Protein AF-0000000067924832 (afdb_homodimer)

pLDDT: mean 90.28, std 17.26, range [24.11, 98.88]

Solvent-accessible surface area (backbone atoms only — not comparable to full-atom values): 32194 Å² total; per-residue (Å²): 134,81,78,75,74,72,74,71,72,75,72,75,79,60,83,69,75,73,48,38,18,47,51,41,40,49,41,41,68,35,94,53,69,31,61,26,41,27,24,51,29,8,42,47,28,31,45,40,46,72,66,61,48,70,28,30,28,39,22,47,55,42,32,22,33,40,60,52,28,53,54,44,71,64,54,50,71,68,59,51,43,52,45,48,28,30,28,40,72,44,44,90,54,20,32,37,30,49,41,52,44,28,83,49,55,36,70,37,22,16,51,52,48,32,51,34,45,77,44,55,40,10,27,39,32,34,33,42,40,35,70,78,46,71,41,83,87,78,51,84,77,59,58,64,42,55,67,68,58,47,30,44,24,46,35,36,29,60,72,56,35,95,43,93,44,51,38,37,29,41,28,42,50,35,48,62,49,66,65,40,67,67,54,39,52,54,49,49,54,51,36,49,75,31,60,36,61,26,35,28,59,46,60,73,49,62,57,53,61,69,57,51,52,47,38,63,72,55,64,67,79,46,38,34,32,40,55,52,78,50,17,30,74,56,56,52,68,58,39,56,74,51,57,37,9,29,41,36,47,61,49,56,42,57,23,19,21,50,36,33,28,47,52,51,47,49,47,29,68,75,61,58,45,53,52,89,46,58,86,74,27,44,53,69,65,55,54,37,58,70,59,44,46,65,58,53,56,54,47,45,66,72,72,44,78,74,72,70,78,69,84,126,134,80,77,75,75,71,74,70,74,76,72,74,79,61,82,68,73,73,48,37,18,47,52,39,41,50,40,42,69,34,94,52,70,30,59,26,41,30,23,49,30,7,41,47,29,30,46,41,46,73,65,62,49,69,27,31,27,39,21,46,54,43,31,23,35,40,61,53,26,53,52,43,71,65,54,49,72,66,58,50,43,52,44,49,29,30,27,40,72,42,45,89,54,20,32,37,30,49,39,52,43,29,82,50,54,36,70,37,22,18,50,51,48,32,52,34,45,76,45,55,41,11,26,38,31,35,33,42,41,33,70,78,46,70,39,83,86,77,53,85,78,59,59,64,42,55,67,68,58,47,28,45,23,46,36,35,28,60,72,57,35,95,44,95,44,49,38,36,30,40,28,43,49,34,49,61,47,67,63,42,67,68,54,40,50,55,49,47,54,50,36,47,76,33,60,38,61,27,37,28,59,46,59,74,47,63,58,51,59,67,56,52,52,46,39,63,72,55,64,66,80,46,36,35,31,40,57,51,78,51,19,31,74,57,56,51,68,58,40,57,74,52,57,38,10,31,40,36,46,60,50,56,42,57,24,19,21,51,35,33,28,46,52,52,45,47,47,28,65,75,62,55,45,54,53,89,46,58,87,73,28,43,52,70,65,55,52,38,58,70,61,44,47,64,58,51,56,54,46,44,66,72,72,44,79,74,71,70,78,71,84,127

InterPro domains:
  IPR012698 Phosphoenolpyruvate phosphomutase, core [TIGR02320] (24-294)
  IPR015813 Pyruvate/Phosphoenolpyruvate kinase-like domain superfamily [SSF51621] (14-308)
  IPR039556 ICL/PEPM domain [cd00377] (24-265)
  IPR040442 Pyruvate kinase-like domain superfamily [G3DSA:3.20.20.60] (19-305)

Sequence (624 aa):
MIRDVTVTANSNNGTRQASTASALRTLVCSNEIAFLMEAHDALSASVAEAAGFRGLWASGLSISSCLGYRDANEASWTEIVDAVHRIVEATQIPVLVDGDSGFGNFNNARLFARKLHQRGAAGVCVEDKSFPKKNSFVADRHSLAEIGEFCGRLQAIRDHVPDPEFVVVARIEALIAGHGQDEALTRAHAYADAGADAILIHSRKPDAAEILAFSRAWRNRLPVVIVPTKYYNAPVAQYRAAQISTVIWANHNMRAAISAMRQVCDRIIRDESTAGIERDVATLEDLFDLLKYQELSAAEQKYLPQIASGAQMIRDVTVTANSNNGTRQASTASALRTLVCSNEIAFLMEAHDALSASVAEAAGFRGLWASGLSISSCLGYRDANEASWTEIVDAVHRIVEATQIPVLVDGDSGFGNFNNARLFARKLHQRGAAGVCVEDKSFPKKNSFVADRHSLAEIGEFCGRLQAIRDHVPDPEFVVVARIEALIAGHGQDEALTRAHAYADAGADAILIHSRKPDAAEILAFSRAWRNRLPVVIVPTKYYNAPVAQYRAAQISTVIWANHNMRAAISAMRQVCDRIIRDESTAGIERDVATLEDLFDLLKYQELSAAEQKYLPQIASGAQ

Radius of gyration: 27.25 Å; Cα contacts (8 Å, |Δi|>4): 1243; chains: 2; bounding box: 98×76×68 Å

Organism: Mesorhizobium plurifarium (NCBI:txid69974)

Foldseek 3Di:
DPPPPPPPPPPCPDPPPPALLLQVLCLQFPLDEAEAEEDQALLRLLVCVVVPHQEYEDFLQSVCVVVVHHSQCPDDLVSSLVRLLRSQVSDDHAYEYECEQQQAFLVSNQVSLQSNVVSRHNEYEHEQWHPRADDLVPDQATHGHDLVRSLSNLLSNVVRNPDLSRAYEYEYCCQSRPNAQVVSLVSVVSNVVSPHQEYEYEHQDQACVRVLVNLVVNVCPHAYEYENPRVVVDDCVSCSVSSHRYYYPHCVSVVVVVVVVVVQVVVCVVPVDNVVCQVVDDDVVNVCVSRVVVVVVVVCVVPPPPPPPDDD/DPPPPPPPPPPCPDPPPPALLLQVLCLQFPLDEAEAEEDQALLRLLVCVVVPHQEYEDFLQSVCVVVVHHSQCPDDLVSSLVRLLRSQVSDDHAYEYECEQQQAFLVSNQVSLQSNVVSRHNEYEHEQWHPRADDLVPDQATHGHDLVRSLSNLLSNVVRNPDLSRAYEYEYCCQSRPNAQVVSLVSVVSNVVSPHQEYEYEHQDQACVRVLVNLVVNVCPHAYEYENPRVVVDDCVSCSVSSHRYYYPHCVSVVVVVVVVVVQVVVCVVPVDNVVCQVVDDDVVNVCVSRVVVVVVVVCVVPPDPPPPDDD

Structure (mmCIF, N/CA/C/O backbone):
data_AF-0000000067924832-model_v1
#
loop_
_entity.id
_entity.type
_entity.pdbx_description
1 polymer 'phosphoenolpyruvate mutase'
#
loop_
_atom_site.group_PDB
_atom_site.id
_atom_site.type_symbol
_atom_site.label_atom_id
_atom_site.label_alt_id
_atom_site.label_comp_id
_atom_site.label_asym_id
_atom_site.label_entity_id
_atom_site.label_seq_id
_atom_site.pdbx_PDB_ins_code
_atom_site.Cartn_x
_atom_site.Cartn_y
_atom_site.Cartn_z
_atom_site.occupancy
_atom_site.B_iso_or_equiv
_atom_site.auth_seq_id
_atom_site.auth_comp_id
_atom_site.auth_asym_id
_atom_site.auth_atom_id
_atom_site.pdbx_PDB_model_num
ATOM 1 N N . MET A 1 1 ? -54.281 7.484 -29.75 1 25.95 1 MET A N 1
ATOM 2 C CA . MET A 1 1 ? -54.125 8.375 -28.609 1 25.95 1 MET A CA 1
ATOM 3 C C . MET A 1 1 ? -53 7.902 -27.688 1 25.95 1 MET A C 1
ATOM 5 O O . MET A 1 1 ? -53.062 6.82 -27.109 1 25.95 1 MET A O 1
ATOM 9 N N . ILE A 1 2 ? -51.75 8.312 -27.969 1 28.34 2 ILE A N 1
ATOM 10 C CA . ILE A 1 2 ? -50.469 7.883 -27.469 1 28.34 2 ILE A CA 1
ATOM 11 C C . ILE A 1 2 ? -50.312 8.281 -26 1 28.34 2 ILE A C 1
ATOM 13 O O . ILE A 1 2 ? -50.469 9.453 -25.641 1 28.34 2 ILE A O 1
ATOM 17 N N . ARG A 1 3 ? -50.688 7.367 -25.078 1 25.94 3 ARG A N 1
ATOM 18 C CA . ARG A 1 3 ? -50.656 7.609 -23.641 1 25.94 3 ARG A CA 1
ATOM 19 C C . ARG A 1 3 ? -49.312 8.234 -23.219 1 25.94 3 ARG A C 1
ATOM 21 O O . ARG A 1 3 ? -48.25 7.688 -23.516 1 25.94 3 ARG A O 1
ATOM 28 N N . ASP A 1 4 ? -49.281 9.5 -23.078 1 27.64 4 ASP A N 1
ATOM 29 C CA . ASP A 1 4 ? -48.156 10.32 -22.609 1 27.64 4 ASP A CA 1
ATOM 30 C C . ASP A 1 4 ? -47.656 9.844 -21.25 1 27.64 4 ASP A C 1
ATOM 32 O O . ASP A 1 4 ? -48.375 9.93 -20.25 1 27.64 4 ASP A O 1
ATOM 36 N N . VAL A 1 5 ? -47.125 8.656 -21.188 1 31.3 5 VAL A N 1
ATOM 37 C CA . VAL A 1 5 ? -46.594 8.203 -19.906 1 31.3 5 VAL A CA 1
ATOM 38 C C . VAL A 1 5 ? -45.688 9.281 -19.328 1 31.3 5 VAL A C 1
ATOM 40 O O . VAL A 1 5 ? -44.625 9.594 -19.891 1 31.3 5 VAL A O 1
ATOM 43 N N . THR A 1 6 ? -46.25 10.25 -18.75 1 26.55 6 THR A N 1
ATOM 44 C CA . THR A 1 6 ? -45.5 11.219 -17.969 1 26.55 6 THR A CA 1
ATOM 45 C C . THR A 1 6 ? -44.562 10.5 -16.984 1 26.55 6 THR A C 1
ATOM 47 O O . THR A 1 6 ? -45.031 9.836 -16.047 1 26.55 6 THR A O 1
ATOM 50 N N . VAL A 1 7 ? -43.469 10.031 -17.375 1 29.8 7 VAL A N 1
ATOM 51 C CA . VAL A 1 7 ? -42.469 9.555 -16.438 1 29.8 7 VAL A CA 1
ATOM 52 C C . VAL A 1 7 ? -42.25 10.602 -15.352 1 29.8 7 VAL A C 1
ATOM 54 O O . VAL A 1 7 ? -41.781 11.711 -15.641 1 29.8 7 VAL A O 1
ATOM 57 N N . THR A 1 8 ? -43.094 10.656 -14.43 1 25.5 8 THR A N 1
ATOM 58 C CA . THR A 1 8 ? -42.812 11.531 -13.289 1 25.5 8 THR A CA 1
ATOM 59 C C . THR A 1 8 ? -41.406 11.289 -12.766 1 25.5 8 THR A C 1
ATOM 61 O O . THR A 1 8 ? -41.031 10.156 -12.43 1 25.5 8 THR A O 1
ATOM 64 N N . ALA A 1 9 ? -40.5 12.047 -13.172 1 29.38 9 ALA A N 1
ATOM 65 C CA . ALA A 1 9 ? -39.188 12.227 -12.57 1 29.38 9 ALA A CA 1
ATOM 66 C C . ALA A 1 9 ? -39.281 12.258 -11.047 1 29.38 9 ALA A C 1
ATOM 68 O O . ALA A 1 9 ? -39.875 13.172 -10.477 1 29.38 9 ALA A O 1
ATOM 69 N N . ASN A 1 10 ? -39.5 11.062 -10.43 1 29.78 10 ASN A N 1
ATOM 70 C CA . ASN A 1 10 ? -39.5 11.07 -8.969 1 29.78 10 ASN A CA 1
ATOM 71 C C . ASN A 1 10 ? -38.406 11.984 -8.43 1 29.78 10 ASN A C 1
ATOM 73 O O . ASN A 1 10 ? -37.219 11.758 -8.68 1 29.78 10 ASN A O 1
ATOM 77 N N . SER A 1 11 ? -38.594 13.227 -8.273 1 31.09 11 SER A N 1
ATOM 78 C CA . SER A 1 11 ? -37.875 14.195 -7.461 1 31.09 11 SER A CA 1
ATOM 79 C C . SER A 1 11 ? -37.469 13.594 -6.121 1 31.09 11 SER A C 1
ATOM 81 O O . SER A 1 11 ? -38.219 13.68 -5.141 1 31.09 11 SER A O 1
ATOM 83 N N . ASN A 1 12 ? -37.031 12.305 -5.969 1 30.8 12 ASN A N 1
ATOM 84 C CA . ASN A 1 12 ? -36.656 11.93 -4.609 1 30.8 12 ASN A CA 1
ATOM 85 C C . ASN A 1 12 ? -35.906 13.062 -3.906 1 30.8 12 ASN A C 1
ATOM 87 O O . ASN A 1 12 ? -34.812 13.445 -4.332 1 30.8 12 ASN A O 1
ATOM 91 N N . ASN A 1 13 ? -36.438 14.07 -3.393 1 32.38 13 ASN A N 1
ATOM 92 C CA . ASN A 1 13 ? -36.062 15.047 -2.381 1 32.38 13 ASN A CA 1
ATOM 93 C C . ASN A 1 13 ? -35.156 14.422 -1.32 1 32.38 13 ASN A C 1
ATOM 95 O O . ASN A 1 13 ? -35.625 14.062 -0.238 1 32.38 13 ASN A O 1
ATOM 99 N N . GLY A 1 14 ? -34.562 13.242 -1.457 1 35.03 14 GLY A N 1
ATOM 100 C CA . GLY A 1 14 ? -33.844 12.43 -0.495 1 35.03 14 GLY A CA 1
ATOM 101 C C . GLY A 1 14 ? -32.906 13.234 0.387 1 35.03 14 GLY A C 1
ATOM 102 O O . GLY A 1 14 ? -32.406 14.281 -0.026 1 35.03 14 GLY A O 1
ATOM 103 N N . THR A 1 15 ? -33.031 13.352 1.725 1 37.91 15 THR A N 1
ATOM 104 C CA . THR A 1 15 ? -32.094 13.82 2.734 1 37.91 15 THR A CA 1
ATOM 105 C C . THR A 1 15 ? -30.656 13.656 2.254 1 37.91 15 THR A C 1
ATOM 107 O O . THR A 1 15 ? -30.188 12.531 2.061 1 37.91 15 THR A O 1
ATOM 110 N N . ARG A 1 16 ? -30.156 14.359 1.455 1 40.81 16 ARG A N 1
ATOM 111 C CA . ARG A 1 16 ? -28.844 14.344 0.835 1 40.81 16 ARG A CA 1
ATOM 112 C C . ARG A 1 16 ? -27.766 13.93 1.84 1 40.81 16 ARG A C 1
ATOM 114 O O . ARG A 1 16 ? -27.562 14.609 2.85 1 40.81 16 ARG A O 1
ATOM 121 N N . GLN A 1 17 ? -27.5 12.672 2.119 1 47.94 17 GLN A N 1
ATOM 122 C CA . GLN A 1 17 ? -26.359 12.211 2.896 1 47.94 17 GLN A CA 1
ATOM 123 C C . GLN A 1 17 ? -25.234 13.242 2.877 1 47.94 17 GLN A C 1
ATOM 125 O O . GLN A 1 17 ? -24.844 13.719 1.812 1 47.94 17 GLN A O 1
ATOM 130 N N . ALA A 1 18 ? -25.141 14 4.109 1 61.28 18 ALA A N 1
ATOM 131 C CA . ALA A 1 18 ? -24.062 14.969 4.285 1 61.28 18 ALA A CA 1
ATOM 132 C C . ALA A 1 18 ? -22.812 14.547 3.51 1 61.28 18 ALA A C 1
ATOM 134 O O . ALA A 1 18 ? -22.422 13.375 3.551 1 61.28 18 ALA A O 1
ATOM 135 N N . SER A 1 19 ? -22.391 15.477 2.697 1 83 19 SER A N 1
ATOM 136 C CA . SER A 1 19 ? -21.156 15.242 1.938 1 83 19 SER A CA 1
ATOM 137 C C . SER A 1 19 ? -19.984 14.922 2.861 1 83 19 SER A C 1
ATOM 139 O O . SER A 1 19 ? -20.047 15.195 4.062 1 83 19 SER A O 1
ATOM 141 N N . THR A 1 20 ? -19.125 14.141 2.443 1 90.31 20 THR A N 1
ATOM 142 C CA . THR A 1 20 ? -17.922 13.859 3.219 1 90.31 20 THR A CA 1
ATOM 143 C C . THR A 1 20 ? -17.234 15.156 3.637 1 90.31 20 THR A C 1
ATOM 145 O O . THR A 1 20 ? -16.625 15.227 4.711 1 90.31 20 THR A O 1
ATOM 148 N N . ALA A 1 21 ? -17.484 16.188 2.939 1 92.62 21 ALA A N 1
ATOM 149 C CA . ALA A 1 21 ? -16.906 17.484 3.307 1 92.62 21 ALA A CA 1
ATOM 150 C C . ALA A 1 21 ? -17.594 18.047 4.543 1 92.62 21 ALA A C 1
ATOM 152 O O . ALA A 1 21 ? -16.938 18.562 5.453 1 92.62 21 ALA A O 1
ATOM 153 N N . SER A 1 22 ? -18.906 17.969 4.535 1 94.88 22 SER A N 1
ATOM 154 C CA . SER A 1 22 ? -19.656 18.438 5.695 1 94.88 22 SER A CA 1
ATOM 155 C C . SER A 1 22 ? -19.297 17.641 6.945 1 94.88 22 SER A C 1
ATOM 157 O O . SER A 1 22 ? -19.188 18.188 8.039 1 94.88 22 SER A O 1
ATOM 159 N N . ALA A 1 23 ? -19.109 16.391 6.719 1 96.69 23 ALA A N 1
ATOM 160 C CA . ALA A 1 23 ? -18.734 15.539 7.84 1 96.69 23 ALA A CA 1
ATOM 161 C C . ALA A 1 23 ? -17.375 15.938 8.406 1 96.69 23 ALA A C 1
ATOM 163 O O . ALA A 1 23 ? -17.188 15.984 9.625 1 96.69 23 ALA A O 1
ATOM 164 N N . LEU A 1 24 ? -16.391 16.188 7.551 1 98.12 24 LEU A N 1
ATOM 165 C CA . LEU A 1 24 ? -15.078 16.609 8.008 1 98.12 24 LEU A CA 1
ATOM 166 C C . LEU A 1 24 ? -15.156 17.938 8.734 1 98.12 24 LEU A C 1
ATOM 168 O O . LEU A 1 24 ? -14.5 18.141 9.766 1 98.12 24 LEU A O 1
ATOM 172 N N . ARG A 1 25 ? -15.922 18.844 8.195 1 96.56 25 ARG A N 1
ATOM 173 C CA . ARG A 1 25 ? -16.094 20.141 8.82 1 96.56 25 ARG A CA 1
ATOM 174 C C . ARG A 1 25 ? -16.656 20.016 10.227 1 96.56 25 ARG A C 1
ATOM 176 O O . ARG A 1 25 ? -16.219 20.703 11.148 1 96.56 25 ARG A O 1
ATOM 183 N N . THR A 1 26 ? -17.578 19.141 10.336 1 96.25 26 THR A N 1
ATOM 184 C CA . THR A 1 26 ? -18.172 18.891 11.648 1 96.25 26 THR A CA 1
ATOM 185 C C . THR A 1 26 ? -17.109 18.344 12.617 1 96.25 26 THR A C 1
ATOM 187 O O . THR A 1 26 ? -17.062 18.766 13.773 1 96.25 26 THR A O 1
ATOM 190 N N . LEU A 1 27 ? -16.297 17.469 12.148 1 96.75 27 LEU A N 1
ATOM 191 C CA . LEU A 1 27 ? -15.242 16.906 12.992 1 96.75 27 LEU A CA 1
ATOM 192 C C . LEU A 1 27 ? -14.25 17.984 13.414 1 96.75 27 LEU A C 1
ATOM 194 O O . LEU A 1 27 ? -13.891 18.062 14.586 1 96.75 27 LEU A O 1
ATOM 198 N N . VAL A 1 28 ? -13.852 18.844 12.531 1 97.06 28 VAL A N 1
ATOM 199 C CA . VAL A 1 28 ? -12.773 19.797 12.734 1 97.06 28 VAL A CA 1
ATOM 200 C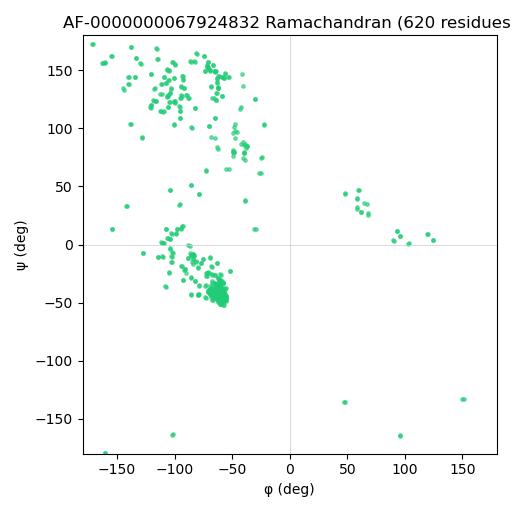 C . VAL A 1 28 ? -13.297 21.016 13.492 1 97.06 28 VAL A C 1
ATOM 202 O O . VAL A 1 28 ? -12.586 21.594 14.32 1 97.06 28 VAL A O 1
ATOM 205 N N . CYS A 1 29 ? -14.531 21.344 13.297 1 91.5 29 CYS A N 1
ATOM 206 C CA . CYS A 1 29 ? -15.062 22.578 13.859 1 91.5 29 CYS A CA 1
ATOM 207 C C . CYS A 1 29 ? -15.938 22.297 15.078 1 91.5 29 CYS A C 1
ATOM 209 O O . CYS A 1 29 ? -16.469 23.219 15.695 1 91.5 29 CYS A O 1
ATOM 211 N N . SER A 1 30 ? -15.984 21.094 15.461 1 86.44 30 SER A N 1
ATOM 212 C CA . SER A 1 30 ? -16.766 20.75 16.641 1 86.44 30 SER A CA 1
ATOM 213 C C . SER A 1 30 ? -15.992 21.047 17.922 1 86.44 30 SER A C 1
ATOM 215 O O . SER A 1 30 ? -14.789 21.297 17.891 1 86.44 30 SER A O 1
ATOM 217 N N . ASN A 1 31 ? -16.766 21.062 19.047 1 87.38 31 ASN A N 1
ATOM 218 C CA . ASN A 1 31 ? -16.141 21.297 20.359 1 87.38 31 ASN A CA 1
ATOM 219 C C . ASN A 1 31 ? -15.562 20.016 20.938 1 87.38 31 ASN A C 1
ATOM 221 O O . ASN A 1 31 ? -14.828 20.062 21.922 1 87.38 31 ASN A O 1
ATOM 225 N N . GLU A 1 32 ? -15.859 18.969 20.328 1 93.62 32 GLU A N 1
ATOM 226 C CA . GLU A 1 32 ? -15.273 17.703 20.75 1 93.62 32 GLU A CA 1
ATOM 227 C C . GLU A 1 32 ? -14.023 17.375 19.938 1 93.62 32 GLU A C 1
ATOM 229 O O . GLU A 1 32 ? -14.008 17.562 18.719 1 93.62 32 GLU A O 1
ATOM 234 N N . ILE A 1 33 ? -13.008 16.938 20.656 1 96.88 33 ILE A N 1
ATOM 235 C CA . ILE A 1 33 ? -11.75 16.609 19.984 1 96.88 33 ILE A CA 1
ATOM 236 C C . ILE A 1 33 ? -11.961 15.453 19.016 1 96.88 33 ILE A C 1
ATOM 238 O O . ILE A 1 33 ? -12.656 14.484 19.328 1 96.88 33 ILE A O 1
ATOM 242 N N . ALA A 1 34 ? -11.5 15.625 17.812 1 97.75 34 ALA A N 1
ATOM 243 C CA . ALA A 1 34 ? -11.594 14.602 16.766 1 97.75 34 ALA A CA 1
ATOM 244 C C . ALA A 1 34 ? -10.242 13.938 16.531 1 97.75 34 ALA A C 1
ATOM 246 O O . ALA A 1 34 ? -9.195 14.555 16.734 1 97.75 34 ALA A O 1
ATOM 247 N N . PHE A 1 35 ? -10.281 12.648 16.125 1 98.44 35 PHE A N 1
ATOM 248 C CA . PHE A 1 35 ? -9.086 11.875 15.789 1 98.44 35 PHE A CA 1
ATOM 249 C C . PHE A 1 35 ? -9.141 11.391 14.352 1 98.44 35 PHE A C 1
ATOM 251 O O . PHE A 1 35 ? -10.086 10.711 13.953 1 98.44 35 PHE A O 1
ATOM 258 N N . LEU A 1 36 ? -8.18 11.781 13.555 1 98.75 36 LEU A N 1
ATOM 259 C CA . LEU A 1 36 ? -8.031 11.281 12.195 1 98.75 36 LEU A CA 1
ATOM 260 C C . LEU A 1 36 ? -6.902 10.258 12.117 1 98.75 36 LEU A C 1
ATOM 262 O O . LEU A 1 36 ? -5.805 10.5 12.625 1 98.75 36 LEU A O 1
ATOM 266 N N . MET A 1 37 ? -7.18 9.148 11.445 1 98.88 37 MET A N 1
ATOM 267 C CA . MET A 1 37 ? -6.191 8.07 11.352 1 98.88 37 MET A CA 1
ATOM 268 C C . MET A 1 37 ? -5.551 8.039 9.969 1 98.88 37 MET A C 1
ATOM 270 O O . MET A 1 37 ? -6.234 8.203 8.961 1 98.88 37 MET A O 1
ATOM 274 N N . GLU A 1 38 ? -4.336 7.781 9.992 1 98.56 38 GLU A N 1
ATOM 275 C CA . GLU A 1 38 ? -3.52 7.68 8.789 1 98.56 38 GLU A CA 1
ATOM 276 C C . GLU A 1 38 ? -4.004 6.543 7.891 1 98.56 38 GLU A C 1
ATOM 278 O O . GLU A 1 38 ? -4.285 5.441 8.367 1 98.56 38 GLU A O 1
ATOM 283 N N . ALA A 1 39 ? -4.074 6.879 6.648 1 98.75 39 ALA A N 1
ATOM 284 C CA . ALA A 1 39 ? -4.242 5.898 5.578 1 98.75 39 ALA A CA 1
ATOM 285 C C . ALA A 1 39 ? -3.285 6.18 4.422 1 98.75 39 ALA A C 1
ATOM 287 O O . ALA A 1 39 ? -3.014 7.34 4.102 1 98.75 39 ALA A O 1
ATOM 288 N N . HIS A 1 40 ? -2.809 5.082 3.82 1 98.69 40 HIS A N 1
ATOM 289 C CA . HIS A 1 40 ? -1.84 5.258 2.744 1 98.69 40 HIS A CA 1
ATOM 290 C C . HIS A 1 40 ? -2.27 4.504 1.489 1 98.69 40 HIS A C 1
ATOM 292 O O . HIS A 1 40 ? -1.637 4.629 0.438 1 98.69 40 HIS A O 1
ATOM 298 N N . ASP A 1 41 ? -3.262 3.736 1.52 1 98.19 41 ASP A N 1
ATOM 299 C CA . ASP A 1 41 ? -3.902 3.055 0.4 1 98.19 41 ASP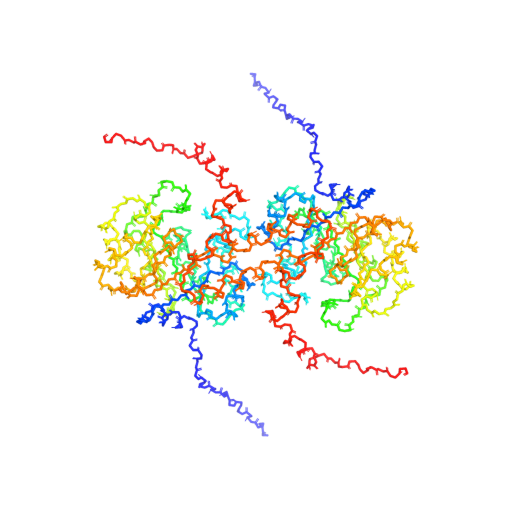 A CA 1
ATOM 300 C C . ASP A 1 41 ? -5.32 2.619 0.761 1 98.19 41 ASP A C 1
ATOM 302 O O . ASP A 1 41 ? -5.812 2.928 1.849 1 98.19 41 ASP A O 1
ATOM 306 N N . ALA A 1 42 ? -6.004 1.965 -0.215 1 98.25 42 ALA A N 1
ATOM 307 C CA . ALA A 1 42 ? -7.391 1.562 -0.004 1 98.25 42 ALA A CA 1
ATOM 308 C C . ALA A 1 42 ? -7.508 0.573 1.152 1 98.25 42 ALA A C 1
ATOM 310 O O . ALA A 1 42 ? -8.43 0.668 1.969 1 98.25 42 ALA A O 1
ATOM 311 N N . LEU A 1 43 ? -6.594 -0.313 1.244 1 97.69 43 LEU A N 1
ATOM 312 C CA . LEU A 1 43 ? -6.648 -1.349 2.27 1 97.69 43 LEU A CA 1
ATOM 313 C C . LEU A 1 43 ? -6.473 -0.746 3.66 1 97.69 43 LEU A C 1
ATOM 315 O O . LEU A 1 43 ? -7.234 -1.061 4.578 1 97.69 43 LEU A O 1
ATOM 319 N N . SER A 1 44 ? -5.473 0.114 3.852 1 98.62 44 SER A N 1
ATOM 320 C CA . SER A 1 44 ? -5.254 0.743 5.152 1 98.62 44 SER A CA 1
ATOM 321 C C . SER A 1 44 ? -6.43 1.634 5.539 1 98.62 44 SER A C 1
ATOM 323 O O . SER A 1 44 ? -6.758 1.758 6.719 1 98.62 44 SER A O 1
ATOM 325 N N . ALA A 1 45 ? -7.055 2.273 4.566 1 98.69 45 ALA A N 1
ATOM 326 C CA . ALA A 1 45 ? -8.25 3.074 4.82 1 98.69 45 ALA A CA 1
ATOM 327 C C . ALA A 1 45 ? -9.383 2.207 5.352 1 98.69 45 ALA A C 1
ATOM 329 O O . ALA A 1 45 ? -10.047 2.568 6.328 1 98.69 45 ALA A O 1
ATOM 330 N N . SER A 1 46 ? -9.562 1.047 4.703 1 98.38 46 SER A N 1
ATOM 331 C CA . SER A 1 46 ? -10.609 0.118 5.121 1 98.38 46 SER A CA 1
ATOM 332 C C . SER A 1 46 ? -10.375 -0.38 6.543 1 98.38 46 SER A C 1
ATOM 334 O O . SER A 1 46 ? -11.312 -0.523 7.32 1 98.38 46 SER A O 1
ATOM 336 N N . VAL A 1 47 ? -9.141 -0.608 6.871 1 98.62 47 VAL A N 1
ATOM 337 C CA . VAL A 1 47 ? -8.789 -1.079 8.211 1 98.62 47 VAL A CA 1
ATOM 338 C C . VAL A 1 47 ? -9.133 -0.007 9.242 1 98.62 47 VAL A C 1
ATOM 340 O O . VAL A 1 47 ? -9.727 -0.303 10.273 1 98.62 47 VAL A O 1
ATOM 343 N N . ALA A 1 48 ? -8.773 1.249 8.977 1 98.75 48 ALA A N 1
ATOM 344 C CA . ALA A 1 48 ? -9.016 2.352 9.898 1 98.75 48 ALA A CA 1
ATOM 345 C C . ALA A 1 48 ? -10.516 2.58 10.102 1 98.75 48 ALA A C 1
ATOM 347 O O . ALA A 1 48 ? -10.977 2.775 11.227 1 98.75 48 ALA A O 1
ATOM 348 N N . GLU A 1 49 ? -11.258 2.557 9 1 98.31 49 GLU A N 1
ATOM 349 C CA . GLU A 1 49 ? -12.703 2.727 9.102 1 98.31 49 GLU A CA 1
ATOM 350 C C . GLU A 1 49 ? -13.336 1.586 9.898 1 98.31 49 GLU A C 1
ATOM 352 O O . GLU A 1 49 ? -14.172 1.82 10.773 1 98.31 49 GLU A O 1
ATOM 357 N N . ALA A 1 50 ? -12.938 0.358 9.57 1 97.69 50 ALA A N 1
ATOM 358 C CA . ALA A 1 50 ? -13.477 -0.814 10.25 1 97.69 50 ALA A CA 1
ATOM 359 C C . ALA A 1 50 ? -13.195 -0.761 11.742 1 97.69 50 ALA A C 1
ATOM 361 O O . ALA A 1 50 ? -13.992 -1.251 12.555 1 97.69 50 ALA A O 1
ATOM 362 N N . ALA A 1 51 ? -12.094 -0.163 12.117 1 97.69 51 ALA A N 1
ATOM 363 C CA . ALA A 1 51 ? -11.719 -0.06 13.523 1 97.69 51 ALA A CA 1
ATOM 364 C C . ALA A 1 51 ? -12.609 0.934 14.258 1 97.69 51 ALA A C 1
ATOM 366 O O . ALA A 1 51 ? -12.734 0.877 15.484 1 97.69 51 ALA A O 1
ATOM 367 N N . GLY A 1 52 ? -13.156 1.954 13.453 1 98.06 52 GLY A N 1
ATOM 368 C CA . GLY A 1 52 ? -14.102 2.855 14.078 1 98.06 52 GLY A CA 1
ATOM 369 C C . GLY A 1 52 ? -13.711 4.316 13.961 1 98.06 52 GLY A C 1
ATOM 370 O O . GLY A 1 52 ? -14.383 5.191 14.508 1 98.06 52 GLY A O 1
ATOM 371 N N . PHE A 1 53 ? -12.664 4.629 13.273 1 98.44 53 PHE A N 1
ATOM 372 C CA . PHE A 1 53 ? -12.32 6.031 13.078 1 98.44 53 PHE A CA 1
ATOM 373 C C . PHE A 1 53 ? -13.375 6.734 12.242 1 98.44 53 PHE A C 1
ATOM 375 O O . PHE A 1 53 ? -13.938 6.148 11.312 1 98.44 53 PHE A O 1
ATOM 382 N N . ARG A 1 54 ? -13.555 8.023 12.492 1 97.62 54 ARG A N 1
ATOM 383 C CA . ARG A 1 54 ? -14.617 8.781 11.844 1 97.62 54 ARG A CA 1
ATOM 384 C C . ARG A 1 54 ? -14.055 9.672 10.734 1 97.62 54 ARG A C 1
ATOM 386 O O . ARG A 1 54 ? -14.812 10.328 10.016 1 97.62 54 ARG A O 1
ATOM 393 N N . GLY A 1 55 ? -12.797 9.727 10.539 1 98.5 55 GLY A N 1
ATOM 394 C CA . GLY A 1 55 ? -12.078 10.461 9.508 1 98.5 55 GLY A CA 1
ATOM 395 C C . GLY A 1 55 ? -10.672 9.945 9.273 1 98.5 55 GLY A C 1
ATOM 396 O O . GLY A 1 55 ? -10.102 9.281 10.141 1 98.5 55 GLY A O 1
ATOM 397 N N . LEU A 1 56 ? -10.188 10.234 8.055 1 98.88 56 LEU A N 1
ATOM 398 C CA . LEU A 1 56 ? -8.867 9.734 7.68 1 98.88 56 LEU A CA 1
ATOM 399 C C . LEU A 1 56 ? -7.926 10.883 7.336 1 98.88 56 LEU A C 1
ATOM 401 O O . LEU A 1 56 ? -8.367 11.938 6.879 1 98.88 56 LEU A O 1
ATOM 405 N N . TRP A 1 57 ? -6.691 10.664 7.656 1 98.88 57 TRP A N 1
ATOM 406 C CA . TRP A 1 57 ? -5.559 11.453 7.176 1 98.88 57 TRP A CA 1
ATOM 407 C C . TRP A 1 57 ? -4.848 10.742 6.031 1 98.88 57 TRP A C 1
ATOM 409 O O . TRP A 1 57 ? -4.156 9.742 6.246 1 98.88 57 TRP A O 1
ATOM 419 N N . ALA A 1 58 ? -5.102 11.219 4.82 1 98.81 58 ALA A N 1
ATOM 420 C CA . ALA A 1 58 ? -4.277 10.734 3.723 1 98.81 58 ALA A CA 1
ATOM 421 C C . ALA A 1 58 ? -2.852 11.273 3.822 1 98.81 58 ALA A C 1
ATOM 423 O O . ALA A 1 58 ? -2.578 12.398 3.406 1 98.81 58 ALA A O 1
ATOM 424 N N . SER A 1 59 ? -1.97 10.469 4.281 1 98.12 59 SER A N 1
ATOM 425 C CA . SER A 1 59 ? -0.634 10.867 4.711 1 98.12 59 SER A CA 1
ATOM 426 C C . SER A 1 59 ? 0.32 10.984 3.529 1 98.12 59 SER A C 1
ATOM 428 O O . SER A 1 59 ? 0.652 9.977 2.895 1 98.12 59 SER A O 1
ATOM 430 N N . GLY A 1 60 ? 0.804 12.195 3.332 1 96.88 60 GLY A N 1
ATOM 431 C CA . GLY A 1 60 ? 1.779 12.383 2.271 1 96.88 60 GLY A CA 1
ATOM 432 C C . GLY A 1 60 ? 2.998 11.492 2.414 1 96.88 60 GLY A C 1
ATOM 433 O O . GLY A 1 60 ? 3.447 10.883 1.439 1 96.88 60 GLY A O 1
ATOM 434 N N . LEU A 1 61 ? 3.543 11.367 3.604 1 96.25 61 LEU A N 1
ATOM 435 C CA . LEU A 1 61 ? 4.695 10.516 3.887 1 96.25 61 LEU A CA 1
ATOM 436 C C . LEU A 1 61 ? 4.387 9.062 3.566 1 96.25 61 LEU A C 1
ATOM 438 O O . LEU A 1 61 ? 5.145 8.406 2.848 1 96.25 61 LEU A O 1
ATOM 442 N N . SER A 1 62 ? 3.283 8.547 4.074 1 98.19 62 SER A N 1
ATOM 443 C CA . SER A 1 62 ? 2.963 7.133 3.955 1 98.19 62 SER A CA 1
ATOM 444 C C . SER A 1 62 ? 2.598 6.766 2.52 1 98.19 62 SER A C 1
ATOM 446 O O . SER A 1 62 ? 2.994 5.707 2.023 1 98.19 62 SER A O 1
ATOM 448 N N . ILE A 1 63 ? 1.832 7.637 1.851 1 98.38 63 ILE A N 1
ATOM 449 C CA . ILE A 1 63 ? 1.464 7.391 0.461 1 98.38 63 ILE A CA 1
ATOM 450 C C . ILE A 1 63 ? 2.719 7.363 -0.408 1 98.38 63 ILE A C 1
ATOM 452 O O . ILE A 1 63 ? 2.902 6.453 -1.219 1 98.38 63 ILE A O 1
ATOM 456 N N . SER A 1 64 ? 3.57 8.398 -0.24 1 97.25 64 SER A N 1
ATOM 457 C CA . SER A 1 64 ? 4.812 8.43 -1.001 1 97.25 64 SER A CA 1
ATOM 458 C C . SER A 1 64 ? 5.625 7.156 -0.784 1 97.25 64 SER A C 1
ATOM 460 O O . SER A 1 64 ? 6.133 6.566 -1.74 1 97.25 64 SER A O 1
ATOM 462 N N . SER A 1 65 ? 5.73 6.703 0.445 1 96.69 65 SER A N 1
ATOM 463 C CA . SER A 1 65 ? 6.5 5.508 0.782 1 96.69 65 SER A CA 1
ATOM 464 C C . SER A 1 65 ? 5.93 4.273 0.089 1 96.69 65 SER A C 1
ATOM 466 O O . SER A 1 65 ? 6.684 3.447 -0.436 1 96.69 65 SER A O 1
ATOM 468 N N . CYS A 1 66 ? 4.637 4.16 0.087 1 96.31 66 CYS A N 1
ATOM 469 C CA . CYS A 1 66 ? 3.973 3.035 -0.564 1 96.31 66 CYS A CA 1
ATOM 470 C C . CYS A 1 66 ? 4.273 3.016 -2.059 1 96.31 66 CYS A C 1
ATOM 472 O O . CYS A 1 66 ? 4.367 1.946 -2.664 1 96.31 66 CYS A O 1
ATOM 474 N N . LEU A 1 67 ? 4.43 4.203 -2.613 1 96 67 LEU A N 1
ATOM 475 C CA . LEU A 1 67 ? 4.672 4.352 -4.043 1 96 67 LEU A CA 1
ATOM 476 C C . LEU A 1 67 ? 6.152 4.184 -4.367 1 96 67 LEU A C 1
ATOM 478 O O . LEU A 1 67 ? 6.539 4.16 -5.539 1 96 67 LEU A O 1
ATOM 482 N N . GLY A 1 68 ? 7.008 4.109 -3.344 1 95.75 68 GLY A N 1
ATOM 483 C CA . GLY A 1 68 ? 8.438 3.936 -3.549 1 95.75 68 GLY A CA 1
ATOM 484 C C . GLY A 1 68 ? 9.195 5.25 -3.598 1 95.75 68 GLY A C 1
ATOM 485 O O . GLY A 1 68 ? 10.344 5.289 -4.043 1 95.75 68 GLY A O 1
ATOM 486 N N . TYR A 1 69 ? 8.477 6.348 -3.191 1 95.69 69 TYR A N 1
ATOM 487 C CA . TYR A 1 69 ? 9.078 7.676 -3.223 1 95.69 69 TYR A CA 1
ATOM 488 C C . TYR A 1 69 ? 9.406 8.164 -1.814 1 95.69 69 TYR A C 1
ATOM 490 O O . TYR A 1 69 ? 8.797 7.711 -0.841 1 95.69 69 TYR A O 1
ATOM 498 N N . ARG A 1 70 ? 10.453 9.008 -1.709 1 94.56 70 ARG A N 1
ATOM 499 C CA . ARG A 1 70 ? 10.695 9.758 -0.484 1 94.56 70 ARG A CA 1
ATOM 500 C C . ARG A 1 70 ? 9.688 10.898 -0.337 1 94.56 70 ARG A C 1
ATOM 502 O O . ARG A 1 70 ? 9.156 11.398 -1.331 1 94.56 70 ARG A O 1
ATOM 509 N N . ASP A 1 71 ? 9.344 11.258 0.895 1 92.75 71 ASP A N 1
ATOM 510 C CA . ASP A 1 71 ? 8.469 12.391 1.188 1 92.75 71 ASP A CA 1
ATOM 511 C C . ASP A 1 71 ? 9.188 13.711 0.943 1 92.75 71 ASP A C 1
ATOM 513 O O . ASP A 1 71 ? 9.391 14.492 1.875 1 92.75 71 ASP A O 1
ATOM 517 N N . ALA A 1 72 ? 9.516 13.938 -0.204 1 91.06 72 ALA A N 1
ATOM 518 C CA . ALA A 1 72 ? 10.242 15.102 -0.693 1 91.06 72 ALA A CA 1
ATOM 519 C C . ALA A 1 72 ? 9.727 15.547 -2.059 1 91.06 72 ALA A C 1
ATOM 521 O O . ALA A 1 72 ? 10.508 15.914 -2.938 1 91.06 72 ALA A O 1
ATOM 522 N N . ASN A 1 73 ? 8.453 15.359 -2.26 1 90.94 73 ASN A N 1
ATOM 523 C CA . ASN A 1 73 ? 7.75 15.734 -3.482 1 90.94 73 ASN A CA 1
ATOM 524 C C . ASN A 1 73 ? 8.297 14.977 -4.695 1 90.94 73 ASN A C 1
ATOM 526 O O . ASN A 1 73 ? 8.398 15.539 -5.785 1 90.94 73 ASN A O 1
ATOM 530 N N . GLU A 1 74 ? 8.812 13.82 -4.418 1 92.62 74 GLU A N 1
ATOM 531 C CA . GLU A 1 74 ? 9.188 12.945 -5.527 1 92.62 74 GLU A CA 1
ATOM 532 C C . GLU A 1 74 ? 7.949 12.398 -6.238 1 92.62 74 GLU A C 1
ATOM 534 O O . GLU A 1 74 ? 7.934 12.281 -7.465 1 92.62 74 GLU A O 1
ATOM 539 N N . ALA A 1 75 ? 6.91 12.047 -5.477 1 94.69 75 ALA A N 1
ATOM 540 C CA . ALA A 1 75 ? 5.637 11.68 -6.09 1 94.69 75 ALA A CA 1
ATOM 541 C C . ALA A 1 75 ? 4.973 12.883 -6.75 1 94.69 75 ALA A C 1
ATOM 543 O O . ALA A 1 75 ? 4.941 13.977 -6.172 1 94.69 75 ALA A O 1
ATOM 544 N N . SER A 1 76 ? 4.441 12.742 -7.957 1 94.19 76 SER A N 1
ATOM 545 C CA . SER A 1 76 ? 3.707 13.812 -8.625 1 94.19 76 SER A CA 1
ATOM 546 C C . SER A 1 76 ? 2.361 14.062 -7.953 1 94.19 76 SER A C 1
ATOM 548 O O . SER A 1 76 ? 1.84 13.195 -7.254 1 94.19 76 SER A O 1
ATOM 550 N N . TRP A 1 77 ? 1.885 15.273 -8.18 1 94.75 77 TRP A N 1
ATOM 551 C CA . TRP A 1 77 ? 0.58 15.578 -7.602 1 94.75 77 TRP A CA 1
ATOM 552 C C . TRP A 1 77 ? -0.492 14.648 -8.156 1 94.75 77 TRP A C 1
ATOM 554 O O . TRP A 1 77 ? -1.44 14.289 -7.457 1 94.75 77 TRP A O 1
ATOM 564 N N . THR A 1 78 ? -0.332 14.172 -9.445 1 96 78 THR A N 1
ATOM 565 C CA . THR A 1 78 ? -1.32 13.273 -10.031 1 96 78 THR A CA 1
ATOM 566 C C . THR A 1 78 ? -1.284 11.906 -9.352 1 96 78 THR A C 1
ATOM 568 O O . THR A 1 78 ? -2.326 11.281 -9.148 1 96 78 THR A O 1
ATOM 571 N N . GLU A 1 79 ? -0.081 11.445 -9.016 1 96.56 79 GLU A N 1
ATOM 572 C CA . GLU A 1 79 ? 0.059 10.18 -8.297 1 96.56 79 GLU A CA 1
ATOM 573 C C . GLU A 1 79 ? -0.578 10.266 -6.91 1 96.56 79 GLU A C 1
ATOM 575 O O . GLU A 1 79 ? -1.213 9.305 -6.461 1 96.56 79 GLU A O 1
ATOM 580 N N . ILE A 1 80 ? -0.418 11.414 -6.246 1 97.75 80 ILE A N 1
ATOM 581 C CA . ILE A 1 80 ? -1.024 11.609 -4.934 1 97.75 80 ILE A CA 1
ATOM 582 C C . ILE A 1 80 ? -2.545 11.625 -5.062 1 97.75 80 ILE A C 1
ATOM 584 O O . ILE A 1 80 ? -3.248 10.961 -4.301 1 97.75 80 ILE A O 1
ATOM 588 N N . VAL A 1 81 ? -3.076 12.312 -6.059 1 97.94 81 VAL A N 1
ATOM 589 C CA . VAL A 1 81 ? -4.516 12.406 -6.262 1 97.94 81 VAL A CA 1
ATOM 590 C C . VAL A 1 81 ? -5.094 11.023 -6.543 1 97.94 81 VAL A C 1
ATOM 592 O O . VAL A 1 81 ? -6.164 10.672 -6.043 1 97.94 81 VAL A O 1
ATOM 595 N N . ASP A 1 82 ? -4.414 10.234 -7.289 1 97.06 82 ASP A N 1
ATOM 596 C CA . ASP A 1 82 ? -4.863 8.883 -7.598 1 97.06 82 ASP A CA 1
ATOM 597 C C . ASP A 1 82 ? -4.922 8.023 -6.336 1 97.06 82 ASP A C 1
ATOM 599 O O . ASP A 1 82 ? -5.883 7.281 -6.129 1 97.06 82 ASP A O 1
ATOM 603 N N . ALA A 1 83 ? -3.883 8.125 -5.551 1 98.06 83 ALA A N 1
ATOM 604 C CA . ALA A 1 83 ? -3.852 7.379 -4.297 1 98.06 83 ALA A CA 1
ATOM 605 C C . ALA A 1 83 ? -4.988 7.805 -3.375 1 98.06 83 ALA A C 1
ATOM 607 O O . ALA A 1 83 ? -5.648 6.965 -2.76 1 98.06 83 ALA A O 1
ATOM 608 N N . VAL A 1 84 ? -5.246 9.094 -3.303 1 98.5 84 VAL A N 1
ATOM 609 C CA . VAL A 1 84 ? -6.301 9.641 -2.457 1 98.5 84 VAL A CA 1
ATOM 610 C C . VAL A 1 84 ? -7.66 9.148 -2.949 1 98.5 84 VAL A C 1
ATOM 612 O O . VAL A 1 84 ? -8.531 8.805 -2.145 1 98.5 84 VAL A O 1
ATOM 615 N N . HIS A 1 85 ? -7.801 9.125 -4.207 1 97.62 85 HIS A N 1
ATOM 616 C CA . HIS A 1 85 ? -9.062 8.648 -4.766 1 97.62 85 HIS A CA 1
ATOM 617 C C . HIS A 1 85 ? -9.352 7.215 -4.336 1 97.62 85 HIS A C 1
ATOM 619 O O . HIS A 1 85 ? -10.492 6.879 -4.004 1 97.62 85 HIS A O 1
ATOM 625 N N . ARG A 1 86 ? -8.375 6.395 -4.352 1 97.5 86 ARG A N 1
ATOM 626 C CA . ARG A 1 86 ? -8.539 5.012 -3.92 1 97.5 86 ARG A CA 1
ATOM 627 C C . ARG A 1 86 ? -8.938 4.941 -2.449 1 97.5 86 ARG A C 1
ATOM 629 O O . ARG A 1 86 ? -9.773 4.121 -2.068 1 97.5 86 ARG A O 1
ATOM 636 N N . ILE A 1 87 ? -8.32 5.77 -1.646 1 98.56 87 ILE A N 1
ATOM 637 C CA . ILE A 1 87 ? -8.633 5.844 -0.224 1 98.56 87 ILE A CA 1
ATOM 638 C C . ILE A 1 87 ? -10.094 6.254 -0.041 1 98.56 87 ILE A C 1
ATOM 640 O O . ILE A 1 87 ? -10.828 5.645 0.742 1 98.56 87 ILE A O 1
ATOM 644 N N . VAL A 1 88 ? -10.539 7.234 -0.82 1 98.06 88 VAL A N 1
ATOM 645 C CA . VAL A 1 88 ? -11.891 7.766 -0.739 1 98.06 88 VAL A CA 1
ATOM 646 C C . VAL A 1 88 ? -12.898 6.695 -1.161 1 98.06 88 VAL A C 1
ATOM 648 O O . VAL A 1 88 ? -13.906 6.488 -0.491 1 98.06 88 VAL A O 1
ATOM 651 N N . GLU A 1 89 ? -12.586 5.949 -2.197 1 96 89 GLU A N 1
ATOM 652 C CA . GLU A 1 89 ? -13.508 4.949 -2.736 1 96 89 GLU A CA 1
ATOM 653 C C . GLU A 1 89 ? -13.641 3.758 -1.79 1 96 89 GLU A C 1
ATOM 655 O O . GLU A 1 89 ? -14.68 3.098 -1.76 1 96 89 GLU A O 1
ATOM 660 N N . ALA A 1 90 ? -12.664 3.574 -0.999 1 96.94 90 ALA A N 1
ATOM 661 C CA . ALA A 1 90 ? -12.617 2.395 -0.14 1 96.94 90 ALA A CA 1
ATOM 662 C C . ALA A 1 90 ? -13.414 2.615 1.142 1 96.94 90 ALA A C 1
ATOM 664 O O . ALA A 1 90 ? -13.664 1.673 1.896 1 96.94 90 ALA A O 1
ATOM 665 N N . THR A 1 91 ? -13.82 3.873 1.451 1 96.62 91 THR A N 1
ATOM 666 C CA . THR A 1 91 ? -14.438 4.18 2.738 1 96.62 91 THR A CA 1
ATOM 667 C C . THR A 1 91 ? -15.625 5.121 2.562 1 96.62 91 THR A C 1
ATOM 669 O O . THR A 1 91 ? -15.867 5.625 1.465 1 96.62 91 THR A O 1
ATOM 672 N N . GLN A 1 92 ? -16.391 5.305 3.623 1 95.75 92 GLN A N 1
ATOM 673 C CA . GLN A 1 92 ? -17.516 6.219 3.635 1 95.75 92 GLN A CA 1
ATOM 674 C C . GLN A 1 92 ? -17.25 7.414 4.543 1 95.75 92 GLN A C 1
ATOM 676 O O . GLN A 1 92 ? -18.109 8.297 4.68 1 95.75 92 GLN A O 1
ATOM 681 N N . ILE A 1 93 ? -16.094 7.488 5.137 1 97.69 93 ILE A N 1
ATOM 682 C CA . ILE A 1 93 ? -15.773 8.555 6.082 1 97.69 93 ILE A CA 1
ATOM 683 C C . ILE A 1 93 ? -14.906 9.609 5.398 1 97.69 93 ILE A C 1
ATOM 685 O O . ILE A 1 93 ? -14.266 9.328 4.379 1 97.69 93 ILE A O 1
ATOM 689 N N . PRO A 1 94 ? -14.891 10.844 5.895 1 98.62 94 PRO A N 1
ATOM 690 C CA . PRO A 1 94 ? -14.18 11.945 5.227 1 98.62 94 PRO A CA 1
ATOM 691 C C . PRO A 1 94 ? -12.664 11.789 5.285 1 98.62 94 PRO A C 1
ATOM 693 O O . PRO A 1 94 ? -12.133 11.234 6.25 1 98.62 94 PRO A O 1
ATOM 696 N N . VAL A 1 95 ? -12.008 12.312 4.238 1 98.81 95 VAL A N 1
ATOM 697 C CA . VAL A 1 95 ? -10.555 12.219 4.105 1 98.81 95 VAL A CA 1
ATOM 698 C C . VAL A 1 95 ? -9.953 13.625 4.035 1 98.81 95 VAL A C 1
ATOM 700 O O . VAL A 1 95 ? -10.297 14.406 3.15 1 98.81 95 VAL A O 1
ATOM 703 N N . LEU A 1 96 ? -9.109 14 5 1 98.88 96 LEU A N 1
ATOM 704 C CA . LEU A 1 96 ? -8.227 15.156 4.926 1 98.88 96 LEU A CA 1
ATOM 705 C C . LEU A 1 96 ? -6.879 14.781 4.312 1 98.88 96 LEU A C 1
ATOM 707 O O . LEU A 1 96 ? -6.23 13.836 4.77 1 98.88 96 LEU A O 1
ATOM 711 N N . VAL A 1 97 ? -6.453 15.516 3.322 1 98.88 97 VAL A N 1
ATOM 712 C CA . VAL A 1 97 ? -5.281 15.125 2.551 1 98.88 97 VAL A CA 1
ATOM 713 C C . VAL A 1 97 ? -4.082 15.977 2.963 1 98.88 97 VAL A C 1
ATOM 715 O O . VAL A 1 97 ? -4.191 17.203 3.064 1 98.88 97 VAL A O 1
ATOM 718 N N . ASP A 1 98 ? -2.975 15.305 3.246 1 98.56 98 ASP A N 1
ATOM 719 C CA . ASP A 1 98 ? -1.699 16.016 3.297 1 98.56 98 ASP A CA 1
ATOM 720 C C . ASP A 1 98 ? -1.316 16.562 1.922 1 98.56 98 ASP A C 1
ATOM 722 O O . ASP A 1 98 ? -0.849 15.805 1.062 1 98.56 98 ASP A O 1
ATOM 726 N N . GLY A 1 99 ? -1.392 17.828 1.798 1 97.56 99 GLY A N 1
ATOM 727 C CA . GLY A 1 99 ? -1.143 18.453 0.505 1 97.56 99 GLY A CA 1
ATOM 728 C C . GLY A 1 99 ? 0.266 19 0.366 1 97.56 99 GLY A C 1
ATOM 729 O O . GLY A 1 99 ? 0.565 19.719 -0.584 1 97.56 99 GLY A O 1
ATOM 730 N N . ASP A 1 100 ? 1.097 18.609 1.276 1 95.5 100 ASP A N 1
ATOM 731 C CA . ASP A 1 100 ? 2.449 19.156 1.277 1 95.5 100 ASP A CA 1
ATOM 732 C C . A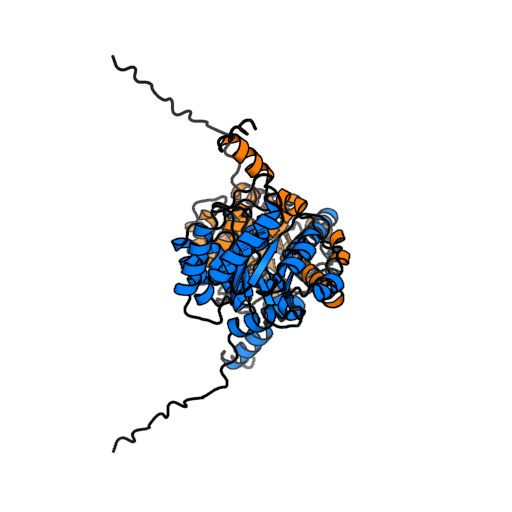SP A 1 100 ? 2.43 20.672 1.125 1 95.5 100 ASP A C 1
ATOM 734 O O . ASP A 1 100 ? 1.676 21.359 1.817 1 95.5 100 ASP A O 1
ATOM 738 N N . SER A 1 101 ? 3.314 21.188 0.266 1 93.56 101 SER A N 1
ATOM 739 C CA . SER A 1 101 ? 3.348 22.641 0.102 1 93.56 101 SER A CA 1
ATOM 740 C C . SER A 1 101 ? 2.494 23.078 -1.082 1 93.56 101 SER A C 1
ATOM 742 O O . SER A 1 101 ? 2.633 24.203 -1.566 1 93.56 101 SER A O 1
ATOM 744 N N . GLY A 1 102 ? 1.665 22.219 -1.59 1 94.06 102 GLY A N 1
ATOM 745 C CA . GLY A 1 102 ? 0.775 22.562 -2.684 1 94.06 102 GLY A CA 1
ATOM 746 C C . GLY A 1 102 ? 1.377 22.312 -4.051 1 94.06 102 GLY A C 1
ATOM 747 O O . GLY A 1 102 ? 0.798 22.688 -5.07 1 94.06 102 GLY A O 1
ATOM 748 N N . PHE A 1 103 ? 2.594 21.75 -4.105 1 93.44 103 PHE A N 1
ATOM 749 C CA . PHE A 1 103 ? 3.258 21.25 -5.305 1 93.44 103 PHE A CA 1
ATOM 750 C C . PHE A 1 103 ? 3.625 22.406 -6.234 1 93.44 103 PHE A C 1
ATOM 752 O O . PHE A 1 103 ? 3.568 22.25 -7.461 1 93.44 103 PHE A O 1
ATOM 759 N N . GLY A 1 104 ? 3.807 23.562 -5.754 1 91.44 104 GLY A N 1
ATOM 760 C CA . GLY A 1 104 ? 4.238 24.719 -6.52 1 91.44 104 GLY A CA 1
ATOM 761 C C . GLY A 1 104 ? 3.736 26.031 -5.949 1 91.44 104 GLY A C 1
ATOM 762 O O . GLY A 1 104 ? 3.938 26.312 -4.77 1 91.44 104 GLY A O 1
ATOM 763 N N . ASN A 1 105 ? 3.18 26.922 -6.891 1 91.38 105 ASN A N 1
ATOM 764 C CA . ASN A 1 105 ? 2.633 28.203 -6.461 1 91.38 105 ASN A CA 1
ATOM 765 C C . ASN A 1 105 ? 1.109 28.172 -6.391 1 91.38 105 ASN A C 1
ATOM 767 O O . ASN A 1 105 ? 0.514 27.094 -6.273 1 91.38 105 ASN A O 1
ATOM 771 N N . PHE A 1 106 ? 0.548 29.328 -6.359 1 93.19 106 PHE A N 1
ATOM 772 C CA . PHE A 1 106 ? -0.899 29.422 -6.207 1 93.19 106 PHE A CA 1
ATOM 773 C C . PHE A 1 106 ? -1.609 28.625 -7.305 1 93.19 106 PHE A C 1
ATOM 775 O O . PHE A 1 106 ? -2.664 28.031 -7.066 1 93.19 106 PHE A O 1
ATOM 782 N N . ASN A 1 107 ? -1.067 28.672 -8.453 1 93.62 107 ASN A N 1
ATOM 783 C CA . ASN A 1 107 ? -1.687 27.984 -9.586 1 93.62 107 ASN A CA 1
ATOM 784 C C . ASN A 1 107 ? -1.693 26.469 -9.383 1 93.62 107 ASN A C 1
ATOM 786 O O . ASN A 1 107 ? -2.705 25.812 -9.633 1 93.62 107 ASN A O 1
ATOM 790 N N . ASN A 1 108 ? -0.6 25.875 -8.914 1 95.19 108 ASN A N 1
ATOM 791 C CA . ASN A 1 108 ? -0.514 24.453 -8.633 1 95.19 108 ASN A CA 1
ATOM 792 C C . ASN A 1 108 ? -1.425 24.047 -7.473 1 95.19 108 ASN A C 1
ATOM 794 O O . ASN A 1 108 ? -2.133 23.047 -7.551 1 95.19 108 ASN A O 1
ATOM 798 N N . ALA A 1 109 ? -1.368 24.891 -6.504 1 96.44 109 ALA A N 1
ATOM 799 C CA . ALA A 1 109 ? -2.133 24.594 -5.293 1 96.44 109 ALA A CA 1
ATOM 800 C C . ALA A 1 109 ? -3.627 24.531 -5.59 1 96.44 109 ALA A C 1
ATOM 802 O O . ALA A 1 109 ? -4.32 23.609 -5.133 1 96.44 109 ALA A O 1
ATOM 803 N N . ARG A 1 110 ? -4.168 25.469 -6.301 1 96.44 110 ARG A N 1
ATOM 804 C CA . ARG A 1 110 ? -5.598 25.469 -6.598 1 96.44 110 ARG A CA 1
ATOM 805 C C . ARG A 1 110 ? -5.969 24.312 -7.516 1 96.44 110 ARG A C 1
ATOM 807 O O . ARG A 1 110 ? -7.039 23.703 -7.371 1 96.44 110 ARG A O 1
ATOM 814 N N . LEU A 1 111 ? -5.133 24 -8.492 1 96.44 111 LEU A N 1
ATOM 815 C CA . LEU A 1 111 ? -5.367 22.844 -9.367 1 96.44 111 LEU A CA 1
ATOM 816 C C . LEU A 1 111 ? -5.406 21.547 -8.562 1 96.44 111 LEU A C 1
ATOM 818 O O . LEU A 1 111 ? -6.332 20.75 -8.719 1 96.44 111 LEU A O 1
ATOM 822 N N . PHE A 1 112 ? -4.406 21.406 -7.762 1 97.44 112 PHE A N 1
ATOM 823 C CA . PHE A 1 112 ? -4.293 20.219 -6.922 1 97.44 112 PHE A CA 1
ATOM 824 C C . PHE A 1 112 ? -5.523 20.062 -6.035 1 97.44 112 PHE A C 1
ATOM 826 O O . PHE A 1 112 ? -6.148 19 -6.008 1 97.44 112 PHE A O 1
ATOM 833 N N . ALA A 1 113 ? -5.918 21.094 -5.371 1 98.12 113 ALA A N 1
ATOM 834 C CA . ALA A 1 113 ? -7.066 21.078 -4.469 1 98.12 113 ALA A CA 1
ATOM 835 C C . ALA A 1 113 ? -8.352 20.766 -5.23 1 98.12 113 ALA A C 1
ATOM 837 O O . ALA A 1 113 ? -9.195 20 -4.754 1 98.12 113 ALA A O 1
ATOM 838 N N . ARG A 1 114 ? -8.516 21.375 -6.348 1 97.19 114 ARG A N 1
ATOM 839 C CA . ARG A 1 114 ? -9.695 21.125 -7.168 1 97.19 114 ARG A CA 1
ATOM 840 C C . ARG A 1 114 ? -9.781 19.672 -7.582 1 97.19 114 ARG A C 1
ATOM 842 O O . ARG A 1 114 ? -10.859 19.062 -7.523 1 97.19 114 ARG A O 1
ATOM 849 N N . LYS A 1 115 ? -8.633 19.156 -7.953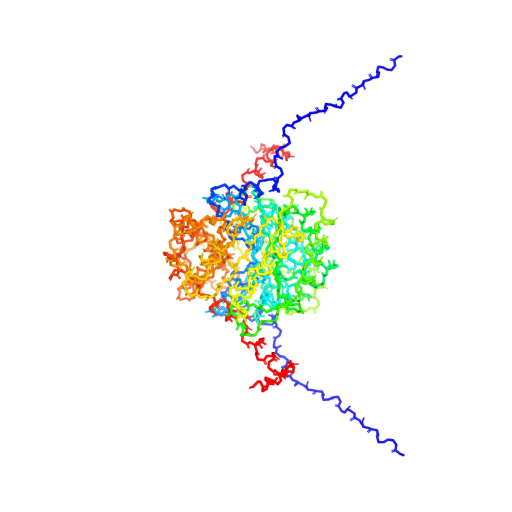 1 97.5 115 LYS A N 1
ATOM 850 C CA . LYS A 1 115 ? -8.602 17.75 -8.367 1 97.5 115 LYS A CA 1
ATOM 851 C C . LYS A 1 115 ? -8.875 16.828 -7.191 1 97.5 115 LYS A C 1
ATOM 853 O O . LYS A 1 115 ? -9.562 15.812 -7.34 1 97.5 115 LYS A O 1
ATOM 858 N N . LEU A 1 116 ? -8.359 17.125 -6.055 1 98.12 116 LEU A N 1
ATOM 859 C CA . LEU A 1 116 ? -8.656 16.359 -4.848 1 98.12 116 LEU A CA 1
ATOM 860 C C . LEU A 1 116 ? -10.156 16.375 -4.562 1 98.12 116 LEU A C 1
ATOM 862 O O . LEU A 1 116 ? -10.75 15.32 -4.293 1 98.12 116 LEU A O 1
ATOM 866 N N . HIS A 1 117 ? -10.719 17.516 -4.652 1 97.69 117 HIS A N 1
ATOM 867 C CA . HIS A 1 117 ? -12.148 17.672 -4.406 1 97.69 117 HIS A CA 1
ATOM 868 C C . HIS A 1 117 ? -12.969 16.844 -5.398 1 97.69 117 HIS A C 1
ATOM 870 O O . HIS A 1 117 ? -13.898 16.141 -5.008 1 97.69 117 HIS A O 1
ATOM 876 N N . GLN A 1 118 ? -12.625 16.922 -6.633 1 96.19 118 GLN A N 1
ATOM 877 C CA . GLN A 1 118 ? -13.312 16.172 -7.688 1 96.19 118 GLN A CA 1
ATOM 878 C C . GLN A 1 118 ? -13.227 14.672 -7.449 1 96.19 118 GLN A C 1
ATOM 880 O O . GLN A 1 118 ? -14.109 13.922 -7.875 1 96.19 118 GLN A O 1
ATOM 885 N N . ARG A 1 119 ? -12.172 14.328 -6.734 1 96.81 119 ARG A N 1
ATOM 886 C CA . ARG A 1 119 ? -11.953 12.906 -6.5 1 96.81 119 ARG A CA 1
ATOM 887 C C . ARG A 1 119 ? -12.461 12.5 -5.121 1 96.81 119 ARG A C 1
ATOM 889 O O . ARG A 1 119 ? -12.156 11.406 -4.641 1 96.81 119 ARG A O 1
ATOM 896 N N . GLY A 1 120 ? -13.156 13.312 -4.43 1 97.12 120 GLY A N 1
ATOM 897 C CA . GLY A 1 120 ? -13.945 12.938 -3.27 1 97.12 120 GLY A CA 1
ATOM 898 C C . GLY A 1 120 ? -13.297 13.312 -1.954 1 97.12 120 GLY A C 1
ATOM 899 O O . GLY A 1 120 ? -13.852 13.055 -0.883 1 97.12 120 GLY A O 1
ATOM 900 N N . ALA A 1 121 ? -12.094 13.945 -1.971 1 98.38 121 ALA A N 1
ATOM 901 C CA . ALA A 1 121 ? -11.477 14.406 -0.729 1 98.38 121 ALA A CA 1
ATOM 902 C C . ALA A 1 121 ? -12.352 15.445 -0.034 1 98.38 121 ALA A C 1
ATOM 904 O O . ALA A 1 121 ? -13.031 16.234 -0.694 1 98.38 121 ALA A O 1
ATOM 905 N N . ALA A 1 122 ? -12.32 15.398 1.25 1 98.56 122 ALA A N 1
ATOM 906 C CA . ALA A 1 122 ? -13.148 16.312 2.041 1 98.56 122 ALA A CA 1
ATOM 907 C C . ALA A 1 122 ? -12.398 17.594 2.377 1 98.56 122 ALA A C 1
ATOM 909 O O . ALA A 1 122 ? -13.008 18.594 2.754 1 98.56 122 ALA A O 1
ATOM 910 N N . GLY A 1 123 ? -11.117 17.531 2.312 1 98.56 123 GLY A N 1
ATOM 911 C CA . GLY A 1 123 ? -10.289 18.688 2.627 1 98.56 123 GLY A CA 1
ATOM 912 C C . GLY A 1 123 ? -8.828 18.484 2.291 1 98.56 123 GLY A C 1
ATOM 913 O O . GLY A 1 123 ? -8.414 17.391 1.921 1 98.56 123 GLY A O 1
ATOM 914 N N . VAL A 1 124 ? -8.047 19.562 2.42 1 98.75 124 VAL A N 1
ATOM 915 C CA . VAL A 1 124 ? -6.617 19.516 2.148 1 98.75 124 VAL A CA 1
ATOM 916 C C . VAL A 1 124 ? -5.871 20.359 3.188 1 98.75 124 VAL A C 1
ATOM 918 O O . VAL A 1 124 ? -6.371 21.391 3.641 1 98.75 124 VAL A O 1
ATOM 921 N N . CYS A 1 125 ? -4.801 19.844 3.621 1 98.75 125 CYS A N 1
ATOM 922 C CA . CYS A 1 125 ? -3.852 20.562 4.465 1 98.75 125 CYS A CA 1
ATOM 923 C C . CYS A 1 125 ? -2.621 20.969 3.668 1 98.75 125 CYS A C 1
ATOM 925 O O . CYS A 1 125 ? -1.915 20.125 3.117 1 98.75 125 CYS A O 1
ATOM 927 N N . VAL A 1 126 ? -2.318 22.25 3.631 1 98.12 126 VAL A N 1
ATOM 928 C CA . VAL A 1 126 ? -1.16 22.75 2.896 1 98.12 126 VAL A CA 1
ATOM 929 C C . VAL A 1 126 ? -0.174 23.391 3.865 1 98.12 126 VAL A C 1
ATOM 931 O O . VAL A 1 126 ? -0.572 24.156 4.75 1 98.12 126 VAL A O 1
ATOM 934 N N . GLU A 1 127 ? 1.071 23.031 3.66 1 97.19 127 GLU A N 1
ATOM 935 C CA . GLU A 1 127 ? 2.072 23.562 4.582 1 97.19 127 GLU A CA 1
ATOM 936 C C . GLU A 1 127 ? 2.811 24.75 3.969 1 97.19 127 GLU A C 1
ATOM 938 O O . GLU A 1 127 ? 2.938 24.844 2.746 1 97.19 127 GLU A O 1
ATOM 943 N N . ASP A 1 128 ? 3.344 25.625 4.793 1 95.94 128 ASP A N 1
ATOM 944 C CA . ASP A 1 128 ? 3.885 26.906 4.328 1 95.94 128 ASP A CA 1
ATOM 945 C C . ASP A 1 128 ? 5.395 26.812 4.105 1 95.94 128 ASP A C 1
ATOM 947 O O . ASP A 1 128 ? 6.125 27.766 4.379 1 95.94 128 ASP A O 1
ATOM 951 N N . LYS A 1 129 ? 5.816 25.688 3.674 1 90.19 129 LYS A N 1
ATOM 952 C CA . LYS A 1 129 ? 7.195 25.547 3.217 1 90.19 129 LYS A CA 1
ATOM 953 C C . LYS A 1 129 ? 7.328 25.922 1.743 1 90.19 129 LYS A C 1
ATOM 955 O O . LYS A 1 129 ? 6.34 25.922 1.009 1 90.19 129 LYS A O 1
ATOM 960 N N . SER A 1 130 ? 8.609 26.281 1.382 1 82.25 130 SER A N 1
ATOM 961 C CA . SER A 1 130 ? 8.891 26.516 -0.031 1 82.25 130 SER A CA 1
ATOM 962 C C . SER A 1 130 ? 8.898 25.203 -0.811 1 82.25 130 SER A C 1
ATOM 964 O O . SER A 1 130 ? 9.188 24.141 -0.251 1 82.25 130 SER A O 1
ATOM 966 N N . PHE A 1 131 ? 8.602 25.344 -2.111 1 73.31 131 PHE A N 1
ATOM 967 C CA . PHE A 1 131 ? 8.656 24.188 -3 1 73.31 131 PHE A CA 1
ATOM 968 C C . PHE A 1 131 ? 10.023 24.078 -3.668 1 73.31 131 PHE A C 1
ATOM 970 O O . PHE A 1 131 ? 10.594 25.094 -4.086 1 73.31 131 PHE A O 1
ATOM 977 N N . PRO A 1 132 ? 10.586 22.812 -3.865 1 73.19 132 PRO A N 1
ATOM 978 C CA . PRO A 1 132 ? 10.109 21.547 -3.305 1 73.19 132 PRO A CA 1
ATOM 979 C C . PRO A 1 132 ? 10.352 21.438 -1.801 1 73.19 132 PRO A C 1
ATOM 981 O O . PRO A 1 132 ? 11.312 22.016 -1.284 1 73.19 132 PRO A O 1
ATOM 984 N N . LYS A 1 133 ? 9.43 20.641 -1.291 1 78 133 LYS A N 1
ATOM 985 C CA . LYS A 1 133 ? 9.539 20.594 0.164 1 78 133 LYS A CA 1
ATOM 986 C C . LYS A 1 133 ? 10.602 19.594 0.603 1 78 133 LYS A C 1
ATOM 988 O O . LYS A 1 133 ? 11.008 18.719 -0.176 1 78 133 LYS A O 1
ATOM 993 N N . LYS A 1 134 ? 11.07 19.859 1.846 1 71.12 134 LYS A N 1
ATOM 994 C CA . LYS A 1 134 ? 11.852 18.875 2.58 1 71.12 134 LYS A CA 1
ATOM 995 C C . LYS A 1 134 ? 11.055 18.297 3.748 1 71.12 134 LYS A C 1
ATOM 997 O O . LYS A 1 134 ? 10.25 19 4.363 1 71.12 134 LYS A O 1
ATOM 1002 N N . ASN A 1 135 ? 11.305 16.969 3.977 1 79.31 135 ASN A N 1
ATOM 1003 C CA . ASN A 1 135 ? 10.594 16.359 5.094 1 79.31 135 ASN A CA 1
ATOM 1004 C C . ASN A 1 135 ? 10.984 17 6.422 1 79.31 135 ASN A C 1
ATOM 1006 O O . ASN A 1 135 ? 12.164 17.234 6.684 1 79.31 135 ASN A O 1
ATOM 1010 N N . SER A 1 136 ? 10.055 17.219 7.262 1 79.88 136 SER A N 1
ATOM 1011 C CA . SER A 1 136 ? 10.211 17.953 8.508 1 79.88 136 SER A CA 1
ATOM 1012 C C . SER A 1 136 ? 11.094 17.203 9.492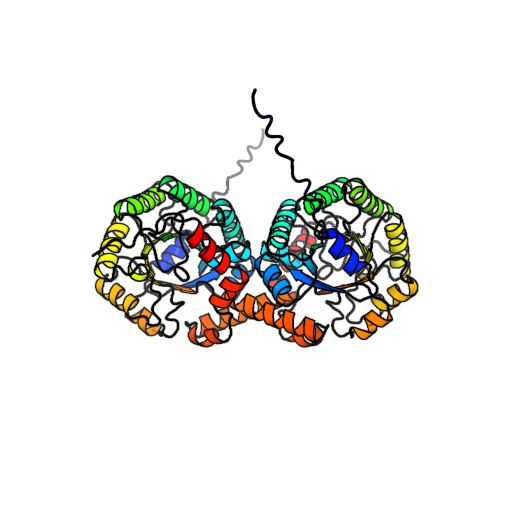 1 79.88 136 SER A C 1
ATOM 1014 O O . SER A 1 136 ? 11.625 17.797 10.438 1 79.88 136 SER A O 1
ATOM 1016 N N . PHE A 1 137 ? 11.242 15.922 9.258 1 73.88 137 PHE A N 1
ATOM 1017 C CA . PHE A 1 137 ? 11.93 15.117 10.258 1 73.88 137 PHE A CA 1
ATOM 1018 C C . PHE A 1 137 ? 13.359 14.828 9.828 1 73.88 137 PHE A C 1
ATOM 1020 O O . PHE A 1 137 ? 14.156 14.289 10.602 1 73.88 137 PHE A O 1
ATOM 1027 N N . VAL A 1 138 ? 13.75 15.086 8.641 1 68.94 138 VAL A N 1
ATOM 1028 C CA . VAL A 1 138 ? 15.062 14.711 8.133 1 68.94 138 VAL A CA 1
ATOM 1029 C C . VAL A 1 138 ? 15.938 15.953 7.992 1 68.94 138 VAL A C 1
ATOM 1031 O O . VAL A 1 138 ? 17.141 15.914 8.297 1 68.94 138 VAL A O 1
ATOM 1034 N N . ALA A 1 139 ? 15.305 17.078 7.594 1 64.12 139 ALA A N 1
ATOM 1035 C CA . ALA A 1 139 ? 16.156 18.203 7.176 1 64.12 139 ALA A CA 1
ATOM 1036 C C . ALA A 1 139 ? 16.281 19.234 8.289 1 64.12 139 ALA A C 1
ATOM 1038 O O . ALA A 1 139 ? 15.383 19.375 9.117 1 64.12 139 ALA A O 1
ATOM 1039 N N . ASP A 1 140 ? 17.453 19.734 8.312 1 61.84 140 ASP A N 1
ATOM 1040 C CA . ASP A 1 140 ? 17.719 20.781 9.297 1 61.84 140 ASP A CA 1
ATOM 1041 C C . ASP A 1 140 ? 17.328 22.156 8.766 1 61.84 140 ASP A C 1
ATOM 1043 O O . ASP A 1 140 ? 17 23.062 9.531 1 61.84 140 ASP A O 1
ATOM 1047 N N . ARG A 1 141 ? 17.406 22.281 7.547 1 67.38 141 ARG A N 1
ATOM 1048 C CA . ARG A 1 141 ? 17.109 23.609 7 1 67.38 141 ARG A CA 1
ATOM 1049 C C . ARG A 1 141 ? 15.781 23.594 6.242 1 67.38 141 ARG A C 1
ATOM 1051 O O . ARG A 1 141 ? 15.625 22.859 5.27 1 67.38 141 ARG A O 1
ATOM 1058 N N . HIS A 1 142 ? 14.883 24.359 6.844 1 75.44 142 HIS A N 1
ATOM 1059 C CA . HIS A 1 142 ? 13.594 24.516 6.184 1 75.44 142 HIS A CA 1
ATOM 1060 C C . HIS A 1 142 ? 13.344 25.953 5.77 1 75.44 142 HIS A C 1
ATOM 1062 O O . HIS A 1 142 ? 13.469 26.875 6.59 1 75.44 142 HIS A O 1
ATOM 1068 N N . SER A 1 143 ? 13.094 26.125 4.492 1 82.19 143 SER A N 1
ATOM 1069 C CA . SER A 1 143 ? 12.727 27.438 3.992 1 82.19 143 SER A CA 1
ATOM 1070 C C . SER A 1 143 ? 11.211 27.609 3.936 1 82.19 143 SER A C 1
ATOM 1072 O O . SER A 1 143 ? 10.508 26.734 3.418 1 82.19 143 SER A O 1
ATOM 1074 N N . LEU A 1 144 ? 10.797 28.703 4.555 1 92.38 144 LEU A N 1
ATOM 1075 C CA . LEU A 1 144 ? 9.367 29 4.559 1 92.38 144 LEU A CA 1
ATOM 1076 C C . LEU A 1 144 ? 8.992 29.906 3.393 1 92.38 144 LEU A C 1
ATOM 1078 O O . LEU A 1 144 ? 9.766 30.781 3.016 1 92.38 144 LEU A O 1
ATOM 1082 N N . ALA A 1 145 ? 7.875 29.688 2.891 1 92.38 145 ALA A N 1
ATOM 1083 C CA . ALA A 1 145 ? 7.328 30.625 1.917 1 92.38 145 ALA A CA 1
ATOM 1084 C C . ALA A 1 145 ? 7.059 31.984 2.559 1 92.38 145 ALA A C 1
ATOM 1086 O O . ALA A 1 145 ? 6.758 32.062 3.752 1 92.38 145 ALA A O 1
ATOM 1087 N N . GLU A 1 146 ? 7.207 33 1.711 1 94.75 146 GLU A N 1
ATOM 1088 C CA . GLU A 1 146 ? 6.742 34.281 2.189 1 94.75 146 GLU A CA 1
ATOM 1089 C C . GLU A 1 146 ? 5.27 34.25 2.58 1 94.75 146 GLU A C 1
ATOM 1091 O O . GLU A 1 146 ? 4.465 33.594 1.91 1 94.75 146 GLU A O 1
ATOM 1096 N N . ILE A 1 147 ? 4.891 35 3.672 1 97.19 147 ILE A N 1
ATOM 1097 C CA . ILE A 1 147 ? 3.535 34.969 4.211 1 97.19 147 ILE A CA 1
ATOM 1098 C C . ILE A 1 147 ? 2.535 35.312 3.111 1 97.19 147 ILE A C 1
ATOM 1100 O O . ILE A 1 147 ? 1.53 34.625 2.93 1 97.19 147 ILE A O 1
ATOM 1104 N N . GLY A 1 148 ? 2.826 36.375 2.42 1 96.81 148 GLY A N 1
ATOM 1105 C CA . GLY A 1 148 ? 1.931 36.781 1.355 1 96.81 148 GLY A CA 1
ATOM 1106 C C . GLY A 1 148 ? 1.76 35.75 0.266 1 96.81 148 GLY A C 1
ATOM 1107 O O . GLY A 1 148 ? 0.657 35.562 -0.251 1 96.81 148 GLY A O 1
ATOM 1108 N N . GLU A 1 149 ? 2.805 35.125 -0.072 1 95.5 149 GLU A N 1
ATOM 1109 C CA . GLU A 1 149 ? 2.758 34.094 -1.1 1 95.5 149 GLU A CA 1
ATOM 1110 C C . GLU A 1 149 ? 1.896 32.906 -0.657 1 95.5 149 GLU A C 1
ATOM 1112 O O . GLU A 1 149 ? 1.082 32.406 -1.433 1 95.5 149 GLU A O 1
ATOM 1117 N N . PHE A 1 150 ? 2.111 32.5 0.493 1 97.12 150 PHE A N 1
ATOM 1118 C CA . PHE A 1 150 ? 1.338 31.375 1.006 1 97.12 150 PHE A CA 1
ATOM 1119 C C . PHE A 1 150 ? -0.134 31.75 1.144 1 97.12 150 PHE A C 1
ATOM 1121 O O . PHE A 1 150 ? -1.015 30.938 0.851 1 97.12 150 PHE A O 1
ATOM 1128 N N . CYS A 1 151 ? -0.406 32.969 1.559 1 98.19 151 CYS A N 1
ATOM 1129 C CA . CYS A 1 151 ? -1.781 33.438 1.59 1 98.19 151 CYS A CA 1
ATOM 1130 C C . CYS A 1 151 ? -2.414 33.375 0.206 1 98.19 151 CYS A C 1
ATOM 1132 O O . CYS A 1 151 ? -3.594 33.031 0.073 1 98.19 151 CYS A O 1
ATOM 1134 N N . GLY A 1 152 ? -1.639 33.719 -0.735 1 97.12 152 GLY A N 1
ATOM 1135 C CA . GLY A 1 152 ? -2.113 33.625 -2.105 1 97.12 152 GLY A CA 1
ATOM 1136 C C . GLY A 1 152 ? -2.514 32.219 -2.488 1 97.12 152 GLY A C 1
ATOM 1137 O O . GLY A 1 152 ? -3.49 32 -3.215 1 97.12 152 GLY A O 1
ATOM 1138 N N . ARG A 1 153 ? -1.799 31.172 -2.027 1 96.81 153 ARG A N 1
ATOM 1139 C CA . ARG A 1 153 ? -2.156 29.781 -2.273 1 96.81 153 ARG A CA 1
ATOM 1140 C C . ARG A 1 153 ? -3.504 29.438 -1.644 1 96.81 153 ARG A C 1
ATOM 1142 O O . ARG A 1 153 ? -4.367 28.844 -2.293 1 96.81 153 ARG A O 1
ATOM 1149 N N . LEU A 1 154 ? -3.713 29.844 -0.415 1 98.19 154 LEU A N 1
ATOM 1150 C CA . LEU A 1 154 ? -4.945 29.562 0.316 1 98.19 154 LEU A CA 1
ATOM 1151 C C . LEU A 1 154 ? -6.145 30.219 -0.372 1 98.19 154 LEU A C 1
ATOM 1153 O O . LEU A 1 154 ? -7.172 29.562 -0.573 1 98.19 154 LEU A O 1
ATOM 1157 N N . GLN A 1 155 ? -5.93 31.453 -0.74 1 97.69 155 GLN A N 1
ATOM 1158 C CA . GLN A 1 155 ? -7.004 32.156 -1.413 1 97.69 155 GLN A CA 1
ATOM 1159 C C . GLN A 1 155 ? -7.355 31.516 -2.746 1 97.69 155 GLN A C 1
ATOM 1161 O O . GLN A 1 155 ? -8.531 31.391 -3.094 1 97.69 155 GLN A O 1
ATOM 1166 N N . ALA A 1 156 ? -6.359 31.141 -3.449 1 97.44 156 ALA A N 1
ATOM 1167 C CA . ALA A 1 156 ? -6.578 30.484 -4.738 1 97.44 156 ALA A CA 1
ATOM 1168 C C . ALA A 1 156 ? -7.367 29.188 -4.566 1 97.44 156 ALA A C 1
ATOM 1170 O O . ALA A 1 156 ? -8.258 28.891 -5.367 1 97.44 156 ALA A O 1
ATOM 1171 N N . ILE A 1 157 ? -7.043 28.406 -3.555 1 97.88 157 ILE A N 1
ATOM 1172 C CA . ILE A 1 157 ? -7.77 27.172 -3.273 1 97.88 157 ILE A CA 1
ATOM 1173 C C . ILE A 1 157 ? -9.234 27.484 -2.979 1 97.88 157 ILE A C 1
ATOM 1175 O O . ILE A 1 157 ? -10.133 26.891 -3.561 1 97.88 157 ILE A O 1
ATOM 1179 N N . ARG A 1 158 ? -9.469 28.453 -2.195 1 96.94 158 ARG A N 1
ATOM 1180 C CA . ARG A 1 158 ? -10.828 28.812 -1.801 1 96.94 158 ARG A CA 1
ATOM 1181 C C . ARG A 1 158 ? -11.641 29.297 -3.002 1 96.94 158 ARG A C 1
ATOM 1183 O O . ARG A 1 158 ? -12.82 28.969 -3.129 1 96.94 158 ARG A O 1
ATOM 1190 N N . ASP A 1 159 ? -10.984 30.016 -3.807 1 96.19 159 ASP A N 1
ATOM 1191 C CA . ASP A 1 159 ? -11.672 30.609 -4.957 1 96.19 159 ASP A CA 1
ATOM 1192 C C . ASP A 1 159 ? -12 29.531 -6 1 96.19 159 ASP A C 1
ATOM 1194 O O . ASP A 1 159 ? -12.953 29.672 -6.762 1 96.19 159 ASP A O 1
ATOM 1198 N N . HIS A 1 160 ? -11.266 28.484 -5.996 1 95.62 160 HIS A N 1
ATOM 1199 C CA . HIS A 1 160 ? -11.352 27.594 -7.156 1 95.62 160 HIS A CA 1
ATOM 1200 C C . HIS A 1 160 ? -11.93 26.234 -6.777 1 95.62 160 HIS A C 1
ATOM 1202 O O . HIS A 1 160 ? -12.188 25.406 -7.648 1 95.62 160 HIS A O 1
ATOM 1208 N N . VAL A 1 161 ? -12.07 25.938 -5.551 1 95.31 161 VAL A N 1
ATOM 1209 C CA . VAL A 1 161 ? -12.852 24.781 -5.117 1 95.31 161 VAL A CA 1
ATOM 1210 C C . VAL A 1 161 ? -14.273 25.234 -4.77 1 95.31 161 VAL A C 1
ATOM 1212 O O . VAL A 1 161 ? -14.492 25.875 -3.746 1 95.31 161 VAL A O 1
ATOM 1215 N N . PRO A 1 162 ? -15.234 24.875 -5.598 1 87.75 162 PRO A N 1
ATOM 1216 C CA . PRO A 1 162 ? -16.594 25.406 -5.453 1 87.75 162 PRO A CA 1
ATOM 1217 C C . PRO A 1 162 ? -17.391 24.703 -4.348 1 87.75 162 PRO A C 1
ATOM 1219 O O . PRO A 1 162 ? -18.438 24.109 -4.609 1 87.75 162 PRO A O 1
ATOM 1222 N N . ASP A 1 163 ? -16.938 24.438 -3.283 1 93.25 163 ASP A N 1
ATOM 1223 C CA . ASP A 1 163 ? -17.594 23.781 -2.156 1 93.25 163 ASP A CA 1
ATOM 1224 C C . ASP A 1 163 ? -17.219 24.453 -0.835 1 93.25 163 ASP A C 1
ATOM 1226 O O . ASP A 1 163 ? -16.109 24.234 -0.325 1 93.25 163 ASP A O 1
ATOM 1230 N N . PRO A 1 164 ? -18.094 25.219 -0.305 1 93.25 164 PRO A N 1
ATOM 1231 C CA . PRO A 1 164 ? -17.781 25.906 0.942 1 93.25 164 PRO A CA 1
ATOM 1232 C C . PRO A 1 164 ? -17.531 24.953 2.105 1 93.25 164 PRO A C 1
ATOM 1234 O O . PRO A 1 164 ? -16.984 25.359 3.137 1 93.25 164 PRO A O 1
ATOM 1237 N N . GLU A 1 165 ? -17.953 23.703 1.894 1 95.88 165 GLU A N 1
ATOM 1238 C CA . GLU A 1 165 ? -17.781 22.734 2.975 1 95.88 165 GLU A CA 1
ATOM 1239 C C . GLU A 1 165 ? -16.422 22.047 2.9 1 95.88 165 GLU A C 1
ATOM 1241 O O . GLU A 1 165 ? -16.016 21.375 3.846 1 95.88 165 GLU A O 1
ATOM 1246 N N . PHE A 1 166 ? -15.711 22.25 1.739 1 97.44 166 PHE A N 1
ATOM 1247 C CA . PHE A 1 166 ? -14.359 21.703 1.612 1 97.44 166 PHE A CA 1
ATOM 1248 C C . PHE A 1 166 ? -13.422 22.344 2.627 1 97.44 166 PHE A C 1
ATOM 1250 O O . PHE A 1 166 ? -13.289 23.562 2.674 1 97.44 166 PHE A O 1
ATOM 1257 N N . VAL A 1 167 ? -12.766 21.531 3.457 1 98.31 167 VAL A N 1
ATOM 1258 C CA . VAL A 1 167 ? -11.977 22.047 4.574 1 98.31 167 VAL A CA 1
ATOM 1259 C C . VAL A 1 167 ? -10.555 22.359 4.105 1 98.31 167 VAL A C 1
ATOM 1261 O O . VAL A 1 167 ? -9.891 21.5 3.521 1 98.31 167 VAL A O 1
ATOM 1264 N N . VAL A 1 168 ? -10.109 23.578 4.348 1 98.5 168 VAL A N 1
ATOM 1265 C CA . VAL A 1 168 ? -8.742 24 4.047 1 98.5 168 VAL A CA 1
ATOM 1266 C C . VAL A 1 168 ? -7.988 24.266 5.344 1 98.5 168 VAL A C 1
ATOM 1268 O O . VAL A 1 168 ? -8.336 25.172 6.094 1 98.5 168 VAL A O 1
ATOM 1271 N N . VAL A 1 169 ? -6.953 23.422 5.582 1 98.75 169 VAL A N 1
ATOM 1272 C CA . VAL A 1 169 ? -6.117 23.578 6.766 1 98.75 169 VAL A CA 1
ATOM 1273 C C . VAL A 1 169 ? -4.762 24.156 6.371 1 98.75 169 VAL A C 1
ATOM 1275 O O . VAL A 1 169 ? -4.125 23.688 5.43 1 98.75 169 VAL A O 1
ATOM 1278 N N . ALA A 1 170 ? -4.375 25.203 7.055 1 98.75 170 ALA A N 1
ATOM 1279 C CA . ALA A 1 170 ? -3.045 25.781 6.859 1 98.75 170 ALA A CA 1
ATOM 1280 C C . ALA A 1 170 ? -2.061 25.25 7.898 1 98.75 170 ALA A C 1
ATOM 1282 O O . ALA A 1 170 ? -2.268 25.438 9.102 1 98.75 170 ALA A O 1
ATOM 1283 N N . ARG A 1 171 ? -1.064 24.609 7.422 1 98.56 171 ARG A N 1
ATOM 1284 C CA . ARG A 1 171 ? -0.04 24.062 8.312 1 98.56 171 ARG A CA 1
ATOM 1285 C C . ARG A 1 171 ? 1.137 25.031 8.438 1 98.56 171 ARG A C 1
ATOM 1287 O O . ARG A 1 171 ? 1.735 25.422 7.434 1 98.56 171 ARG A O 1
ATOM 1294 N N . ILE A 1 172 ? 1.45 25.359 9.664 1 98.06 172 ILE A N 1
ATOM 1295 C CA . ILE A 1 172 ? 2.512 26.312 9.984 1 98.06 172 ILE A CA 1
ATOM 1296 C C . ILE A 1 172 ? 3.779 25.562 10.375 1 98.06 172 ILE A C 1
ATOM 1298 O O . ILE A 1 172 ? 3.789 24.828 11.375 1 98.06 172 ILE A O 1
ATOM 1302 N N . GLU A 1 173 ? 4.809 25.828 9.648 1 96.62 173 GLU A N 1
ATOM 1303 C CA . GLU A 1 173 ? 6.066 25.109 9.852 1 96.62 173 GLU A CA 1
ATOM 1304 C C . GLU A 1 173 ? 7.105 26.016 10.523 1 96.62 173 GLU A C 1
ATOM 1306 O O . GLU A 1 173 ? 8.289 25.672 10.57 1 96.62 173 GLU A O 1
ATOM 1311 N N . ALA A 1 174 ? 6.711 27.141 11.055 1 96.06 174 ALA A N 1
ATOM 1312 C CA . ALA A 1 174 ? 7.613 28.125 11.648 1 96.06 174 ALA A CA 1
ATOM 1313 C C . ALA A 1 174 ? 8.414 27.5 12.789 1 96.06 174 ALA A C 1
ATOM 1315 O O . ALA A 1 174 ? 9.625 27.734 12.898 1 96.06 174 ALA A O 1
ATOM 1316 N N . LEU A 1 175 ? 7.746 26.719 13.648 1 95.19 175 LEU A N 1
ATOM 1317 C CA . LEU A 1 175 ? 8.445 26.109 14.781 1 95.19 175 LEU A CA 1
ATOM 1318 C C . LEU A 1 175 ? 9.422 25.047 14.305 1 95.19 175 LEU A C 1
ATOM 1320 O O . LEU A 1 175 ? 10.523 24.922 14.852 1 95.19 175 LEU A O 1
ATOM 1324 N N . ILE A 1 176 ? 9.039 24.266 13.312 1 92.12 176 ILE A N 1
ATOM 1325 C CA . ILE A 1 176 ? 9.914 23.281 12.695 1 92.12 176 ILE A CA 1
ATOM 1326 C C . ILE A 1 176 ? 11.156 23.969 12.133 1 92.12 176 ILE A C 1
ATOM 1328 O O . ILE A 1 176 ? 12.266 23.438 12.258 1 92.12 176 ILE A O 1
ATOM 1332 N N . ALA A 1 177 ? 10.984 25.141 11.578 1 91 177 ALA A N 1
ATOM 1333 C CA . ALA A 1 177 ? 12.055 25.891 10.922 1 91 177 ALA A CA 1
ATOM 1334 C C . ALA A 1 177 ? 12.852 26.703 11.93 1 91 177 ALA A C 1
ATOM 1336 O O . ALA A 1 177 ? 13.781 27.422 11.562 1 91 177 ALA A O 1
ATOM 1337 N N . GLY A 1 178 ? 12.438 26.797 13.156 1 90.62 178 GLY A N 1
ATOM 1338 C CA . GLY A 1 178 ? 13.219 27.438 14.203 1 90.62 178 GLY A CA 1
ATOM 1339 C C . GLY A 1 178 ? 12.852 28.891 14.438 1 90.62 178 GLY A C 1
ATOM 1340 O O . GLY A 1 178 ? 13.531 29.594 15.172 1 90.62 178 GLY A O 1
ATOM 1341 N N . HIS A 1 179 ? 11.789 29.516 13.844 1 91.12 179 HIS A N 1
ATOM 1342 C CA . HIS A 1 179 ? 11.43 30.938 13.93 1 91.12 179 HIS A CA 1
ATOM 1343 C C . HIS A 1 179 ? 10.711 31.234 15.242 1 91.12 179 HIS A C 1
ATOM 1345 O O . HIS A 1 179 ? 10.547 32.406 15.609 1 91.12 179 HIS A O 1
ATOM 1351 N N . GLY A 1 180 ? 10.094 30.375 16.031 1 93.25 180 GLY A N 1
ATOM 1352 C CA . GLY A 1 180 ? 9.516 30.562 17.344 1 93.25 180 GLY A CA 1
ATOM 1353 C C . GLY A 1 180 ? 8.023 30.844 17.312 1 93.25 180 GLY A C 1
ATOM 1354 O O . GLY A 1 180 ? 7.398 30.781 16.25 1 93.25 180 GLY A O 1
ATOM 1355 N N . GLN A 1 181 ? 7.438 31.375 18.484 1 97.38 181 GLN A N 1
ATOM 1356 C CA . GLN A 1 181 ? 6 31.516 18.703 1 97.38 181 GLN A CA 1
ATOM 1357 C C . GLN A 1 181 ? 5.445 32.75 18 1 97.38 181 GLN A C 1
ATOM 1359 O O . GLN A 1 181 ? 4.355 32.688 17.422 1 97.38 181 GLN A O 1
ATOM 1364 N N . ASP A 1 182 ? 6.152 33.812 18.109 1 97.44 182 ASP A N 1
ATOM 1365 C CA . ASP A 1 182 ? 5.66 35.062 17.516 1 97.44 182 ASP A CA 1
ATOM 1366 C C . ASP A 1 182 ? 5.453 34.938 16.016 1 97.44 182 ASP A C 1
ATOM 1368 O O . ASP A 1 182 ? 4.426 35.344 15.484 1 97.44 182 ASP A O 1
ATOM 1372 N N . GLU A 1 183 ? 6.426 34.375 15.406 1 97.5 183 GLU A N 1
ATOM 1373 C CA . GLU A 1 183 ? 6.312 34.125 13.969 1 97.5 183 GLU A CA 1
ATOM 1374 C C . GLU A 1 183 ? 5.16 33.188 13.656 1 97.5 183 GLU A C 1
ATOM 1376 O O . GLU A 1 183 ? 4.414 33.406 12.695 1 97.5 183 GLU A O 1
ATOM 1381 N N . ALA A 1 184 ? 5.027 32.188 14.422 1 98.19 184 ALA A N 1
ATOM 1382 C CA . ALA A 1 184 ? 3.941 31.219 14.234 1 98.19 184 ALA A CA 1
ATOM 1383 C C . ALA A 1 184 ? 2.582 31.906 14.32 1 98.19 184 ALA A C 1
ATOM 1385 O O . ALA A 1 184 ? 1.705 31.656 13.484 1 98.19 184 ALA A O 1
ATOM 1386 N N . LEU A 1 185 ? 2.443 32.781 15.305 1 98.5 185 LEU A N 1
ATOM 1387 C CA . LEU A 1 185 ? 1.174 33.469 15.508 1 98.5 185 LEU A CA 1
ATOM 1388 C C . LEU A 1 185 ? 0.911 34.469 14.383 1 98.5 185 LEU A C 1
ATOM 1390 O O . LEU A 1 185 ? -0.222 34.594 13.914 1 98.5 185 LEU A O 1
ATOM 1394 N N . THR A 1 186 ? 1.925 35.156 13.961 1 98.5 186 THR A N 1
ATOM 1395 C CA . THR A 1 186 ? 1.789 36.094 12.859 1 98.5 186 THR A CA 1
ATOM 1396 C C . THR A 1 186 ? 1.289 35.375 11.602 1 98.5 186 THR A C 1
ATOM 1398 O O . THR A 1 186 ? 0.348 35.844 10.953 1 98.5 186 THR A O 1
ATOM 1401 N N . ARG A 1 187 ? 1.875 34.312 11.305 1 98.56 187 ARG A N 1
ATOM 1402 C CA . ARG A 1 187 ? 1.486 33.531 10.148 1 98.56 187 ARG A CA 1
ATOM 1403 C C . ARG A 1 187 ? 0.068 32.969 10.305 1 98.56 187 ARG A C 1
ATOM 1405 O O . ARG A 1 187 ? -0.724 33.031 9.359 1 98.56 187 ARG A O 1
ATOM 1412 N N . ALA A 1 188 ? -0.224 32.531 11.469 1 98.75 188 ALA A N 1
ATOM 1413 C CA . ALA A 1 188 ? -1.548 31.969 11.734 1 98.75 188 ALA A CA 1
ATOM 1414 C C . ALA A 1 188 ? -2.641 33 11.461 1 98.75 188 ALA A C 1
ATOM 1416 O O . ALA A 1 188 ? -3.641 32.688 10.805 1 98.75 188 ALA A O 1
ATOM 1417 N N . HIS A 1 189 ? -2.439 34.188 11.969 1 98.69 189 HIS A N 1
ATOM 1418 C CA . HIS A 1 189 ? -3.439 35.25 11.766 1 98.69 189 HIS A CA 1
ATOM 1419 C C . HIS A 1 189 ? -3.598 35.562 10.281 1 98.69 189 HIS A C 1
ATOM 1421 O O . HIS A 1 189 ? -4.719 35.75 9.797 1 98.69 189 HIS A O 1
ATOM 1427 N N . ALA A 1 190 ? -2.514 35.625 9.594 1 98.75 190 ALA A N 1
ATOM 1428 C CA . ALA A 1 190 ? -2.557 35.906 8.164 1 98.75 190 ALA A CA 1
ATOM 1429 C C . ALA A 1 190 ? -3.305 34.812 7.414 1 98.75 190 ALA A C 1
ATOM 1431 O O . ALA A 1 190 ? -4.102 35.094 6.516 1 98.75 190 ALA A O 1
ATOM 1432 N N . TYR A 1 191 ? -3.012 33.594 7.793 1 98.75 191 TYR A N 1
ATOM 1433 C CA . TYR A 1 191 ? -3.617 32.438 7.109 1 98.75 191 TYR A CA 1
ATOM 1434 C C . TYR A 1 191 ? -5.109 32.375 7.402 1 98.75 191 TYR A C 1
ATOM 1436 O O . TYR A 1 191 ? -5.902 32 6.527 1 98.75 191 TYR A O 1
ATOM 1444 N N . ALA A 1 192 ? -5.52 32.688 8.602 1 98.56 192 ALA A N 1
ATOM 1445 C CA . ALA A 1 192 ? -6.938 32.781 8.945 1 98.56 192 ALA A CA 1
ATOM 1446 C C . ALA A 1 192 ? -7.652 33.812 8.07 1 98.56 192 ALA A C 1
ATOM 1448 O O . ALA A 1 192 ? -8.727 33.531 7.535 1 98.56 192 ALA A O 1
ATOM 1449 N N . ASP A 1 193 ? -7.027 34.906 7.918 1 98.44 193 ASP A N 1
ATOM 1450 C CA . ASP A 1 193 ? -7.613 36 7.117 1 98.44 193 ASP A CA 1
ATOM 1451 C C . ASP A 1 193 ? -7.688 35.594 5.645 1 98.44 193 ASP A C 1
ATOM 1453 O O . ASP A 1 193 ? -8.547 36.094 4.906 1 98.44 193 ASP A O 1
ATOM 1457 N N . ALA A 1 194 ? -6.797 34.688 5.262 1 98.06 194 ALA A N 1
ATOM 1458 C CA . ALA A 1 194 ? -6.699 34.312 3.855 1 98.06 194 ALA A CA 1
ATOM 1459 C C . ALA A 1 194 ? -7.699 33.188 3.516 1 98.06 194 ALA A C 1
ATOM 1461 O O . ALA A 1 194 ? -7.832 32.812 2.354 1 98.06 194 ALA A O 1
ATOM 1462 N N . GLY A 1 195 ? -8.344 32.656 4.535 1 96.88 195 GLY A N 1
ATOM 1463 C CA . GLY A 1 195 ? -9.438 31.75 4.215 1 96.88 195 GLY A CA 1
ATOM 1464 C C . GLY A 1 195 ? -9.219 30.344 4.758 1 96.88 195 GLY A C 1
ATOM 1465 O O . GLY A 1 195 ? -9.992 29.438 4.453 1 96.88 195 GLY A O 1
ATOM 1466 N N . ALA A 1 196 ? -8.227 30.109 5.578 1 98.19 196 ALA A N 1
ATOM 1467 C CA . ALA A 1 196 ? -8.078 28.812 6.234 1 98.19 196 ALA A CA 1
ATOM 1468 C C . ALA A 1 196 ? -9.258 28.531 7.156 1 98.19 196 ALA A C 1
ATOM 1470 O O . ALA A 1 196 ? -9.789 29.438 7.797 1 98.19 196 ALA A O 1
ATOM 1471 N N . ASP A 1 197 ? -9.664 27.219 7.195 1 98 197 ASP A N 1
ATOM 1472 C CA . ASP A 1 197 ? -10.734 26.812 8.094 1 98 197 ASP A CA 1
ATOM 1473 C C . ASP A 1 197 ? -10.172 26.344 9.438 1 98 197 ASP A C 1
ATOM 1475 O O . ASP A 1 197 ? -10.898 26.312 10.438 1 98 197 ASP A O 1
ATOM 1479 N N . ALA A 1 198 ? -8.953 25.969 9.453 1 98.56 198 ALA A N 1
ATOM 1480 C CA . ALA A 1 198 ? -8.242 25.5 10.641 1 98.56 198 ALA A CA 1
ATOM 1481 C C . ALA A 1 198 ? -6.738 25.703 10.492 1 98.56 198 ALA A C 1
ATOM 1483 O O . ALA A 1 198 ? -6.242 25.922 9.391 1 98.56 198 ALA A O 1
ATOM 1484 N N . ILE A 1 199 ? -6.051 25.656 11.625 1 98.75 199 ILE A N 1
ATOM 1485 C CA . ILE A 1 199 ? -4.602 25.812 11.656 1 98.75 199 ILE A CA 1
ATOM 1486 C C . ILE A 1 199 ? -3.955 24.547 12.211 1 98.75 199 ILE A C 1
ATOM 1488 O O . ILE A 1 199 ? -4.34 24.062 13.273 1 98.75 199 ILE A O 1
ATOM 1492 N N . LEU A 1 200 ? -3.049 23.984 11.422 1 98.81 200 LEU A N 1
ATOM 1493 C CA . LEU A 1 200 ? -2.166 22.953 11.953 1 98.81 200 LEU A CA 1
ATOM 1494 C C . LEU A 1 200 ? -0.838 23.547 12.406 1 98.81 200 LEU A C 1
ATOM 1496 O O . LEU A 1 200 ? -0.101 24.109 11.594 1 98.81 200 LEU A O 1
ATOM 1500 N N . ILE A 1 201 ? -0.536 23.5 13.672 1 98.56 201 ILE A N 1
ATOM 1501 C CA . ILE A 1 201 ? 0.748 23.938 14.211 1 98.56 201 ILE A CA 1
ATOM 1502 C C . ILE A 1 201 ? 1.641 22.719 14.461 1 98.56 201 ILE A C 1
ATOM 1504 O O . ILE A 1 201 ? 1.258 21.797 15.188 1 98.56 201 ILE A O 1
ATOM 1508 N N . HIS A 1 202 ? 2.82 22.703 13.875 1 96.5 202 HIS A N 1
ATOM 1509 C CA . HIS A 1 202 ? 3.697 21.531 13.883 1 96.5 202 HIS A CA 1
ATOM 1510 C C . HIS A 1 202 ? 4.941 21.797 14.727 1 96.5 202 HIS A C 1
ATOM 1512 O O . HIS A 1 202 ? 5.465 22.906 14.75 1 96.5 202 HIS A O 1
ATOM 1518 N N . SER A 1 203 ? 5.305 20.812 15.492 1 95.38 203 SER A N 1
ATOM 1519 C CA . SER A 1 203 ? 6.52 20.844 16.297 1 95.38 203 SER A CA 1
ATOM 1520 C C . SER A 1 203 ? 7.223 19.484 16.281 1 95.38 203 SER A C 1
ATOM 1522 O O . SER A 1 203 ? 6.57 18.438 16.234 1 95.38 203 SER A O 1
ATOM 1524 N N . ARG A 1 204 ? 8.562 19.484 16.281 1 92.31 204 ARG A N 1
ATOM 1525 C CA . ARG A 1 204 ? 9.32 18.234 16.328 1 92.31 204 ARG A CA 1
ATOM 1526 C C . ARG A 1 204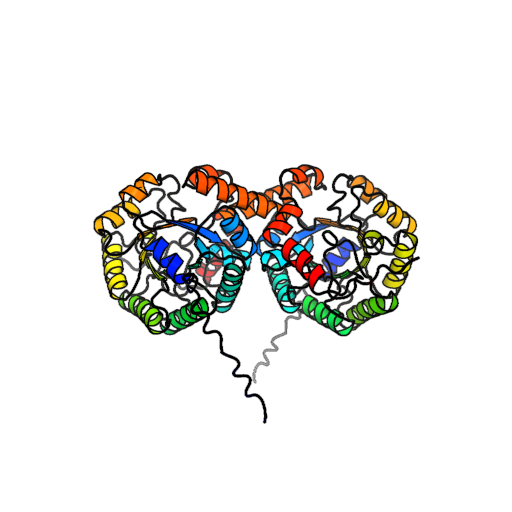 ? 9.938 18 17.703 1 92.31 204 ARG A C 1
ATOM 1528 O O . ARG A 1 204 ? 10.789 17.125 17.859 1 92.31 204 ARG A O 1
ATOM 1535 N N . LYS A 1 205 ? 9.594 18.891 18.625 1 94.62 205 LYS A N 1
ATOM 1536 C CA . LYS A 1 205 ? 10.07 18.688 20 1 94.62 205 LYS A CA 1
ATOM 1537 C C . LYS A 1 205 ? 9.453 17.453 20.625 1 94.62 205 LYS A C 1
ATOM 1539 O O . LYS A 1 205 ? 8.344 17.047 20.266 1 94.62 205 LYS A O 1
ATOM 1544 N N . PRO A 1 206 ? 10.125 16.875 21.578 1 94.69 206 PRO A N 1
ATOM 1545 C CA . PRO A 1 206 ? 9.617 15.641 22.188 1 94.69 206 PRO A CA 1
ATOM 1546 C C . PRO A 1 206 ? 8.469 15.898 23.172 1 94.69 206 PRO A C 1
ATOM 1548 O O . PRO A 1 206 ? 7.781 14.961 23.578 1 94.69 206 PRO A O 1
ATOM 1551 N N . ASP A 1 207 ? 8.32 17.109 23.578 1 95.81 207 ASP A N 1
ATOM 1552 C CA . ASP A 1 207 ? 7.191 17.438 24.438 1 95.81 207 ASP A CA 1
ATOM 1553 C C . ASP A 1 207 ? 6.238 18.406 23.75 1 95.81 207 ASP A C 1
ATOM 1555 O O . ASP A 1 207 ? 6.578 19 22.719 1 95.81 207 ASP A O 1
ATOM 1559 N N . ALA A 1 208 ? 5.004 18.609 24.359 1 97.75 208 ALA A N 1
ATOM 1560 C CA . ALA A 1 208 ? 3.938 19.359 23.703 1 97.75 208 ALA A CA 1
ATOM 1561 C C . ALA A 1 208 ? 3.971 20.828 24.094 1 97.75 208 ALA A C 1
ATOM 1563 O O . ALA A 1 208 ? 3.018 21.562 23.844 1 97.75 208 ALA A O 1
ATOM 1564 N N . ALA A 1 209 ? 5.031 21.312 24.656 1 97.31 209 ALA A N 1
ATOM 1565 C CA . ALA A 1 209 ? 5.059 22.641 25.234 1 97.31 209 ALA A CA 1
ATOM 1566 C C . ALA A 1 209 ? 4.82 23.719 24.156 1 97.31 209 ALA A C 1
ATOM 1568 O O . ALA A 1 209 ? 4.035 24.641 24.359 1 97.31 209 ALA A O 1
ATOM 1569 N N . GLU A 1 210 ? 5.473 23.562 23.047 1 97.31 210 GLU A N 1
ATOM 1570 C CA . GLU A 1 210 ? 5.32 24.531 21.969 1 97.31 210 GLU A CA 1
ATOM 1571 C C . GLU A 1 210 ? 3.883 24.578 21.453 1 97.31 210 GLU A C 1
ATOM 1573 O O . GLU A 1 210 ? 3.348 25.656 21.188 1 97.31 210 GLU A O 1
ATOM 1578 N N . ILE A 1 211 ? 3.314 23.438 21.375 1 97.81 211 ILE A N 1
ATOM 1579 C CA . ILE A 1 211 ? 1.962 23.297 20.844 1 97.81 211 ILE A CA 1
ATOM 1580 C C . ILE A 1 211 ? 0.965 23.938 21.812 1 97.81 211 ILE A C 1
ATOM 1582 O O . ILE A 1 211 ? 0.092 24.703 21.391 1 97.81 211 ILE A O 1
ATOM 1586 N N . LEU A 1 212 ? 1.12 23.672 23.078 1 98 212 LEU A N 1
ATOM 1587 C CA . LEU A 1 212 ? 0.21 24.188 24.078 1 98 212 LEU A CA 1
ATOM 1588 C C . LEU A 1 212 ? 0.355 25.703 24.219 1 98 212 LEU A C 1
ATOM 1590 O O . LEU A 1 212 ? -0.639 26.422 24.391 1 98 212 LEU A O 1
ATOM 1594 N N . ALA A 1 213 ? 1.56 26.172 24.141 1 97.88 213 ALA A N 1
ATOM 1595 C CA . ALA A 1 213 ? 1.804 27.609 24.188 1 97.88 213 ALA A CA 1
ATOM 1596 C C . ALA A 1 213 ? 1.122 28.328 23.016 1 97.88 213 ALA A C 1
ATOM 1598 O O . ALA A 1 213 ? 0.507 29.375 23.203 1 97.88 213 ALA A O 1
ATOM 1599 N N . PHE A 1 214 ? 1.259 27.766 21.891 1 98.31 214 PHE A N 1
ATOM 1600 C CA . PHE A 1 214 ? 0.613 28.328 20.719 1 98.31 214 PHE A CA 1
ATOM 1601 C C . PHE A 1 214 ? -0.898 28.391 20.906 1 98.31 214 PHE A C 1
ATOM 1603 O O . PHE A 1 214 ? -1.52 29.422 20.641 1 98.31 214 PHE A O 1
ATOM 1610 N N . SER A 1 215 ? -1.486 27.281 21.297 1 97.75 215 SER A N 1
ATOM 1611 C CA . SER A 1 215 ? -2.934 27.188 21.453 1 97.75 215 SER A CA 1
ATOM 1612 C C . SER A 1 215 ? -3.447 28.234 22.438 1 97.75 215 SER A C 1
ATOM 1614 O O . SER A 1 215 ? -4.48 28.859 22.203 1 97.75 215 SER A O 1
ATOM 1616 N N . ARG A 1 216 ? -2.748 28.438 23.484 1 96.56 216 ARG A N 1
ATOM 1617 C CA . ARG A 1 216 ? -3.135 29.422 24.484 1 96.56 216 ARG A CA 1
ATOM 1618 C C . ARG A 1 216 ? -3.137 30.828 23.891 1 96.56 216 ARG A C 1
ATOM 1620 O O . ARG A 1 216 ? -4.074 31.609 24.109 1 96.56 216 ARG A O 1
ATOM 1627 N N . ALA A 1 217 ? -2.133 31.109 23.156 1 97.81 217 ALA A N 1
ATOM 1628 C CA . ALA A 1 217 ? -1.995 32.438 22.578 1 97.81 217 ALA A CA 1
ATOM 1629 C C . ALA A 1 217 ? -2.994 32.656 21.438 1 97.81 217 ALA A C 1
ATOM 1631 O O . ALA A 1 217 ? -3.475 33.781 21.219 1 97.81 217 ALA A O 1
ATOM 1632 N N . TRP A 1 218 ? -3.256 31.656 20.719 1 97.62 218 TRP A N 1
ATOM 1633 C CA . TRP A 1 218 ? -4.117 31.672 19.547 1 97.62 218 TRP A CA 1
ATOM 1634 C C . TRP A 1 218 ? -5.57 31.938 19.938 1 97.62 218 TRP A C 1
ATOM 1636 O O . TRP A 1 218 ? -6.32 32.562 19.188 1 97.62 218 TRP A O 1
ATOM 1646 N N . ARG A 1 219 ? -5.98 31.469 21.109 1 94.81 219 ARG A N 1
ATOM 1647 C CA . ARG A 1 219 ? -7.289 31.688 21.719 1 94.81 219 ARG A CA 1
ATOM 1648 C C . ARG A 1 219 ? -8.406 31.172 20.812 1 94.81 219 ARG A C 1
ATOM 1650 O O . ARG A 1 219 ? -9.438 31.828 20.641 1 94.81 219 ARG A O 1
ATOM 1657 N N . ASN A 1 220 ? -8.094 30.141 20.062 1 93.62 220 ASN A N 1
ATOM 1658 C CA . ASN A 1 220 ? -9.07 29.391 19.281 1 93.62 220 ASN A CA 1
ATOM 1659 C C . ASN A 1 220 ? -9.805 30.281 18.281 1 93.62 220 ASN A C 1
ATOM 1661 O O . ASN A 1 220 ? -11.016 30.156 18.109 1 93.62 220 ASN A O 1
ATOM 1665 N N . ARG A 1 221 ? -9.125 31.203 17.656 1 96.75 221 ARG A N 1
ATOM 1666 C CA . ARG A 1 221 ? -9.703 31.969 16.562 1 96.75 221 ARG A CA 1
ATOM 1667 C C . ARG A 1 221 ? -10.219 31.047 15.453 1 96.75 221 ARG A C 1
ATOM 1669 O O . ARG A 1 221 ? -11.266 31.297 14.867 1 96.75 221 ARG A O 1
ATOM 1676 N N . LEU A 1 222 ? -9.484 30.078 15.133 1 98.12 222 LEU A N 1
ATOM 1677 C CA . LEU A 1 222 ? -9.836 28.922 14.312 1 98.12 222 LEU A CA 1
ATOM 1678 C C . LEU A 1 222 ? -9.461 27.625 15.008 1 98.12 222 LEU A C 1
ATOM 1680 O O . LEU A 1 222 ? -8.602 27.609 15.891 1 98.12 222 LEU A O 1
ATOM 1684 N N . PRO A 1 223 ? -10.164 26.562 14.617 1 98.31 223 PRO A N 1
ATOM 1685 C CA . PRO A 1 223 ? -9.773 25.266 15.188 1 98.31 223 PRO A CA 1
ATOM 1686 C C . PRO A 1 223 ? -8.281 24.969 15.016 1 98.31 223 PRO A C 1
ATOM 1688 O O . PRO A 1 223 ? -7.699 25.312 13.984 1 98.31 223 PRO A O 1
ATOM 1691 N N . VAL A 1 224 ? -7.676 24.312 16.031 1 98.5 224 VAL A N 1
ATOM 1692 C CA . VAL A 1 224 ? -6.266 23.938 16 1 98.5 224 VAL A CA 1
ATOM 1693 C C . VAL A 1 224 ? -6.125 22.438 15.781 1 98.5 224 VAL A C 1
ATOM 1695 O O . VAL A 1 224 ? -6.738 21.641 16.484 1 98.5 224 VAL A O 1
ATOM 1698 N N . VAL A 1 225 ? -5.328 22.047 14.758 1 98.62 225 VAL A N 1
ATOM 1699 C CA . VAL A 1 225 ? -5.004 20.672 14.414 1 98.62 225 VAL A CA 1
ATOM 1700 C C . VAL A 1 225 ? -3.553 20.359 14.789 1 98.62 225 VAL A C 1
ATOM 1702 O O . VAL A 1 225 ? -2.672 21.203 14.602 1 98.62 225 VAL A O 1
ATOM 1705 N N . ILE A 1 226 ? -3.289 19.156 15.344 1 98.56 226 ILE A N 1
ATOM 1706 C CA . ILE A 1 226 ? -1.924 18.812 15.727 1 98.56 226 ILE A CA 1
ATOM 1707 C C . ILE A 1 226 ? -1.58 17.406 15.242 1 98.56 226 ILE A C 1
ATOM 1709 O O . ILE A 1 226 ? -2.471 16.625 14.906 1 98.56 226 ILE A O 1
ATOM 1713 N N . VAL A 1 227 ? -0.264 17.109 15.156 1 98.19 227 VAL A N 1
ATOM 1714 C CA . VAL A 1 227 ? 0.315 15.812 14.805 1 98.19 227 VAL A CA 1
ATOM 1715 C C . VAL A 1 227 ? 1.339 15.398 15.859 1 98.19 227 VAL A C 1
ATOM 1717 O O . VAL A 1 227 ? 2.531 15.688 15.719 1 98.19 227 VAL A O 1
ATOM 1720 N N . PRO A 1 228 ? 0.958 14.68 16.844 1 97.56 228 PRO A N 1
ATOM 1721 C CA . PRO A 1 228 ? 1.846 14.398 17.969 1 97.56 228 PRO A CA 1
ATOM 1722 C C . PRO A 1 228 ? 2.75 13.195 17.719 1 97.56 228 PRO A C 1
ATOM 1724 O O . PRO A 1 228 ? 2.898 12.336 18.594 1 97.56 228 PRO A O 1
ATOM 1727 N N . THR A 1 229 ? 3.434 13.156 16.641 1 94.81 229 THR A N 1
ATOM 1728 C CA . THR A 1 229 ? 4.328 12.062 16.297 1 94.81 229 THR A CA 1
ATOM 1729 C C . THR A 1 229 ? 5.543 12.039 17.219 1 94.81 229 THR A C 1
ATOM 1731 O O . THR A 1 229 ? 5.965 10.977 17.672 1 94.81 229 THR A O 1
ATOM 1734 N N . LYS A 1 230 ? 6.129 13.219 17.516 1 93.69 230 LYS A N 1
ATOM 1735 C CA . LYS A 1 230 ? 7.34 13.297 18.328 1 93.69 230 LYS A CA 1
ATOM 1736 C C . LYS A 1 230 ? 7.004 13.484 19.797 1 93.69 230 LYS A C 1
ATOM 1738 O O . LYS A 1 230 ? 7.773 13.078 20.672 1 93.69 230 LYS A O 1
ATOM 1743 N N . TYR A 1 231 ? 5.969 14.102 20.125 1 95.94 231 TYR A N 1
ATOM 1744 C CA . TYR A 1 231 ? 5.543 14.32 21.5 1 95.94 231 TYR A CA 1
ATOM 1745 C C . TYR A 1 231 ? 4.387 13.398 21.875 1 95.94 231 TYR A C 1
ATOM 1747 O O . TYR A 1 231 ? 3.373 13.844 22.406 1 95.94 231 TYR A O 1
ATOM 1755 N N . TYR A 1 232 ? 4.578 12.156 21.516 1 95.06 232 TYR A N 1
ATOM 1756 C CA . TYR A 1 232 ? 3.531 11.148 21.641 1 95.06 232 TYR A CA 1
ATOM 1757 C C . TYR A 1 232 ? 3.254 10.836 23.109 1 95.06 232 TYR A C 1
ATOM 1759 O O . TYR A 1 232 ? 2.232 10.227 23.438 1 95.06 232 TYR A O 1
ATOM 1767 N N . ASN A 1 233 ? 4.07 11.297 24.031 1 95.44 233 ASN A N 1
ATOM 1768 C CA . ASN A 1 233 ? 3.879 11 25.438 1 95.44 233 ASN A CA 1
ATOM 1769 C C . ASN A 1 233 ? 2.895 11.977 26.094 1 95.44 233 ASN A C 1
ATOM 1771 O O . ASN A 1 233 ? 2.422 11.734 27.203 1 95.44 233 ASN A O 1
ATOM 1775 N N . ALA A 1 234 ? 2.609 13.094 25.438 1 96.44 234 ALA A N 1
ATOM 1776 C CA . ALA A 1 234 ? 1.655 14.055 26 1 96.44 234 ALA A CA 1
ATOM 1777 C C . ALA A 1 234 ? 0.245 13.477 26.016 1 96.44 234 ALA A C 1
ATOM 1779 O O . ALA A 1 234 ? -0.245 12.969 25.016 1 96.44 234 ALA A O 1
ATOM 1780 N N . PRO A 1 235 ? -0.361 13.492 27.188 1 96.38 235 PRO A N 1
ATOM 1781 C CA . PRO A 1 235 ? -1.702 12.914 27.297 1 96.38 235 PRO A CA 1
ATOM 1782 C C . PRO A 1 235 ? -2.762 13.75 26.578 1 96.38 235 PRO A C 1
ATOM 1784 O O . PRO A 1 235 ? -2.688 14.977 26.562 1 96.38 235 PRO A O 1
ATOM 1787 N N . VAL A 1 236 ? -3.785 13.062 26.125 1 97.06 236 VAL A N 1
ATOM 1788 C CA . VAL A 1 236 ? -4.859 13.695 25.359 1 97.06 236 VAL A CA 1
ATOM 1789 C C . VAL A 1 236 ? -5.602 14.695 26.25 1 97.06 236 VAL A C 1
ATOM 1791 O O . VAL A 1 236 ? -6.152 15.68 25.75 1 97.06 236 VAL A O 1
ATOM 1794 N N . ALA A 1 237 ? -5.605 14.516 27.516 1 97.06 237 ALA A N 1
ATOM 1795 C CA . ALA A 1 237 ? -6.242 15.445 28.438 1 97.06 237 ALA A CA 1
ATOM 1796 C C . ALA A 1 237 ? -5.66 16.844 28.297 1 97.06 237 ALA A C 1
ATOM 1798 O O . ALA A 1 237 ? -6.371 17.844 28.453 1 97.06 237 ALA A O 1
ATOM 1799 N N . GLN A 1 238 ? -4.379 16.922 27.984 1 97.44 238 GLN A N 1
ATOM 1800 C CA . GLN A 1 238 ? -3.742 18.219 27.766 1 97.44 238 GLN A CA 1
ATOM 1801 C C . GLN A 1 238 ? -4.277 18.891 26.5 1 97.44 238 GLN A C 1
ATOM 1803 O O . GLN A 1 238 ? -4.449 20.109 26.453 1 97.44 238 GLN A O 1
ATOM 1808 N N . TYR A 1 239 ? -4.527 18.078 25.531 1 97.69 239 TYR A N 1
ATOM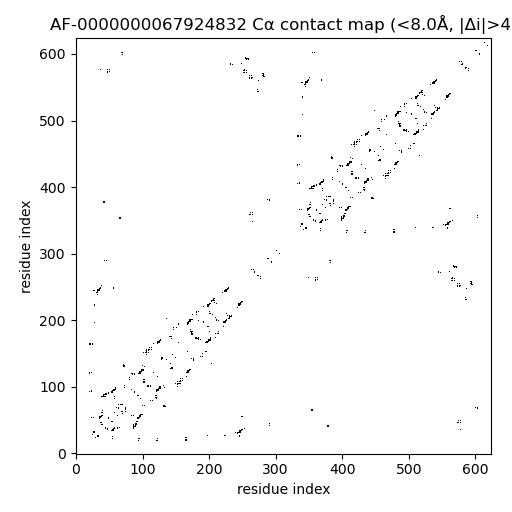 1809 C CA . TYR A 1 239 ? -5.055 18.609 24.266 1 97.69 239 TYR A CA 1
ATOM 1810 C C . TYR A 1 239 ? -6.473 19.141 24.453 1 97.69 239 TYR A C 1
ATOM 1812 O O . TYR A 1 239 ? -6.816 20.203 23.938 1 97.69 239 TYR A O 1
ATOM 1820 N N . ARG A 1 240 ? -7.281 18.375 25.203 1 96.69 240 ARG A N 1
ATOM 1821 C CA . ARG A 1 240 ? -8.648 18.797 25.484 1 96.69 240 ARG A CA 1
ATOM 1822 C C . ARG A 1 240 ? -8.664 20.109 26.281 1 96.69 240 ARG A C 1
ATOM 1824 O O . ARG A 1 240 ? -9.438 21.016 25.984 1 96.69 240 ARG A O 1
ATOM 1831 N N . ALA A 1 241 ? -7.781 20.203 27.219 1 96.38 241 ALA A N 1
ATOM 1832 C CA . ALA A 1 241 ? -7.691 21.406 28.047 1 96.38 241 ALA A CA 1
ATOM 1833 C C . ALA A 1 241 ? -7.277 22.609 27.219 1 96.38 241 ALA A C 1
ATOM 1835 O O . ALA A 1 241 ? -7.711 23.734 27.484 1 96.38 241 ALA A O 1
ATOM 1836 N N . ALA A 1 242 ? -6.465 22.344 26.234 1 96.75 242 ALA A N 1
ATOM 1837 C CA . ALA A 1 242 ? -5.977 23.406 25.359 1 96.75 242 ALA A CA 1
ATOM 1838 C C . ALA A 1 242 ? -6.945 23.656 24.203 1 96.75 242 ALA A C 1
ATOM 1840 O O . ALA A 1 242 ? -6.668 24.469 23.312 1 96.75 242 ALA A O 1
ATOM 1841 N N . GLN A 1 243 ? -7.98 22.922 24.156 1 96.38 243 GLN A N 1
ATOM 1842 C CA . GLN A 1 243 ? -9.047 23.047 23.172 1 96.38 243 GLN A CA 1
ATOM 1843 C C . GLN A 1 243 ? -8.539 22.734 21.766 1 96.38 243 GLN A C 1
ATOM 1845 O O . GLN A 1 243 ? -8.891 23.422 20.812 1 96.38 243 GLN A O 1
ATOM 1850 N N . ILE A 1 244 ? -7.676 21.812 21.75 1 97.75 244 ILE A N 1
ATOM 1851 C CA . ILE A 1 244 ? -7.277 21.266 20.453 1 97.75 244 ILE A CA 1
ATOM 1852 C C . ILE A 1 244 ? -8.484 20.625 19.766 1 97.75 244 ILE A C 1
ATOM 1854 O O . ILE A 1 244 ? -9.234 19.875 20.406 1 97.75 244 ILE A O 1
ATOM 1858 N N . SER A 1 245 ? -8.617 20.922 18.516 1 97.81 245 SER A N 1
ATOM 1859 C CA . SER A 1 245 ? -9.797 20.469 17.781 1 97.81 245 SER A CA 1
ATOM 1860 C C . SER A 1 245 ? -9.578 19.062 17.234 1 97.81 245 SER A C 1
ATOM 1862 O O . SER A 1 245 ? -10.5 18.25 17.219 1 97.81 245 SER A O 1
ATOM 1864 N N . THR A 1 246 ? -8.469 18.812 16.703 1 98.56 246 THR A N 1
ATOM 1865 C CA . THR A 1 246 ? -8.234 17.594 15.938 1 98.56 246 THR A CA 1
ATOM 1866 C C . THR A 1 246 ? -6.816 17.078 16.156 1 98.56 246 THR A C 1
ATOM 1868 O O . THR A 1 246 ? -5.863 17.859 16.156 1 98.56 246 THR A O 1
ATOM 1871 N N . VAL A 1 247 ? -6.703 15.789 16.406 1 98.69 247 VAL A N 1
ATOM 1872 C CA . VAL A 1 247 ? -5.426 15.094 16.469 1 98.69 247 VAL A CA 1
ATOM 1873 C C . VAL A 1 247 ? -5.285 14.141 15.289 1 98.69 247 VAL A C 1
ATOM 1875 O O . VAL A 1 247 ? -6.184 13.344 15.016 1 98.69 247 VAL A O 1
ATOM 1878 N N . ILE A 1 248 ? -4.184 14.242 14.617 1 98.69 248 ILE A N 1
ATOM 1879 C CA . ILE A 1 248 ? -3.887 13.375 13.484 1 98.69 248 ILE A CA 1
ATOM 1880 C C . ILE A 1 248 ? -2.84 12.336 13.891 1 98.69 248 ILE A C 1
ATOM 1882 O O . ILE A 1 248 ? -1.728 12.695 14.289 1 98.69 248 ILE A O 1
ATOM 1886 N N . TRP A 1 249 ? -3.195 11.094 13.836 1 98.44 249 TRP A N 1
ATOM 1887 C CA . TRP A 1 249 ? -2.236 9.992 13.922 1 98.44 249 TRP A CA 1
ATOM 1888 C C . TRP A 1 249 ? -1.646 9.688 12.547 1 98.44 249 TRP A C 1
ATOM 1890 O O . TRP A 1 249 ? -2.211 8.898 11.781 1 98.44 249 TRP A O 1
ATOM 1900 N N . ALA A 1 250 ? -0.479 10.156 12.305 1 97.88 250 ALA A N 1
ATOM 1901 C CA . ALA A 1 250 ? -0.112 10.547 10.953 1 97.88 250 ALA A CA 1
ATOM 1902 C C . ALA A 1 250 ? 0.6 9.414 10.219 1 97.88 250 ALA A C 1
ATOM 1904 O O . ALA A 1 250 ? 0.704 9.422 8.992 1 97.88 250 ALA A O 1
ATOM 1905 N N . ASN A 1 251 ? 1.144 8.406 10.875 1 97.81 251 ASN A N 1
ATOM 1906 C CA . ASN A 1 251 ? 1.978 7.449 10.156 1 97.81 251 ASN A CA 1
ATOM 1907 C C . ASN A 1 251 ? 2.006 6.09 10.852 1 97.81 251 ASN A C 1
ATOM 1909 O O . ASN A 1 251 ? 2.809 5.223 10.5 1 97.81 251 ASN A O 1
ATOM 1913 N N . HIS A 1 252 ? 1.187 5.883 11.711 1 98.19 252 HIS A N 1
ATOM 1914 C CA . HIS A 1 252 ? 1.321 4.758 12.625 1 98.19 252 HIS A CA 1
ATOM 1915 C C . HIS A 1 252 ? 0.878 3.455 11.977 1 98.19 252 HIS A C 1
ATOM 1917 O O . HIS A 1 252 ? 1.433 2.393 12.258 1 98.19 252 HIS A O 1
ATOM 1923 N N . ASN A 1 253 ? -0.156 3.484 11.102 1 98.5 253 ASN A N 1
ATOM 1924 C CA . ASN A 1 253 ? -0.494 2.281 10.344 1 98.5 253 ASN A CA 1
ATOM 1925 C C . ASN A 1 253 ? 0.675 1.811 9.484 1 98.5 253 ASN A C 1
ATOM 1927 O O . ASN A 1 253 ? 0.98 0.618 9.445 1 98.5 253 ASN A O 1
ATOM 1931 N N . MET A 1 254 ? 1.289 2.746 8.82 1 98.19 254 MET A N 1
ATOM 1932 C CA . MET A 1 254 ? 2.426 2.402 7.973 1 98.19 254 MET A CA 1
ATOM 1933 C C . MET A 1 254 ? 3.562 1.809 8.797 1 98.19 254 MET A C 1
ATOM 1935 O O . MET A 1 254 ? 4.148 0.794 8.414 1 98.19 254 MET A O 1
ATOM 1939 N N . ARG A 1 255 ? 3.904 2.436 9.891 1 98.31 255 ARG A N 1
ATOM 1940 C CA . ARG A 1 255 ? 4.98 1.952 10.758 1 98.31 255 ARG A CA 1
ATOM 1941 C C . ARG A 1 255 ? 4.645 0.582 11.336 1 98.31 255 ARG A C 1
ATOM 1943 O O . ARG A 1 255 ? 5.523 -0.269 11.477 1 98.31 255 ARG A O 1
ATOM 1950 N N . ALA A 1 256 ? 3.379 0.384 11.688 1 98.56 256 ALA A N 1
ATOM 1951 C CA . ALA A 1 256 ? 2.924 -0.924 12.148 1 98.56 256 ALA A CA 1
ATOM 1952 C C . ALA A 1 256 ? 3.09 -1.98 11.062 1 98.56 256 ALA A C 1
ATOM 1954 O O . ALA A 1 256 ? 3.576 -3.084 11.328 1 98.56 256 ALA A O 1
ATOM 1955 N N . ALA A 1 257 ? 2.701 -1.678 9.883 1 98.56 257 ALA A N 1
ATOM 1956 C CA . ALA A 1 257 ? 2.807 -2.596 8.75 1 98.56 257 ALA A CA 1
ATOM 1957 C C . ALA A 1 257 ? 4.262 -2.99 8.5 1 98.56 257 ALA A C 1
ATOM 1959 O O . ALA A 1 257 ? 4.562 -4.168 8.297 1 98.56 257 ALA A O 1
ATOM 1960 N N . ILE A 1 258 ? 5.137 -2.002 8.508 1 98.5 258 ILE A N 1
ATOM 1961 C CA . ILE A 1 258 ? 6.555 -2.256 8.273 1 98.5 258 ILE A CA 1
ATOM 1962 C C . ILE A 1 258 ? 7.078 -3.256 9.297 1 98.5 258 ILE A C 1
ATOM 1964 O O . ILE A 1 258 ? 7.703 -4.254 8.938 1 98.5 258 ILE A O 1
ATOM 1968 N N . SER A 1 259 ? 6.828 -2.955 10.539 1 98.31 259 SER A N 1
ATOM 1969 C CA . SER A 1 259 ? 7.309 -3.828 11.602 1 98.31 259 SER A CA 1
ATOM 1970 C C . SER A 1 259 ? 6.781 -5.25 11.43 1 98.31 259 SER A C 1
ATOM 1972 O O . SER A 1 259 ? 7.531 -6.215 11.586 1 98.31 259 SER A O 1
ATOM 1974 N N . ALA A 1 260 ? 5.555 -5.418 11.148 1 98.44 260 ALA A N 1
ATOM 1975 C CA . ALA A 1 260 ? 4.926 -6.727 11.008 1 98.44 260 ALA A CA 1
ATOM 1976 C C . ALA A 1 260 ? 5.496 -7.48 9.805 1 98.44 260 ALA A C 1
ATOM 1978 O O . ALA A 1 260 ? 5.789 -8.672 9.898 1 98.44 260 ALA A O 1
ATOM 1979 N N . MET A 1 261 ? 5.621 -6.816 8.688 1 98.56 261 MET A N 1
ATOM 1980 C CA . MET A 1 261 ? 6.168 -7.461 7.496 1 98.56 261 MET A CA 1
ATOM 1981 C C . MET A 1 261 ? 7.609 -7.902 7.727 1 98.56 261 MET A C 1
ATOM 1983 O O . MET A 1 261 ? 8 -8.992 7.312 1 98.56 261 MET A O 1
ATOM 1987 N N . ARG A 1 262 ? 8.414 -7.016 8.383 1 98 262 ARG A N 1
ATOM 1988 C CA . ARG A 1 262 ? 9.789 -7.371 8.703 1 98 262 ARG A CA 1
ATOM 1989 C C . ARG A 1 262 ? 9.844 -8.641 9.539 1 98 262 ARG A C 1
ATOM 1991 O O . ARG A 1 262 ? 10.641 -9.547 9.258 1 98 262 ARG A O 1
ATOM 1998 N N . GLN A 1 263 ? 9.016 -8.695 10.523 1 97.81 263 GLN A N 1
ATOM 1999 C CA . GLN A 1 263 ? 8.992 -9.844 11.422 1 97.81 263 GLN A CA 1
ATOM 2000 C C . GLN A 1 263 ? 8.609 -11.117 10.672 1 97.81 263 GLN A C 1
ATOM 2002 O O . GLN A 1 263 ? 9.227 -12.164 10.859 1 97.81 263 GLN A O 1
ATOM 2007 N N . VAL A 1 264 ? 7.609 -11.055 9.859 1 98 264 VAL A N 1
ATOM 2008 C CA . VAL A 1 264 ? 7.141 -12.219 9.109 1 98 264 VAL A CA 1
ATOM 2009 C C . VAL A 1 264 ? 8.211 -12.664 8.125 1 98 264 VAL A C 1
ATOM 2011 O O . VAL A 1 264 ? 8.492 -13.859 7.992 1 98 264 VAL A O 1
ATOM 2014 N N . CYS A 1 265 ? 8.781 -11.703 7.422 1 98.5 265 CYS A N 1
ATOM 2015 C CA . CYS A 1 265 ? 9.859 -12.039 6.492 1 98.5 265 CYS A CA 1
ATOM 2016 C C . CYS A 1 265 ? 11 -12.742 7.207 1 98.5 265 CYS A C 1
ATOM 2018 O O . CYS A 1 265 ? 11.477 -13.789 6.758 1 98.5 265 CYS A O 1
ATOM 2020 N N . ASP A 1 266 ? 11.469 -12.211 8.359 1 98.12 266 ASP A N 1
ATOM 2021 C CA . ASP A 1 266 ? 12.57 -12.781 9.125 1 98.12 266 ASP A CA 1
ATOM 2022 C C . ASP A 1 266 ? 12.25 -14.211 9.562 1 98.12 266 ASP A C 1
ATOM 2024 O O . ASP A 1 266 ? 13.102 -15.102 9.461 1 98.12 266 ASP A O 1
ATOM 2028 N N . ARG A 1 267 ? 11.094 -14.398 9.984 1 97.81 267 ARG A N 1
ATOM 2029 C CA . ARG A 1 267 ? 10.688 -15.711 10.469 1 97.81 267 ARG A CA 1
ATOM 2030 C C . ARG A 1 267 ? 10.594 -16.719 9.328 1 97.81 267 ARG A C 1
ATOM 2032 O O . ARG A 1 267 ? 10.984 -17.875 9.477 1 97.81 267 ARG A O 1
ATOM 2039 N N . ILE A 1 268 ? 10.055 -16.328 8.203 1 97.88 268 ILE A N 1
ATOM 2040 C CA . ILE A 1 268 ? 9.914 -17.219 7.055 1 97.88 268 ILE A CA 1
ATOM 2041 C C . ILE A 1 268 ? 11.297 -17.625 6.539 1 97.88 268 ILE A C 1
ATOM 2043 O O . ILE A 1 268 ? 11.523 -18.781 6.172 1 97.88 268 ILE A O 1
ATOM 2047 N N . ILE A 1 269 ? 12.211 -16.656 6.504 1 97.19 269 ILE A N 1
ATOM 2048 C CA . ILE A 1 269 ? 13.57 -16.953 6.059 1 97.19 269 ILE A CA 1
ATOM 2049 C C . ILE A 1 269 ? 14.211 -17.953 7.012 1 97.19 269 ILE A C 1
ATOM 2051 O O . ILE A 1 269 ? 14.82 -18.938 6.574 1 97.19 269 ILE A O 1
ATOM 2055 N N . ARG A 1 270 ? 14.07 -17.719 8.281 1 96.69 270 ARG A N 1
ATOM 2056 C CA . ARG A 1 270 ? 14.68 -18.562 9.297 1 96.69 270 ARG A CA 1
ATOM 2057 C C . ARG A 1 270 ? 14.086 -19.969 9.266 1 96.69 270 ARG A C 1
ATOM 2059 O O . ARG A 1 270 ? 14.82 -20.953 9.328 1 96.69 270 ARG A O 1
ATOM 2066 N N . ASP A 1 271 ? 12.773 -20.094 9.047 1 96.69 271 ASP A N 1
ATOM 2067 C CA . ASP A 1 271 ? 12.078 -21.359 9.258 1 96.69 271 ASP A CA 1
ATOM 2068 C C . ASP A 1 271 ? 11.797 -22.047 7.922 1 96.69 271 ASP A C 1
ATOM 2070 O O . ASP A 1 271 ? 11.445 -23.234 7.895 1 96.69 271 ASP A O 1
ATOM 2074 N N . GLU A 1 272 ? 11.922 -21.297 6.871 1 97 272 GLU A N 1
ATOM 2075 C CA . GLU A 1 272 ? 11.492 -21.781 5.559 1 97 272 GLU A CA 1
ATOM 2076 C C . GLU A 1 272 ? 10.094 -22.391 5.617 1 97 272 GLU A C 1
ATOM 2078 O O . GLU A 1 272 ? 9.859 -23.484 5.102 1 97 272 GLU A O 1
ATOM 2083 N N . SER A 1 273 ? 9.242 -21.688 6.324 1 96.06 273 SER A N 1
ATOM 2084 C CA . SER A 1 273 ? 7.871 -22.109 6.578 1 96.06 273 SER A CA 1
ATOM 2085 C C . SER A 1 273 ? 7.008 -20.938 7.035 1 96.06 273 SER A C 1
ATOM 2087 O O . SER A 1 273 ? 7.523 -19.922 7.523 1 96.06 273 SER A O 1
ATOM 2089 N N . THR A 1 274 ? 5.68 -21.078 6.824 1 96 274 THR A N 1
ATOM 2090 C CA . THR A 1 274 ? 4.754 -20.094 7.355 1 96 274 THR A CA 1
ATOM 2091 C C . THR A 1 274 ? 3.932 -20.672 8.5 1 96 274 THR A C 1
ATOM 2093 O O . THR A 1 274 ? 3.057 -20 9.047 1 96 274 THR A O 1
ATOM 2096 N N . ALA A 1 275 ? 4.141 -21.859 8.867 1 95.12 275 ALA A N 1
ATOM 2097 C CA . ALA A 1 275 ? 3.357 -22.531 9.906 1 95.12 275 ALA A CA 1
ATOM 2098 C C . ALA A 1 275 ? 3.414 -21.75 11.219 1 95.12 275 ALA A C 1
ATOM 2100 O O . ALA A 1 275 ? 2.398 -21.609 11.906 1 95.12 275 ALA A O 1
ATOM 2101 N N . GLY A 1 276 ? 4.52 -21.266 11.555 1 94.19 276 GLY A N 1
ATOM 2102 C CA . GLY A 1 276 ? 4.727 -20.609 12.836 1 94.19 276 GLY A CA 1
ATOM 2103 C C . GLY A 1 276 ? 4.125 -19.219 12.891 1 94.19 276 GLY A C 1
ATOM 2104 O O . GLY A 1 276 ? 4.031 -18.625 13.969 1 94.19 276 GLY A O 1
ATOM 2105 N N . ILE A 1 277 ? 3.701 -18.641 11.719 1 94.81 277 ILE A N 1
ATOM 2106 C CA . ILE A 1 277 ? 3.221 -17.266 11.727 1 94.81 277 ILE A CA 1
ATOM 2107 C C . ILE A 1 277 ? 1.715 -17.25 11.477 1 94.81 277 ILE A C 1
ATOM 2109 O O . ILE A 1 277 ? 1.063 -16.219 11.656 1 94.81 277 ILE A O 1
ATOM 2113 N N . GLU A 1 278 ? 1.171 -18.328 11.102 1 94.19 278 GLU A N 1
ATOM 2114 C CA . GLU A 1 278 ? -0.211 -18.375 10.633 1 94.19 278 GLU A CA 1
ATOM 2115 C C . GLU A 1 278 ? -1.171 -17.844 11.695 1 94.19 278 GLU A C 1
ATOM 2117 O O . GLU A 1 278 ? -2.17 -17.203 11.375 1 94.19 278 GLU A O 1
ATOM 2122 N N . ARG A 1 279 ? -0.884 -18.031 12.922 1 92.62 279 ARG A N 1
ATOM 2123 C CA . ARG A 1 279 ? -1.761 -17.594 14.008 1 92.62 279 ARG A CA 1
ATOM 2124 C C . ARG A 1 279 ? -1.565 -16.109 14.297 1 92.62 279 ARG A C 1
ATOM 2126 O O . ARG A 1 279 ? -2.385 -15.492 14.984 1 92.62 279 ARG A O 1
ATOM 2133 N N . ASP A 1 280 ? -0.512 -15.547 13.812 1 93.94 280 ASP A N 1
ATOM 2134 C CA . ASP A 1 280 ? -0.143 -14.188 14.18 1 93.94 280 ASP A CA 1
ATOM 2135 C C . ASP A 1 280 ? -0.52 -13.195 13.086 1 93.94 280 ASP A C 1
ATOM 2137 O O . ASP A 1 280 ? -0.387 -11.984 13.258 1 93.94 280 ASP A O 1
ATOM 2141 N N . VAL A 1 281 ? -0.962 -13.703 11.953 1 96.69 281 VAL A N 1
ATOM 2142 C CA . VAL A 1 281 ? -1.321 -12.828 10.844 1 96.69 281 VAL A CA 1
ATOM 2143 C C . VAL A 1 281 ? -2.822 -12.922 10.578 1 96.69 281 VAL A C 1
ATOM 2145 O O . VAL A 1 281 ? -3.482 -13.859 11.031 1 96.69 281 VAL A O 1
ATOM 2148 N N . ALA A 1 282 ? -3.373 -11.906 9.898 1 97.44 282 ALA A N 1
ATOM 2149 C CA . ALA A 1 282 ? -4.789 -11.914 9.539 1 97.44 282 ALA A CA 1
ATOM 2150 C C . ALA A 1 282 ? -5.129 -13.125 8.672 1 97.44 282 ALA A C 1
ATOM 2152 O O . ALA A 1 282 ? -4.309 -13.562 7.859 1 97.44 282 ALA A O 1
ATOM 2153 N N . THR A 1 283 ? -6.324 -13.688 8.852 1 95.94 283 THR A N 1
ATOM 2154 C CA . THR A 1 283 ? -6.785 -14.758 7.977 1 95.94 283 THR A CA 1
ATOM 2155 C C . THR A 1 283 ? -7.195 -14.203 6.617 1 95.94 283 THR A C 1
ATOM 2157 O O . THR A 1 283 ? -7.406 -12.992 6.469 1 95.94 283 THR A O 1
ATOM 2160 N N . LEU A 1 284 ? -7.281 -15.062 5.629 1 93.94 284 LEU A N 1
ATOM 2161 C CA . LEU A 1 284 ? -7.82 -14.648 4.34 1 93.94 284 LEU A CA 1
ATOM 2162 C C . LEU A 1 284 ? -9.258 -14.172 4.477 1 93.94 284 LEU A C 1
ATOM 2164 O O . LEU A 1 284 ? -9.68 -13.234 3.791 1 93.94 284 LEU A O 1
ATOM 2168 N N . GLU A 1 285 ? -9.992 -14.797 5.336 1 93.62 285 GLU A N 1
ATOM 2169 C CA . GLU A 1 285 ? -11.367 -14.383 5.59 1 93.62 285 GLU A CA 1
ATOM 2170 C C . GLU A 1 285 ? -11.43 -12.945 6.094 1 93.62 285 GLU A C 1
ATOM 2172 O O . GLU A 1 285 ? -12.336 -12.195 5.73 1 93.62 285 GLU A O 1
ATOM 2177 N N . ASP A 1 286 ? -10.492 -12.586 6.953 1 94.69 286 ASP A N 1
ATOM 2178 C CA . ASP A 1 286 ? -10.391 -11.203 7.402 1 94.69 286 ASP A CA 1
ATOM 2179 C C . ASP A 1 286 ? -10.242 -10.25 6.215 1 94.69 286 ASP A C 1
ATOM 2181 O O . ASP A 1 286 ? -10.906 -9.219 6.156 1 94.69 286 ASP A O 1
ATOM 2185 N N . LEU A 1 287 ? -9.352 -10.625 5.336 1 95.25 287 LEU A N 1
ATOM 2186 C CA . LEU A 1 287 ? -9.102 -9.82 4.145 1 95.25 287 LEU A CA 1
ATOM 2187 C C . LEU A 1 287 ? -10.359 -9.727 3.281 1 95.25 287 LEU A C 1
ATOM 2189 O O . LEU A 1 287 ? -10.719 -8.641 2.824 1 95.25 287 LEU A O 1
ATOM 2193 N N . PHE A 1 288 ? -11.031 -10.82 3.084 1 94.12 288 PHE A N 1
ATOM 2194 C CA . PHE A 1 288 ? -12.219 -10.867 2.24 1 94.12 288 PHE A CA 1
ATOM 2195 C C . PHE A 1 288 ? -13.344 -10.031 2.844 1 94.12 288 PHE A C 1
ATOM 2197 O O . PHE A 1 288 ? -14.078 -9.359 2.121 1 94.12 288 PHE A O 1
ATOM 2204 N N . ASP A 1 289 ? -13.438 -10.047 4.133 1 94.38 289 ASP A N 1
ATOM 2205 C CA . ASP A 1 289 ? -14.43 -9.219 4.82 1 94.38 289 ASP A CA 1
ATOM 2206 C C . ASP A 1 289 ? -14.141 -7.734 4.625 1 94.38 289 ASP A C 1
ATOM 2208 O O . ASP A 1 289 ? -15.055 -6.953 4.344 1 94.38 289 ASP A O 1
ATOM 2212 N N . LEU A 1 290 ? -12.883 -7.406 4.754 1 94.38 290 LEU A N 1
ATOM 2213 C CA . LEU A 1 290 ? -12.484 -6.012 4.605 1 94.38 290 LEU A CA 1
ATOM 2214 C C . LEU A 1 290 ? -12.82 -5.492 3.215 1 94.38 290 LEU A C 1
ATOM 2216 O O . LEU A 1 290 ? -13.172 -4.32 3.053 1 94.38 290 LEU A O 1
ATOM 2220 N N . LEU A 1 291 ? -12.742 -6.367 2.248 1 94.12 291 LEU A N 1
ATOM 2221 C CA . LEU A 1 291 ? -12.938 -5.949 0.863 1 94.12 291 LEU A CA 1
ATOM 2222 C C . LEU A 1 291 ? -14.32 -6.344 0.368 1 94.12 291 LEU A C 1
ATOM 2224 O O . LEU A 1 291 ? -14.594 -6.289 -0.833 1 94.12 291 LEU A O 1
ATOM 2228 N N . LYS A 1 292 ? -15.195 -6.793 1.215 1 93.38 292 LYS A N 1
ATOM 2229 C CA . LYS A 1 292 ? -16.625 -7.031 0.961 1 93.38 292 LYS A CA 1
ATOM 2230 C C . LYS A 1 292 ? -16.812 -8.047 -0.16 1 93.38 292 LYS A C 1
ATOM 2232 O O . LYS A 1 292 ? -17.594 -7.82 -1.083 1 93.38 292 LYS A O 1
ATOM 2237 N N . TYR A 1 293 ? -16.125 -9.117 -0.118 1 92.69 293 TYR A N 1
ATOM 2238 C CA . TYR A 1 293 ? -16.266 -10.195 -1.085 1 92.69 293 TYR A CA 1
ATOM 2239 C C . TYR A 1 293 ? -17.672 -10.789 -1.036 1 92.69 293 TYR A C 1
ATOM 2241 O O . TYR A 1 293 ? -18.156 -11.312 -2.037 1 92.69 293 TYR A O 1
ATOM 2249 N N . GLN A 1 294 ? -18.266 -10.719 0.131 1 91.44 294 GLN A N 1
ATOM 2250 C CA . GLN A 1 294 ? -19.625 -11.227 0.281 1 91.44 294 GLN A CA 1
ATOM 2251 C C . GLN A 1 294 ? -20.594 -10.492 -0.638 1 91.44 294 GLN A C 1
ATOM 2253 O O . GLN A 1 294 ? -21.562 -11.086 -1.142 1 91.44 294 GLN A O 1
ATOM 2258 N N . GLU A 1 295 ? -20.375 -9.234 -0.727 1 91.88 295 GLU A N 1
ATOM 2259 C CA . GLU A 1 295 ? -21.219 -8.469 -1.648 1 91.88 295 GLU A CA 1
ATOM 2260 C C . GLU A 1 295 ? -21.109 -9.016 -3.07 1 91.88 295 GLU A C 1
ATOM 2262 O O . GLU A 1 295 ? -22.109 -9.125 -3.779 1 91.88 295 GLU A O 1
ATOM 2267 N N . LEU A 1 296 ? -19.938 -9.32 -3.555 1 90.06 296 LEU A N 1
ATOM 2268 C CA . LEU A 1 296 ? -19.734 -9.859 -4.898 1 90.06 296 LEU A CA 1
ATOM 2269 C C . LEU A 1 296 ? -20.422 -11.211 -5.055 1 90.06 296 LEU A C 1
ATOM 2271 O O . LEU A 1 296 ? -21.031 -11.484 -6.082 1 90.06 296 LEU A O 1
ATOM 2275 N N . SER A 1 297 ? -20.234 -12.055 -4.047 1 89 297 SER A N 1
ATOM 2276 C CA . SER A 1 297 ? -20.891 -13.359 -4.066 1 89 297 SER A CA 1
ATOM 2277 C C . SER A 1 297 ? -22.391 -13.227 -4.23 1 89 297 SER A C 1
ATOM 2279 O O . SER A 1 297 ? -23 -13.938 -5.023 1 89 297 SER A O 1
ATOM 2281 N N . ALA A 1 298 ? -22.969 -12.32 -3.473 1 89.06 298 ALA A N 1
ATOM 2282 C CA . ALA A 1 298 ? -24.406 -12.055 -3.568 1 89.06 298 ALA A CA 1
ATOM 2283 C C . ALA A 1 298 ? -24.781 -11.523 -4.949 1 89.06 298 ALA A C 1
ATOM 2285 O O . ALA A 1 298 ? -25.812 -11.906 -5.516 1 89.06 298 ALA A O 1
ATOM 2286 N N . ALA A 1 299 ? -23.969 -10.664 -5.465 1 90.06 299 ALA A N 1
ATOM 2287 C CA . ALA A 1 299 ? -24.203 -10.094 -6.789 1 90.06 299 ALA A CA 1
ATOM 2288 C C . ALA A 1 299 ? -24.156 -11.164 -7.867 1 90.06 299 ALA A C 1
ATOM 2290 O O . ALA A 1 299 ? -24.938 -11.125 -8.828 1 90.06 299 ALA A O 1
ATOM 2291 N N . GLU A 1 300 ? -23.234 -12.094 -7.762 1 85.62 300 GLU A N 1
ATOM 2292 C CA . GLU A 1 300 ? -23.125 -13.188 -8.727 1 85.62 300 GLU A CA 1
ATOM 2293 C C . GLU A 1 300 ? -24.391 -14.031 -8.75 1 85.62 300 GLU A C 1
ATOM 2295 O O . GLU A 1 300 ? -24.812 -14.477 -9.82 1 85.62 300 GLU A O 1
ATOM 2300 N N . GLN A 1 301 ? -24.953 -14.297 -7.605 1 83.38 301 GLN A N 1
ATOM 2301 C CA . GLN A 1 301 ? -26.188 -15.047 -7.539 1 83.38 301 GLN A CA 1
ATOM 2302 C C . GLN A 1 301 ? -27.328 -14.305 -8.234 1 83.38 301 GLN A C 1
ATOM 2304 O O . GLN A 1 301 ? -28.188 -14.914 -8.859 1 83.38 301 GLN A O 1
ATOM 2309 N N . LYS A 1 302 ? -27.281 -13.078 -8.141 1 86.12 302 LYS A N 1
ATOM 2310 C CA . LYS A 1 302 ? -28.344 -12.234 -8.695 1 86.12 302 LYS A CA 1
ATOM 2311 C C . LYS A 1 302 ? -28.188 -12.07 -10.203 1 86.12 302 LYS A C 1
ATOM 2313 O O . LYS A 1 302 ? -29.172 -12.086 -10.938 1 86.12 302 LYS A O 1
ATOM 2318 N N . TYR A 1 303 ? -26.953 -11.859 -10.719 1 88.75 303 TYR A N 1
ATOM 2319 C CA . TYR A 1 303 ? -26.781 -11.375 -12.078 1 88.75 303 TYR A CA 1
ATOM 2320 C C . TYR A 1 303 ? -26.312 -12.5 -13 1 88.75 303 TYR A C 1
ATOM 2322 O O . TYR A 1 303 ? -26.391 -12.375 -14.227 1 88.75 303 TYR A O 1
ATOM 2330 N N . LEU A 1 304 ? -25.672 -13.555 -12.508 1 80.19 304 LEU A N 1
ATOM 2331 C CA . LEU A 1 304 ? -25.203 -14.641 -13.359 1 80.19 304 LEU A CA 1
ATOM 2332 C C . LEU A 1 304 ? -26.266 -15.734 -13.453 1 80.19 304 LEU A C 1
ATOM 2334 O O . LEU A 1 304 ? -26.922 -16.062 -12.469 1 80.19 304 LEU A O 1
ATOM 2338 N N . PRO A 1 305 ? -26.453 -16.156 -14.727 1 75.94 305 PRO A N 1
ATOM 2339 C CA . PRO A 1 305 ? -27.438 -17.234 -14.883 1 75.94 305 PRO A CA 1
ATOM 2340 C C . PRO A 1 305 ? -27.062 -18.484 -14.078 1 75.94 305 PRO A C 1
ATOM 2342 O O . PRO A 1 305 ? -25.891 -18.812 -13.938 1 75.94 305 PRO A O 1
ATOM 2345 N N . GLN A 1 306 ? -27.891 -18.938 -13.344 1 66.31 306 GLN A N 1
ATOM 2346 C CA . GLN A 1 306 ? -27.688 -20.188 -12.633 1 66.31 306 GLN A CA 1
ATOM 2347 C C . GLN A 1 306 ? -27.531 -21.359 -13.609 1 66.31 306 GLN A C 1
ATOM 2349 O O . GLN A 1 306 ? -28.297 -21.469 -14.57 1 66.31 306 GLN A O 1
ATOM 2354 N N . ILE A 1 307 ? -26.344 -21.484 -14.078 1 52.91 307 ILE A N 1
ATOM 2355 C CA . ILE A 1 307 ? -26.25 -22.656 -14.945 1 52.91 307 ILE A CA 1
ATOM 2356 C C . ILE A 1 307 ? -26.891 -23.859 -14.258 1 52.91 307 ILE A C 1
ATOM 2358 O O . ILE A 1 307 ? -26.562 -24.172 -13.109 1 52.91 307 ILE A O 1
ATOM 2362 N N . ALA A 1 308 ? -28.078 -24.188 -14.711 1 48.31 308 ALA A N 1
ATOM 2363 C CA . ALA A 1 308 ? -28.797 -25.375 -14.297 1 48.31 308 ALA A CA 1
ATOM 2364 C C . ALA A 1 308 ? -27.859 -26.578 -14.172 1 48.31 308 ALA A C 1
ATOM 2366 O O . ALA A 1 308 ? -27.047 -26.828 -15.062 1 48.31 308 ALA A O 1
ATOM 2367 N N . SER A 1 309 ? -27.25 -26.75 -12.93 1 44.12 309 SER A N 1
ATOM 2368 C CA . SER A 1 309 ? -26.641 -28.062 -12.742 1 44.12 309 SER A CA 1
ATOM 2369 C C . SER A 1 309 ? -27.328 -29.125 -13.594 1 44.12 309 SER A C 1
ATOM 2371 O O . SER A 1 309 ? -28.5 -29.453 -13.367 1 44.12 309 SER A O 1
ATOM 2373 N N . GLY A 1 310 ? -27.344 -29.062 -14.836 1 34.97 310 GLY A N 1
ATOM 2374 C CA . GLY A 1 310 ? -27.906 -30.219 -15.492 1 34.97 310 GLY A CA 1
ATOM 2375 C C . GLY A 1 310 ? -27.484 -31.531 -14.852 1 34.97 310 GLY A C 1
ATOM 2376 O O . GLY A 1 310 ? -26.438 -31.609 -14.211 1 34.97 310 GLY A O 1
ATOM 2377 N N . ALA A 1 311 ? -28.562 -32.5 -14.688 1 37.03 311 ALA A N 1
ATOM 2378 C CA . ALA A 1 311 ? -28.719 -33.938 -14.352 1 37.03 311 ALA A CA 1
ATOM 2379 C C . ALA A 1 311 ? -27.641 -34.781 -15.008 1 37.03 311 ALA A C 1
ATOM 2381 O O . ALA A 1 311 ? -27.562 -34.844 -16.234 1 37.03 311 ALA A O 1
ATOM 2382 N N . GLN A 1 312 ? -26.406 -34.938 -14.609 1 25.62 312 GLN A N 1
ATOM 2383 C CA . GLN A 1 312 ? -26.125 -36.375 -14.734 1 25.62 312 GLN A CA 1
ATOM 2384 C C . GLN A 1 312 ? -27.031 -37.188 -13.828 1 25.62 312 GLN A C 1
ATOM 2386 O O . GLN A 1 312 ? -27.266 -36.812 -12.672 1 25.62 312 GLN A O 1
ATOM 2391 N N . MET B 1 1 ? 43.906 22.594 -39.219 1 24.42 1 MET B N 1
ATOM 2392 C CA . MET B 1 1 ? 43.875 21.141 -39.125 1 24.42 1 MET B CA 1
ATOM 2393 C C . MET B 1 1 ? 43.156 20.688 -37.844 1 24.42 1 MET B C 1
ATOM 2395 O O . MET B 1 1 ? 43.594 20.969 -36.75 1 24.42 1 MET B O 1
ATOM 2399 N N . ILE B 1 2 ? 41.844 20.594 -37.969 1 27.59 2 ILE B N 1
ATOM 2400 C CA . ILE B 1 2 ? 40.812 20.391 -36.938 1 27.59 2 ILE B CA 1
ATOM 2401 C C . ILE B 1 2 ? 41 19.016 -36.312 1 27.59 2 ILE B C 1
ATOM 2403 O O . ILE B 1 2 ? 41 18 -37 1 27.59 2 ILE B O 1
ATOM 2407 N N . ARG B 1 3 ? 41.781 18.938 -35.219 1 24.95 3 ARG B N 1
ATOM 2408 C CA . ARG B 1 3 ? 42.031 17.688 -34.5 1 24.95 3 ARG B CA 1
ATOM 2409 C C . ARG B 1 3 ? 40.75 16.906 -34.281 1 24.95 3 ARG B C 1
ATOM 2411 O O . ARG B 1 3 ? 39.781 17.422 -33.75 1 24.95 3 ARG B O 1
ATOM 2418 N N . ASP B 1 4 ? 40.5 15.969 -35.125 1 27.72 4 ASP B N 1
ATOM 2419 C CA . ASP B 1 4 ? 39.406 15 -35.094 1 27.72 4 ASP B CA 1
ATOM 2420 C C . ASP B 1 4 ? 39.344 14.273 -33.75 1 27.72 4 ASP B C 1
ATOM 2422 O O . ASP B 1 4 ? 40.281 13.516 -33.406 1 27.72 4 ASP B O 1
ATOM 2426 N N . VAL B 1 5 ? 39.062 14.984 -32.688 1 30.5 5 VAL B N 1
ATOM 2427 C CA . VAL B 1 5 ? 38.938 14.297 -31.422 1 30.5 5 VAL B CA 1
ATOM 2428 C C . VAL B 1 5 ? 38.031 13.086 -31.562 1 30.5 5 VAL B C 1
ATOM 2430 O O . VAL B 1 5 ? 36.844 13.234 -31.828 1 30.5 5 VAL B O 1
ATOM 2433 N N . THR B 1 6 ? 38.531 12.086 -32.125 1 26.38 6 THR B N 1
ATOM 2434 C CA . THR B 1 6 ? 37.812 10.812 -32.094 1 26.38 6 THR B CA 1
ATOM 2435 C C . THR B 1 6 ? 37.344 10.477 -30.703 1 26.38 6 THR B C 1
ATOM 2437 O O . THR B 1 6 ? 38.156 10.25 -29.797 1 26.38 6 THR B O 1
ATOM 2440 N N . VAL B 1 7 ? 36.312 11.023 -30.25 1 29.36 7 VAL B N 1
ATOM 2441 C CA . VAL B 1 7 ? 35.719 10.547 -29 1 29.36 7 VAL B CA 1
ATOM 2442 C C . VAL B 1 7 ? 35.562 9.031 -29.062 1 29.36 7 VAL B C 1
ATOM 2444 O O . VAL B 1 7 ? 34.844 8.508 -29.906 1 29.36 7 VAL B O 1
ATOM 2447 N N . THR B 1 8 ? 36.594 8.367 -28.812 1 24.11 8 THR B N 1
ATOM 2448 C CA . THR B 1 8 ? 36.469 6.922 -28.672 1 24.11 8 THR B CA 1
ATOM 2449 C C . THR B 1 8 ? 35.281 6.586 -27.75 1 24.11 8 THR B C 1
ATOM 2451 O O . THR B 1 8 ? 35.25 7.035 -26.609 1 24.11 8 THR B O 1
ATOM 2454 N N . ALA B 1 9 ? 34.188 6.41 -28.297 1 29.95 9 ALA B N 1
ATOM 2455 C CA . ALA B 1 9 ? 33.062 5.75 -27.672 1 29.95 9 ALA B CA 1
ATOM 2456 C C . ALA B 1 9 ? 33.5 4.559 -26.828 1 29.95 9 ALA B C 1
ATOM 2458 O O . ALA B 1 9 ? 34 3.566 -27.359 1 29.95 9 ALA B O 1
ATOM 2459 N N . ASN B 1 10 ? 34.125 4.852 -25.641 1 29.59 10 ASN B N 1
ATOM 2460 C CA . ASN B 1 10 ? 34.469 3.727 -24.766 1 29.59 10 ASN B CA 1
ATOM 2461 C C . ASN B 1 10 ? 33.406 2.639 -24.797 1 29.59 10 ASN B C 1
ATOM 2463 O O . ASN B 1 10 ? 32.25 2.887 -24.453 1 29.59 10 ASN B O 1
ATOM 2467 N N . SER B 1 11 ? 33.406 1.734 -25.688 1 30.8 11 SER B N 1
ATOM 2468 C CA . SER B 1 11 ? 32.75 0.428 -25.703 1 30.8 11 SER B CA 1
ATOM 2469 C C . SER B 1 11 ? 32.812 -0.228 -24.328 1 30.8 11 SER B C 1
ATOM 2471 O O . SER B 1 11 ? 33.719 -1.016 -24.047 1 30.8 11 SER B O 1
ATOM 2473 N N . ASN B 1 12 ? 32.688 0.474 -23.156 1 30.56 12 ASN B N 1
ATOM 2474 C CA . ASN B 1 12 ? 32.75 -0.347 -21.953 1 30.56 12 ASN B CA 1
ATOM 2475 C C . ASN B 1 12 ? 32 -1.662 -22.125 1 30.56 12 ASN B C 1
ATOM 2477 O O . ASN B 1 12 ? 30.781 -1.664 -22.328 1 30.56 12 ASN B O 1
ATOM 2481 N N . ASN B 1 13 ? 32.438 -2.67 -22.734 1 32.12 13 ASN B N 1
ATOM 2482 C CA . ASN B 1 13 ? 32.156 -4.098 -22.703 1 32.12 13 ASN B CA 1
ATOM 2483 C C . ASN B 1 13 ? 31.688 -4.559 -21.328 1 32.12 13 ASN B C 1
ATOM 2485 O O . ASN B 1 13 ? 32.469 -5.129 -20.578 1 32.12 13 ASN B O 1
ATOM 2489 N N . GLY B 1 14 ? 31.312 -3.744 -20.375 1 35.16 14 GLY B N 1
ATOM 2490 C CA . GLY B 1 14 ? 31.016 -4.016 -18.969 1 35.16 14 GLY B CA 1
ATOM 2491 C C . GLY B 1 14 ? 30.203 -5.289 -18.781 1 35.16 14 GLY B C 1
ATOM 2492 O O . GLY B 1 14 ? 29.453 -5.699 -19.672 1 35.16 14 GLY B O 1
ATOM 2493 N N . THR B 1 15 ? 30.656 -6.352 -18.078 1 37.69 15 THR B N 1
ATOM 2494 C CA . THR B 1 15 ? 29.953 -7.512 -17.562 1 37.69 15 THR B CA 1
ATOM 2495 C C . THR B 1 15 ? 28.469 -7.195 -17.344 1 37.69 15 THR B C 1
ATOM 2497 O O . THR B 1 15 ? 28.125 -6.367 -16.5 1 37.69 15 THR B O 1
ATOM 2500 N N . ARG B 1 16 ? 27.688 -7.094 -18.25 1 40.72 16 ARG B N 1
ATOM 2501 C CA . ARG B 1 16 ? 26.266 -6.77 -18.25 1 40.72 16 ARG B CA 1
ATOM 2502 C C . ARG B 1 16 ? 25.562 -7.383 -17.047 1 40.72 16 ARG B C 1
ATOM 2504 O O . ARG B 1 16 ? 25.547 -8.602 -16.875 1 40.72 16 ARG B O 1
ATOM 2511 N N . GLN B 1 17 ? 25.531 -6.805 -15.867 1 47.84 17 GLN B N 1
ATOM 2512 C CA . GLN B 1 17 ? 24.703 -7.223 -14.742 1 47.84 17 GLN B CA 1
ATOM 2513 C C . GLN B 1 17 ? 23.5 -8.023 -15.211 1 47.84 17 GLN B C 1
ATOM 2515 O O . GLN B 1 17 ? 22.766 -7.582 -16.109 1 47.84 17 GLN B O 1
ATOM 2520 N N . ALA B 1 18 ? 23.656 -9.445 -15.008 1 61.44 18 ALA B N 1
ATOM 2521 C CA . ALA B 1 18 ? 22.547 -10.344 -15.336 1 61.44 18 ALA B CA 1
ATOM 2522 C C . ALA B 1 18 ? 21.203 -9.641 -15.148 1 61.44 18 ALA B C 1
ATOM 2524 O O . ALA B 1 18 ? 20.984 -8.961 -14.148 1 61.44 18 ALA B O 1
ATOM 2525 N N . SER B 1 19 ? 20.453 -9.688 -16.234 1 82.88 19 SER B N 1
ATOM 2526 C CA . SER B 1 19 ? 19.109 -9.117 -16.188 1 82.88 19 SER B CA 1
ATOM 2527 C C . SER B 1 19 ? 18.281 -9.75 -15.078 1 82.88 19 SER B C 1
ATOM 2529 O O . SER B 1 19 ? 18.609 -10.828 -14.586 1 82.88 19 SER B O 1
ATOM 2531 N N . THR B 1 20 ? 17.438 -9.047 -14.516 1 90.25 20 THR B N 1
ATOM 2532 C CA . THR B 1 20 ? 16.531 -9.594 -13.523 1 90.25 20 THR B CA 1
ATOM 2533 C C . THR B 1 20 ? 15.82 -10.836 -14.062 1 90.25 20 THR B C 1
ATOM 2535 O O . THR B 1 20 ? 15.523 -11.758 -13.305 1 90.25 20 THR B O 1
ATOM 2538 N N . ALA B 1 21 ? 15.742 -10.945 -15.312 1 92.56 21 ALA B N 1
ATOM 2539 C CA . ALA B 1 21 ? 15.141 -12.133 -15.922 1 92.56 21 ALA B CA 1
ATOM 2540 C C . ALA B 1 21 ? 16.062 -13.344 -15.781 1 92.56 21 ALA B C 1
ATOM 2542 O O . ALA B 1 21 ? 15.609 -14.438 -15.438 1 92.56 21 ALA B O 1
ATOM 2543 N N . SER B 1 22 ? 17.312 -13.117 -16.078 1 94.88 22 SER B N 1
ATOM 2544 C CA . SER B 1 22 ? 18.281 -14.195 -15.922 1 94.88 22 SER B CA 1
ATOM 2545 C C . SER B 1 22 ? 18.359 -14.664 -14.477 1 94.88 22 SER B C 1
ATOM 2547 O O . SER B 1 22 ? 18.484 -15.867 -14.211 1 94.88 22 SER B O 1
ATOM 2549 N N . ALA B 1 23 ? 18.281 -13.719 -13.633 1 96.69 23 ALA B N 1
ATOM 2550 C CA . ALA B 1 23 ? 18.328 -14.055 -12.211 1 96.69 23 ALA B CA 1
ATOM 2551 C C . ALA B 1 23 ? 17.125 -14.906 -11.805 1 96.69 23 ALA B C 1
ATOM 2553 O O . ALA B 1 23 ? 17.266 -15.875 -11.062 1 96.69 23 ALA B O 1
ATOM 2554 N N . LEU B 1 24 ? 15.93 -14.555 -12.25 1 98.06 24 LEU B N 1
ATOM 2555 C CA . LEU B 1 24 ? 14.742 -15.336 -11.938 1 98.06 24 LEU B CA 1
ATOM 2556 C C . LEU B 1 24 ? 14.836 -16.734 -12.531 1 98.06 24 LEU B C 1
ATOM 2558 O O . LEU B 1 24 ? 14.469 -17.719 -11.883 1 98.06 24 LEU B O 1
ATOM 2562 N N . ARG B 1 25 ? 15.32 -16.812 -13.734 1 96.62 25 ARG B N 1
ATOM 2563 C CA . ARG B 1 25 ? 15.477 -18.109 -14.391 1 96.62 25 ARG B CA 1
ATOM 2564 C C . ARG B 1 25 ? 16.422 -19 -13.594 1 96.62 25 ARG B C 1
ATOM 2566 O O . ARG B 1 25 ? 16.156 -20.203 -13.438 1 96.62 25 ARG B O 1
ATOM 2573 N N . THR B 1 26 ? 17.438 -18.406 -13.125 1 96.25 26 THR B N 1
ATOM 2574 C CA . THR B 1 26 ? 18.375 -19.156 -12.297 1 96.25 26 THR B CA 1
ATOM 2575 C C . THR B 1 26 ? 17.703 -19.656 -11.031 1 96.25 26 THR B C 1
ATOM 2577 O O . THR B 1 26 ? 17.891 -20.812 -10.625 1 96.25 26 THR B O 1
ATOM 2580 N N . LEU B 1 27 ? 16.891 -18.844 -10.43 1 96.75 27 LEU B N 1
ATOM 2581 C CA . LEU B 1 27 ? 16.188 -19.25 -9.219 1 96.75 27 LEU B CA 1
ATOM 2582 C C . LEU B 1 27 ? 15.211 -20.391 -9.508 1 96.75 27 LEU B C 1
ATOM 2584 O O . LEU B 1 27 ? 15.164 -21.375 -8.773 1 96.75 27 LEU B O 1
ATOM 2588 N N . VAL B 1 28 ? 14.492 -20.344 -10.578 1 97.06 28 VAL B N 1
ATOM 2589 C CA . VAL B 1 28 ? 13.391 -21.25 -10.891 1 97.06 28 VAL B CA 1
ATOM 2590 C C . VAL B 1 28 ? 13.945 -22.531 -11.484 1 97.06 28 VAL B C 1
ATOM 2592 O O . VAL B 1 28 ? 13.414 -23.625 -11.227 1 97.06 28 VAL B O 1
ATOM 2595 N N . CYS B 1 29 ? 15.031 -22.453 -12.18 1 91.69 29 CYS B N 1
ATOM 2596 C CA . CYS B 1 29 ? 15.531 -23.609 -12.914 1 91.69 29 CYS B CA 1
ATOM 2597 C C . CYS B 1 29 ? 16.719 -24.234 -12.195 1 91.69 29 CYS B C 1
ATOM 2599 O O . CYS B 1 29 ? 17.266 -25.234 -12.656 1 91.69 29 CYS B O 1
ATOM 2601 N N . SER B 1 30 ? 17.016 -23.734 -11.086 1 86.56 30 SER B N 1
ATOM 2602 C CA . SER B 1 30 ? 18.125 -24.297 -10.312 1 86.56 30 SER B CA 1
ATOM 2603 C C . SER B 1 30 ? 17.672 -25.547 -9.562 1 86.56 30 SER B C 1
ATOM 2605 O O . SER B 1 30 ? 16.484 -25.828 -9.461 1 86.56 30 SER B O 1
ATOM 2607 N N . ASN B 1 31 ? 18.719 -26.312 -9.102 1 87.38 31 ASN B N 1
ATOM 2608 C CA . ASN B 1 31 ? 18.438 -27.516 -8.328 1 87.38 31 ASN B CA 1
ATOM 2609 C C . ASN B 1 31 ? 18.188 -27.203 -6.859 1 87.38 31 ASN B C 1
ATOM 2611 O O . ASN B 1 31 ? 17.734 -28.062 -6.102 1 87.38 31 ASN B O 1
ATOM 2615 N N . GLU B 1 32 ? 18.453 -26.031 -6.516 1 93.62 32 GLU B N 1
ATOM 2616 C CA . GLU B 1 32 ? 18.156 -25.609 -5.148 1 93.62 32 GLU B CA 1
ATOM 2617 C C . GLU B 1 32 ? 16.797 -24.938 -5.062 1 93.62 32 GLU B C 1
ATOM 2619 O O . GLU B 1 32 ? 16.438 -24.141 -5.934 1 93.62 32 GLU B O 1
ATOM 2624 N N . ILE B 1 33 ? 16.062 -25.312 -4.031 1 96.88 33 ILE B N 1
ATOM 2625 C CA . ILE B 1 33 ? 14.727 -24.766 -3.854 1 96.88 33 ILE B CA 1
ATOM 2626 C C . ILE B 1 33 ? 14.82 -23.25 -3.621 1 96.88 33 ILE B C 1
ATOM 2628 O O . ILE B 1 33 ? 15.688 -22.781 -2.881 1 96.88 33 ILE B O 1
ATOM 2632 N N . ALA B 1 34 ? 14.047 -22.516 -4.355 1 97.75 34 ALA B N 1
ATOM 2633 C CA . ALA B 1 34 ? 13.992 -21.062 -4.23 1 97.75 34 ALA B CA 1
ATOM 2634 C C . ALA B 1 34 ? 12.719 -20.625 -3.514 1 97.75 34 ALA B C 1
ATOM 2636 O O . ALA B 1 34 ? 11.695 -21.297 -3.58 1 97.75 34 ALA B O 1
ATOM 2637 N N . PHE B 1 35 ? 12.797 -19.484 -2.801 1 98.44 35 PHE B N 1
ATOM 2638 C CA . PHE B 1 35 ? 11.664 -18.875 -2.104 1 98.44 35 PHE B CA 1
ATOM 2639 C C . PHE B 1 35 ? 11.391 -17.469 -2.621 1 98.44 35 PHE B C 1
ATOM 2641 O O . PHE B 1 35 ? 12.273 -16.609 -2.6 1 98.44 35 PHE B O 1
ATOM 2648 N N . LEU B 1 36 ? 10.227 -17.25 -3.139 1 98.75 36 LEU B N 1
ATOM 2649 C CA . LEU B 1 36 ? 9.781 -15.922 -3.541 1 98.75 36 LEU B CA 1
ATOM 2650 C C . LEU B 1 36 ? 8.812 -15.344 -2.518 1 98.75 36 LEU B C 1
ATOM 2652 O O . LEU B 1 36 ? 7.863 -16.016 -2.104 1 98.75 36 LEU B O 1
ATOM 2656 N N . MET B 1 37 ? 9.023 -14.078 -2.162 1 98.88 37 MET B N 1
ATOM 2657 C CA . MET B 1 37 ? 8.195 -13.438 -1.145 1 98.88 37 MET B CA 1
ATOM 2658 C C . MET B 1 37 ? 7.215 -12.461 -1.778 1 98.88 37 MET B C 1
ATOM 2660 O O . MET B 1 37 ? 7.578 -11.719 -2.693 1 98.88 37 MET B O 1
ATOM 2664 N N . GLU B 1 38 ? 6.094 -12.453 -1.249 1 98.62 38 GLU B N 1
ATOM 2665 C CA . GLU B 1 38 ? 5.008 -11.578 -1.681 1 98.62 38 GLU B CA 1
ATOM 2666 C C . GLU B 1 38 ? 5.375 -10.109 -1.493 1 98.62 38 GLU B C 1
ATOM 2668 O O . GLU B 1 38 ? 5.906 -9.727 -0.45 1 98.62 38 GLU B O 1
ATOM 2673 N N . ALA B 1 39 ? 5.066 -9.391 -2.508 1 98.75 39 ALA B N 1
ATOM 2674 C CA . ALA B 1 39 ? 5.066 -7.93 -2.461 1 98.75 39 ALA B CA 1
ATOM 2675 C C . ALA B 1 39 ? 3.811 -7.363 -3.113 1 98.75 39 ALA B C 1
ATOM 2677 O O . ALA B 1 39 ? 3.32 -7.902 -4.105 1 98.75 39 ALA B O 1
ATOM 2678 N N . HIS B 1 40 ? 3.332 -6.262 -2.523 1 98.69 40 HIS B N 1
ATOM 2679 C CA . HIS B 1 40 ? 2.098 -5.684 -3.047 1 98.69 40 HIS B CA 1
ATOM 2680 C C . HIS B 1 40 ? 2.27 -4.199 -3.348 1 98.69 40 HIS B C 1
ATOM 2682 O O . HIS B 1 40 ? 1.37 -3.566 -3.906 1 98.69 40 HIS B O 1
ATOM 2688 N N . ASP B 1 41 ? 3.326 -3.602 -3.018 1 98.19 41 ASP B N 1
ATOM 2689 C CA . ASP B 1 41 ? 3.727 -2.236 -3.35 1 98.19 41 ASP B CA 1
ATOM 2690 C C . ASP B 1 41 ? 5.234 -2.051 -3.182 1 98.19 41 ASP B C 1
ATOM 2692 O O . ASP B 1 41 ? 5.953 -3.008 -2.887 1 98.19 41 ASP B O 1
ATOM 2696 N N . ALA B 1 42 ? 5.711 -0.807 -3.461 1 98.25 42 ALA B N 1
ATOM 2697 C CA . ALA B 1 42 ? 7.145 -0.533 -3.4 1 98.25 42 ALA B CA 1
ATOM 2698 C C . ALA B 1 42 ? 7.684 -0.749 -1.988 1 98.25 42 ALA B C 1
ATOM 2700 O O . ALA B 1 42 ? 8.766 -1.313 -1.811 1 98.25 42 ALA B O 1
ATOM 2701 N N . LEU B 1 43 ? 6.941 -0.357 -1.024 1 97.75 43 LEU B N 1
ATOM 2702 C CA . LEU B 1 43 ? 7.395 -0.453 0.359 1 97.75 43 LEU B CA 1
ATOM 2703 C C . LEU B 1 43 ? 7.523 -1.91 0.791 1 97.75 43 LEU B C 1
ATOM 2705 O O . LEU B 1 43 ? 8.531 -2.303 1.379 1 97.75 43 LEU B O 1
ATOM 2709 N N . SER B 1 44 ? 6.504 -2.732 0.524 1 98.62 44 SER B N 1
ATOM 2710 C CA . SER B 1 44 ? 6.562 -4.145 0.893 1 98.62 44 SER B CA 1
ATOM 2711 C C . SER B 1 44 ? 7.676 -4.867 0.144 1 98.62 44 SER B C 1
ATOM 2713 O O . SER B 1 44 ? 8.289 -5.797 0.676 1 98.62 44 SER B O 1
ATOM 2715 N N . ALA B 1 45 ? 7.941 -4.477 -1.089 1 98.69 45 ALA B N 1
ATOM 2716 C CA . ALA B 1 45 ? 9.055 -5.035 -1.855 1 98.69 45 ALA B CA 1
ATOM 2717 C C . ALA B 1 45 ? 10.391 -4.734 -1.185 1 98.69 45 ALA B C 1
ATOM 2719 O O . ALA B 1 45 ? 11.234 -5.621 -1.043 1 98.69 45 ALA B O 1
ATOM 2720 N N . SER B 1 46 ? 10.539 -3.473 -0.751 1 98.38 46 SER B N 1
ATOM 2721 C CA . SER B 1 46 ? 11.758 -3.055 -0.079 1 98.38 46 SER B CA 1
ATOM 2722 C C . SER B 1 46 ? 11.977 -3.834 1.216 1 98.38 46 SER B C 1
ATOM 2724 O O . SER B 1 46 ? 13.102 -4.211 1.541 1 98.38 46 SER B O 1
ATOM 2726 N N . VAL B 1 47 ? 10.906 -4.09 1.915 1 98.62 47 VAL B N 1
ATOM 2727 C CA . VAL B 1 47 ? 10.984 -4.836 3.166 1 98.62 47 VAL B CA 1
ATOM 2728 C C . VAL B 1 47 ? 11.453 -6.266 2.889 1 98.62 47 VAL B C 1
ATOM 2730 O O . VAL B 1 47 ? 12.336 -6.777 3.576 1 98.62 47 VAL B O 1
ATOM 2733 N N . ALA B 1 48 ? 10.891 -6.91 1.873 1 98.75 48 ALA B N 1
ATOM 2734 C CA . ALA B 1 48 ? 11.227 -8.289 1.534 1 98.75 48 ALA B CA 1
ATOM 2735 C C . ALA B 1 48 ? 12.68 -8.398 1.086 1 98.75 48 ALA B C 1
ATOM 2737 O O . ALA B 1 48 ? 13.398 -9.32 1.496 1 98.75 48 ALA B O 1
ATOM 2738 N N . GLU B 1 49 ? 13.109 -7.469 0.24 1 98.31 49 GLU B N 1
ATOM 2739 C CA . GLU B 1 49 ? 14.492 -7.477 -0.21 1 98.31 49 GLU B CA 1
ATOM 2740 C C . GLU B 1 49 ? 15.453 -7.258 0.956 1 98.31 49 GLU B C 1
ATOM 2742 O O . GLU B 1 49 ? 16.453 -7.965 1.085 1 98.31 49 GLU B O 1
ATOM 2747 N N . ALA B 1 50 ? 15.141 -6.266 1.792 1 97.69 50 ALA B N 1
ATOM 2748 C CA . ALA B 1 50 ? 15.992 -5.953 2.939 1 97.69 50 ALA B CA 1
ATOM 2749 C C . ALA B 1 50 ? 16.109 -7.148 3.879 1 97.69 50 ALA B C 1
ATOM 2751 O O . ALA B 1 50 ? 17.141 -7.344 4.523 1 97.69 50 ALA B O 1
ATOM 2752 N N . ALA B 1 51 ? 15.078 -7.961 3.943 1 97.69 51 ALA B N 1
ATOM 2753 C CA . ALA B 1 51 ? 15.078 -9.133 4.816 1 97.69 51 ALA B CA 1
ATOM 2754 C C . ALA B 1 51 ? 16 -10.219 4.273 1 97.69 51 ALA B C 1
ATOM 2756 O O . ALA B 1 51 ? 16.453 -11.086 5.023 1 97.69 51 ALA B O 1
ATOM 2757 N N . GLY B 1 52 ? 16.172 -10.195 2.873 1 98.06 52 GLY B N 1
ATOM 2758 C CA . GLY B 1 52 ? 17.141 -11.133 2.322 1 98.06 52 GLY B CA 1
ATOM 2759 C C . GLY B 1 52 ? 16.547 -12.039 1.255 1 98.06 52 GLY B C 1
ATOM 2760 O O . GLY B 1 52 ? 17.234 -12.93 0.747 1 98.06 52 GLY B O 1
ATOM 2761 N N . PHE B 1 53 ? 15.328 -11.859 0.88 1 98.44 53 PHE B N 1
ATOM 2762 C CA . PHE B 1 53 ? 14.766 -12.656 -0.203 1 98.44 53 PHE B CA 1
ATOM 2763 C C . PHE B 1 53 ? 15.469 -12.352 -1.521 1 98.44 53 PHE B C 1
ATOM 2765 O O . PHE B 1 53 ? 15.828 -11.203 -1.787 1 98.44 53 PHE B O 1
ATOM 2772 N N . ARG B 1 54 ? 15.547 -13.352 -2.385 1 97.62 54 ARG B N 1
ATOM 2773 C CA . ARG B 1 54 ? 16.297 -13.211 -3.629 1 97.62 54 ARG B CA 1
ATOM 2774 C C . ARG B 1 54 ? 15.352 -13.031 -4.816 1 97.62 54 ARG B C 1
ATOM 2776 O O . ARG B 1 54 ? 15.805 -12.82 -5.945 1 97.62 54 ARG B O 1
ATOM 2783 N N . GLY B 1 55 ? 14.086 -13.078 -4.637 1 98.56 55 GLY B N 1
ATOM 2784 C CA . GLY B 1 55 ? 13.039 -12.859 -5.621 1 98.56 55 GLY B CA 1
ATOM 2785 C C . GLY B 1 55 ? 11.695 -12.531 -5 1 98.56 55 GLY B C 1
ATOM 2786 O O . GLY B 1 55 ? 11.461 -12.812 -3.822 1 98.56 55 GLY B O 1
ATOM 2787 N N . LEU B 1 56 ? 10.875 -11.859 -5.828 1 98.88 56 LEU B N 1
ATOM 2788 C CA . LEU B 1 56 ? 9.578 -11.422 -5.328 1 98.88 56 LEU B CA 1
ATOM 2789 C C . LEU B 1 56 ? 8.445 -12.023 -6.148 1 98.88 56 LEU B C 1
ATOM 2791 O O . LEU B 1 56 ? 8.617 -12.305 -7.34 1 98.88 56 LEU B O 1
ATOM 2795 N N . TRP B 1 57 ? 7.367 -12.273 -5.465 1 98.88 57 TRP B N 1
ATOM 2796 C CA . TRP B 1 57 ? 6.062 -12.562 -6.047 1 98.88 57 TRP B CA 1
ATOM 2797 C C . TRP B 1 57 ? 5.168 -11.328 -6.012 1 98.88 57 TRP B C 1
ATOM 2799 O O . TRP B 1 57 ? 4.688 -10.93 -4.949 1 98.88 57 TRP B O 1
ATOM 2809 N N . ALA B 1 58 ? 5.031 -10.695 -7.168 1 98.81 58 ALA B N 1
ATOM 2810 C CA . ALA B 1 58 ? 4.012 -9.656 -7.242 1 98.81 58 ALA B CA 1
ATOM 2811 C C . ALA B 1 58 ? 2.609 -10.258 -7.207 1 98.81 58 ALA B C 1
ATOM 2813 O O . ALA B 1 58 ? 2.094 -10.703 -8.234 1 98.81 58 ALA B O 1
ATOM 2814 N N . SER B 1 59 ? 1.988 -10.188 -6.082 1 98.19 59 SER B N 1
ATOM 2815 C CA . SER B 1 59 ? 0.778 -10.938 -5.766 1 98.19 59 SER B CA 1
ATOM 2816 C C . SER B 1 59 ? -0.464 -10.242 -6.309 1 98.19 59 SER B C 1
ATOM 2818 O O . SER B 1 59 ? -0.827 -9.156 -5.848 1 98.19 59 SER B O 1
ATOM 2820 N N . GLY B 1 60 ? -1.132 -10.938 -7.215 1 96.94 60 GLY B N 1
ATOM 2821 C CA . GLY B 1 60 ? -2.371 -10.383 -7.738 1 96.94 60 GLY B CA 1
ATOM 2822 C C . GLY B 1 60 ? -3.385 -10.062 -6.656 1 96.94 60 GLY B C 1
ATOM 2823 O O . GLY B 1 60 ? -3.994 -8.992 -6.664 1 96.94 60 GLY B O 1
ATOM 2824 N N . LEU B 1 61 ? -3.578 -10.945 -5.699 1 96.31 61 LEU B N 1
ATOM 2825 C CA . LEU B 1 61 ? -4.5 -10.758 -4.582 1 96.31 61 LEU B CA 1
ATOM 2826 C C . LEU B 1 61 ? -4.105 -9.531 -3.76 1 96.31 61 LEU B C 1
ATOM 2828 O O . LEU B 1 61 ? -4.941 -8.664 -3.494 1 96.31 61 LEU B O 1
ATOM 2832 N N . SER B 1 62 ? -2.857 -9.453 -3.371 1 98.19 62 SER B N 1
ATOM 2833 C CA . SER B 1 62 ? -2.404 -8.406 -2.459 1 98.19 62 SER B CA 1
ATOM 2834 C C . SER B 1 62 ? -2.391 -7.043 -3.145 1 98.19 62 SER B C 1
ATOM 2836 O O . SER B 1 62 ? -2.77 -6.035 -2.543 1 98.19 62 SER B O 1
ATOM 2838 N N . ILE B 1 63 ? -1.941 -7.008 -4.406 1 98.38 63 ILE B N 1
ATOM 2839 C CA . ILE B 1 63 ? -1.929 -5.758 -5.156 1 98.38 63 ILE B CA 1
ATOM 2840 C C . ILE B 1 63 ? -3.355 -5.242 -5.328 1 98.38 63 ILE B C 1
ATOM 2842 O O . ILE B 1 63 ? -3.635 -4.066 -5.082 1 98.38 63 ILE B O 1
ATOM 2846 N N . SER B 1 64 ? -4.25 -6.145 -5.773 1 97.25 64 SER B N 1
ATOM 2847 C CA . SER B 1 64 ? -5.645 -5.746 -5.926 1 97.25 64 SER B CA 1
ATOM 2848 C C . SER B 1 64 ? -6.203 -5.188 -4.621 1 97.25 64 SER B C 1
ATOM 2850 O O . SER B 1 64 ? -6.871 -4.148 -4.621 1 97.25 64 SER B O 1
ATOM 2852 N N . SER B 1 65 ? -5.93 -5.832 -3.516 1 96.62 65 SER B N 1
ATOM 2853 C CA . SER B 1 65 ? -6.422 -5.406 -2.209 1 96.62 65 SER B CA 1
ATOM 2854 C C . SER B 1 65 ? -5.91 -4.016 -1.85 1 96.62 65 SER B C 1
ATOM 2856 O O . SER B 1 65 ? -6.664 -3.182 -1.347 1 96.62 65 SER B O 1
ATOM 2858 N N . CYS B 1 66 ? -4.656 -3.781 -2.113 1 96.25 66 CYS B N 1
ATOM 2859 C CA . CYS B 1 66 ? -4.055 -2.48 -1.837 1 96.25 66 CYS B CA 1
ATOM 2860 C C . CYS B 1 66 ? -4.738 -1.383 -2.645 1 96.25 66 CYS B C 1
ATOM 2862 O O . CYS B 1 66 ? -4.852 -0.247 -2.18 1 96.25 66 CYS B O 1
ATOM 2864 N N . LEU B 1 67 ? -5.184 -1.757 -3.83 1 96 67 LEU B N 1
ATOM 2865 C CA . LEU B 1 67 ? -5.809 -0.805 -4.738 1 96 67 LEU B CA 1
ATOM 2866 C C . LEU B 1 67 ? -7.293 -0.639 -4.414 1 96 67 LEU B C 1
ATOM 2868 O O . LEU B 1 67 ? -7.969 0.208 -5.004 1 96 67 LEU B O 1
ATOM 2872 N N . GLY B 1 68 ? -7.824 -1.463 -3.518 1 95.81 68 GLY B N 1
ATOM 2873 C CA . GLY B 1 68 ? -9.219 -1.371 -3.129 1 95.81 68 GLY B CA 1
ATOM 2874 C C . GLY B 1 68 ? -10.125 -2.279 -3.941 1 95.81 68 GLY B C 1
ATOM 2875 O O . GLY B 1 68 ? -11.352 -2.115 -3.93 1 95.81 68 GLY B O 1
ATOM 2876 N N . TYR B 1 69 ? -9.469 -3.205 -4.715 1 95.75 69 TYR B N 1
ATOM 2877 C CA . TYR B 1 69 ? -10.219 -4.117 -5.57 1 95.75 69 TYR B CA 1
ATOM 2878 C C . TYR B 1 69 ? -10.219 -5.531 -4.996 1 95.75 69 TYR B C 1
ATOM 2880 O O . TYR B 1 69 ? -9.32 -5.891 -4.227 1 95.75 69 TYR B O 1
ATOM 2888 N N . ARG B 1 70 ? -11.297 -6.297 -5.285 1 94.5 70 ARG B N 1
ATOM 2889 C CA . ARG B 1 70 ? -11.289 -7.738 -5.051 1 94.5 70 ARG B CA 1
ATOM 2890 C C . ARG B 1 70 ? -10.43 -8.453 -6.082 1 94.5 70 ARG B C 1
ATOM 2892 O O . ARG B 1 70 ? -10.25 -7.965 -7.199 1 94.5 70 ARG B O 1
ATOM 2899 N N . ASP B 1 71 ? -9.82 -9.57 -5.711 1 92.75 71 ASP B N 1
ATOM 2900 C CA . ASP B 1 71 ? -9.047 -10.414 -6.617 1 92.75 71 ASP B CA 1
ATOM 2901 C C . ASP B 1 71 ? -9.961 -11.172 -7.574 1 92.75 71 ASP B C 1
ATOM 2903 O O . ASP B 1 71 ? -10.008 -12.406 -7.547 1 92.75 71 ASP B O 1
ATOM 2907 N N . ALA B 1 72 ? -10.617 -10.492 -8.344 1 91.06 72 ALA B N 1
ATOM 2908 C CA . ALA B 1 72 ? -11.586 -10.969 -9.32 1 91.06 72 ALA B CA 1
ATOM 2909 C C . ALA B 1 72 ? -11.508 -10.164 -10.617 1 91.06 72 ALA B C 1
ATOM 2911 O O . ALA B 1 72 ? -12.539 -9.836 -11.211 1 91.06 72 ALA B O 1
ATOM 2912 N N . ASN B 1 73 ? -10.32 -9.734 -10.938 1 90.88 73 ASN B N 1
ATOM 2913 C CA . ASN B 1 73 ? -10.023 -8.969 -12.141 1 90.88 73 ASN B CA 1
ATOM 2914 C C . ASN B 1 73 ? -10.773 -7.641 -12.164 1 90.88 73 ASN B C 1
ATOM 2916 O O . ASN B 1 73 ? -11.234 -7.195 -13.211 1 90.88 73 ASN B O 1
ATOM 2920 N N . GLU B 1 74 ? -11.055 -7.156 -10.984 1 92.69 74 GLU B N 1
ATOM 2921 C CA . GLU B 1 74 ? -11.594 -5.805 -10.898 1 92.69 74 GLU B CA 1
ATOM 2922 C C . GLU B 1 74 ? -10.531 -4.762 -11.242 1 92.69 74 GLU B C 1
ATOM 2924 O O . GLU B 1 74 ? -10.828 -3.756 -11.891 1 92.69 74 GLU B O 1
ATOM 2929 N N . ALA B 1 75 ? -9.289 -4.98 -10.805 1 94.69 75 ALA B N 1
ATOM 2930 C CA . ALA B 1 75 ? -8.188 -4.121 -11.234 1 94.69 75 ALA B CA 1
ATOM 2931 C C . ALA B 1 75 ? -7.883 -4.324 -12.711 1 94.69 75 ALA B C 1
ATOM 2933 O O . ALA B 1 75 ? -7.84 -5.457 -13.195 1 94.69 75 ALA B O 1
ATOM 2934 N N . SER B 1 76 ? -7.664 -3.258 -13.477 1 94.25 76 SER B N 1
ATOM 2935 C CA . SER B 1 76 ? -7.273 -3.354 -14.875 1 94.25 76 SER B CA 1
ATOM 2936 C C . SER B 1 76 ? -5.84 -3.855 -15.016 1 94.25 76 SER B C 1
ATOM 2938 O O . SER B 1 76 ? -5.047 -3.75 -14.078 1 94.25 76 SER B O 1
ATOM 2940 N N . TRP B 1 77 ? -5.598 -4.414 -16.203 1 94.75 77 TRP B N 1
ATOM 2941 C CA . TRP B 1 77 ? -4.23 -4.879 -16.422 1 94.75 77 TRP B CA 1
ATOM 2942 C C . TRP B 1 77 ? -3.24 -3.725 -16.344 1 94.75 77 TRP B C 1
ATOM 2944 O O . TRP B 1 77 ? -2.102 -3.902 -15.906 1 94.75 77 TRP B O 1
ATOM 2954 N N . THR B 1 78 ? -3.676 -2.465 -16.719 1 96 78 THR B N 1
ATOM 2955 C CA . THR B 1 78 ? -2.777 -1.317 -16.656 1 96 78 THR B CA 1
ATOM 2956 C C . THR B 1 78 ? -2.459 -0.954 -15.211 1 96 78 THR B C 1
ATOM 2958 O O . THR B 1 78 ? -1.33 -0.571 -14.891 1 96 78 THR B O 1
ATOM 2961 N N . GLU B 1 79 ? -3.463 -1.057 -14.336 1 96.62 79 GLU B N 1
ATOM 2962 C CA . GLU B 1 79 ? -3.248 -0.797 -12.914 1 96.62 79 GLU B CA 1
ATOM 2963 C C . GLU B 1 79 ? -2.281 -1.812 -12.312 1 96.62 79 GLU B C 1
ATOM 2965 O O . GLU B 1 79 ? -1.436 -1.457 -11.484 1 96.62 79 GLU B O 1
ATOM 2970 N N . ILE B 1 80 ? -2.398 -3.07 -12.734 1 97.75 80 ILE B N 1
ATOM 2971 C CA . ILE B 1 80 ? -1.498 -4.109 -12.25 1 97.75 80 ILE B CA 1
ATOM 2972 C C . ILE B 1 80 ? -0.08 -3.836 -12.75 1 97.75 80 ILE B C 1
ATOM 2974 O O . ILE B 1 80 ? 0.878 -3.893 -11.977 1 97.75 80 ILE B O 1
ATOM 2978 N N . VAL B 1 81 ? 0.08 -3.469 -14 1 97.94 81 VAL B N 1
ATOM 2979 C CA . VAL B 1 81 ? 1.392 -3.195 -14.578 1 97.94 81 VAL B CA 1
ATOM 2980 C C . VAL B 1 81 ? 2.041 -2.018 -13.852 1 97.94 81 VAL B C 1
ATOM 2982 O O . VAL B 1 81 ? 3.24 -2.037 -13.578 1 97.94 81 VAL B O 1
ATOM 2985 N N . ASP B 1 82 ? 1.289 -1.03 -13.531 1 97.06 82 ASP B N 1
ATOM 2986 C CA . ASP B 1 82 ? 1.808 0.132 -12.82 1 97.06 82 ASP B CA 1
ATOM 2987 C C . ASP B 1 82 ? 2.301 -0.255 -11.422 1 97.06 82 ASP B C 1
ATOM 2989 O O . ASP B 1 82 ? 3.369 0.187 -10.992 1 97.06 82 ASP B O 1
ATOM 2993 N N . ALA B 1 83 ? 1.499 -1.043 -10.758 1 98.06 83 ALA B N 1
ATOM 2994 C CA . ALA B 1 83 ? 1.893 -1.51 -9.43 1 98.06 83 ALA B CA 1
ATOM 2995 C C . ALA B 1 83 ? 3.17 -2.342 -9.492 1 98.06 83 ALA B C 1
ATOM 2997 O O . ALA B 1 83 ? 4.07 -2.178 -8.664 1 98.06 83 ALA B O 1
ATOM 2998 N N . VAL B 1 84 ? 3.277 -3.188 -10.484 1 98.5 84 VAL B N 1
ATOM 2999 C CA . VAL B 1 84 ? 4.441 -4.047 -10.664 1 98.5 84 VAL B CA 1
ATOM 3000 C C . VAL B 1 84 ? 5.676 -3.189 -10.953 1 98.5 84 VAL B C 1
ATOM 3002 O O . VAL B 1 84 ? 6.762 -3.461 -10.438 1 98.5 84 VAL B O 1
ATOM 3005 N N . HIS B 1 85 ? 5.484 -2.211 -11.742 1 97.69 85 HIS B N 1
ATOM 3006 C CA . HIS B 1 85 ? 6.602 -1.326 -12.055 1 97.69 85 HIS B CA 1
ATOM 3007 C C . HIS B 1 85 ? 7.168 -0.688 -10.789 1 97.69 85 HIS B C 1
ATOM 3009 O O . HIS B 1 85 ? 8.383 -0.576 -10.641 1 97.69 85 HIS B O 1
ATOM 3015 N N . ARG B 1 86 ? 6.328 -0.274 -9.922 1 97.5 86 ARG B N 1
ATOM 3016 C CA . ARG B 1 86 ? 6.77 0.315 -8.664 1 97.5 86 ARG B CA 1
ATOM 3017 C C . ARG B 1 86 ? 7.551 -0.696 -7.828 1 97.5 86 ARG B C 1
ATOM 3019 O O . ARG B 1 86 ? 8.555 -0.35 -7.199 1 97.5 86 ARG B O 1
ATOM 3026 N N . ILE B 1 87 ? 7.07 -1.907 -7.801 1 98.5 87 ILE B N 1
ATOM 3027 C CA . ILE B 1 87 ? 7.738 -2.986 -7.086 1 98.5 87 ILE B CA 1
ATOM 3028 C C . ILE B 1 87 ? 9.133 -3.211 -7.672 1 98.5 87 ILE B C 1
ATOM 3030 O O . ILE B 1 87 ? 10.117 -3.314 -6.934 1 98.5 87 ILE B O 1
ATOM 3034 N N . VAL B 1 88 ? 9.227 -3.199 -8.992 1 98.06 88 VAL B N 1
ATOM 3035 C CA . VAL B 1 88 ? 10.477 -3.434 -9.711 1 98.06 88 VAL B CA 1
ATOM 3036 C C . VAL B 1 88 ? 11.461 -2.299 -9.422 1 98.06 88 VAL B C 1
ATOM 3038 O O . VAL B 1 88 ? 12.633 -2.543 -9.133 1 98.06 88 VAL B O 1
ATOM 3041 N N . GLU B 1 89 ? 10.984 -1.078 -9.406 1 96 89 GLU B N 1
ATOM 3042 C CA . GLU B 1 89 ? 11.844 0.089 -9.219 1 96 89 GLU B CA 1
ATOM 3043 C C . GLU B 1 89 ? 12.375 0.164 -7.793 1 96 89 GLU B C 1
ATOM 3045 O O . GLU B 1 89 ? 13.461 0.698 -7.555 1 96 89 GLU B O 1
ATOM 3050 N N . ALA B 1 90 ? 11.672 -0.432 -6.918 1 96.94 90 ALA B N 1
ATOM 3051 C CA . ALA B 1 90 ? 12.008 -0.32 -5.5 1 96.94 90 ALA B CA 1
ATOM 3052 C C . ALA B 1 90 ? 13.086 -1.327 -5.109 1 96.94 90 ALA B C 1
ATOM 3054 O O . ALA B 1 90 ? 13.641 -1.252 -4.012 1 96.94 90 ALA B O 1
ATOM 3055 N N . THR B 1 91 ? 13.391 -2.318 -5.98 1 96.62 91 THR B N 1
ATOM 3056 C CA . THR B 1 91 ? 14.281 -3.408 -5.594 1 96.62 91 THR B CA 1
ATOM 3057 C C . THR B 1 91 ? 15.25 -3.74 -6.727 1 96.62 91 THR B C 1
ATOM 3059 O O . THR B 1 91 ? 15.125 -3.213 -7.832 1 96.62 91 THR B O 1
ATOM 3062 N N . GLN B 1 92 ? 16.234 -4.559 -6.422 1 95.69 92 GLN B N 1
ATOM 3063 C CA . GLN B 1 92 ? 17.219 -5.02 -7.402 1 95.69 92 GLN B CA 1
ATOM 3064 C C . GLN B 1 92 ? 17.047 -6.508 -7.688 1 95.69 92 GLN B C 1
ATOM 3066 O O . GLN B 1 92 ? 17.797 -7.078 -8.492 1 95.69 92 GLN B O 1
ATOM 3071 N N . ILE B 1 93 ? 16.078 -7.148 -7.078 1 97.69 93 ILE B N 1
ATOM 3072 C CA . ILE B 1 93 ? 15.906 -8.586 -7.23 1 97.69 93 ILE B CA 1
ATOM 3073 C C . ILE B 1 93 ? 14.758 -8.859 -8.203 1 97.69 93 ILE B C 1
ATOM 3075 O O . ILE B 1 93 ? 13.914 -7.996 -8.438 1 97.69 93 ILE B O 1
ATOM 3079 N N . PRO B 1 94 ? 14.727 -10.039 -8.836 1 98.62 94 PRO B N 1
ATOM 3080 C CA . PRO B 1 94 ? 13.734 -10.336 -9.875 1 98.62 94 PRO B CA 1
ATOM 3081 C C . PRO B 1 94 ? 12.32 -10.469 -9.32 1 98.62 94 PRO B C 1
ATOM 3083 O O . PRO B 1 94 ? 12.133 -10.906 -8.188 1 98.62 94 PRO B O 1
ATOM 3086 N N . VAL B 1 95 ? 11.344 -10.109 -10.172 1 98.81 95 VAL B N 1
ATOM 3087 C CA . VAL B 1 95 ? 9.93 -10.125 -9.797 1 98.81 95 VAL B CA 1
ATOM 3088 C C . VAL B 1 95 ? 9.164 -11.055 -10.734 1 98.81 95 VAL B C 1
ATOM 3090 O O . VAL B 1 95 ? 9.156 -10.852 -11.953 1 98.81 95 VAL B O 1
ATOM 3093 N N . LEU B 1 96 ? 8.555 -12.125 -10.211 1 98.88 96 LEU B N 1
ATOM 3094 C CA . LEU B 1 96 ? 7.551 -12.93 -10.891 1 98.88 96 LEU B CA 1
ATOM 3095 C C . LEU B 1 96 ? 6.148 -12.391 -10.625 1 98.88 96 LEU B C 1
ATOM 3097 O O . LEU B 1 96 ? 5.766 -12.203 -9.461 1 98.88 96 LEU B O 1
ATOM 3101 N N . VAL B 1 97 ? 5.387 -12.18 -11.656 1 98.88 97 VAL B N 1
ATOM 3102 C CA . VAL B 1 97 ? 4.109 -11.492 -11.516 1 98.88 97 VAL B CA 1
ATOM 3103 C C . VAL B 1 97 ? 2.965 -12.5 -11.594 1 98.88 97 VAL B C 1
ATOM 3105 O O . VAL B 1 97 ? 2.943 -13.359 -12.484 1 98.88 97 VAL B O 1
ATOM 3108 N N . ASP B 1 98 ? 2.062 -12.422 -10.617 1 98.56 98 ASP B N 1
ATOM 3109 C CA . ASP B 1 98 ? 0.769 -13.078 -10.781 1 98.56 98 ASP B CA 1
ATOM 3110 C C . ASP B 1 98 ? -0.031 -12.445 -11.914 1 98.56 98 ASP B C 1
ATOM 3112 O O . ASP B 1 98 ? -0.613 -11.367 -11.742 1 98.56 98 ASP B O 1
ATOM 3116 N N . GLY B 1 99 ? -0.149 -13.156 -12.969 1 97.56 99 GLY B N 1
ATOM 3117 C CA . GLY B 1 99 ? -0.808 -12.617 -14.148 1 97.56 99 GLY B CA 1
ATOM 3118 C C . GLY B 1 99 ? -2.26 -13.039 -14.273 1 97.56 99 GLY B C 1
ATOM 3119 O O . GLY B 1 99 ? -2.887 -12.836 -15.312 1 97.56 99 GLY B O 1
ATOM 3120 N N . ASP B 1 100 ? -2.762 -13.578 -13.211 1 95.5 100 ASP B N 1
ATOM 3121 C CA . ASP B 1 100 ? -4.125 -14.102 -13.266 1 95.5 100 ASP B CA 1
ATOM 3122 C C . ASP B 1 100 ? -4.332 -14.969 -14.508 1 95.5 100 ASP B C 1
ATOM 3124 O O . ASP B 1 100 ? -3.518 -15.852 -14.797 1 95.5 100 ASP B O 1
ATOM 3128 N N . SER B 1 101 ? -5.465 -14.766 -15.18 1 93.62 101 SER B N 1
ATOM 3129 C CA . SER B 1 101 ? -5.723 -15.578 -16.359 1 93.62 101 SER B CA 1
ATOM 3130 C C . SER B 1 101 ? -5.27 -14.867 -17.625 1 93.62 101 SER B C 1
ATOM 3132 O O . SER B 1 101 ? -5.664 -15.25 -18.734 1 93.62 101 SER B O 1
ATOM 3134 N N . GLY B 1 102 ? -4.5 -13.82 -17.516 1 94.06 102 GLY B N 1
ATOM 3135 C CA . GLY B 1 102 ? -3.982 -13.117 -18.672 1 94.06 102 GLY B CA 1
ATOM 3136 C C . GLY B 1 102 ? -4.887 -11.992 -19.141 1 94.06 102 GLY B C 1
ATOM 3137 O O . GLY B 1 102 ? -4.652 -11.398 -20.203 1 94.06 102 GLY B O 1
ATOM 3138 N N . PHE B 1 103 ? -5.996 -11.742 -18.422 1 93.38 103 PHE B N 1
ATOM 3139 C CA . PHE B 1 103 ? -6.891 -10.602 -18.594 1 93.38 103 PHE B CA 1
ATOM 3140 C C . PHE B 1 103 ? -7.629 -10.695 -19.922 1 93.38 103 PHE B C 1
ATOM 3142 O O . PHE B 1 103 ? -7.875 -9.68 -20.578 1 93.38 103 PHE B O 1
ATOM 3149 N N . GLY B 1 104 ? -7.832 -11.828 -20.438 1 91.31 104 GLY B N 1
ATOM 3150 C CA . GLY B 1 104 ? -8.594 -12.047 -21.656 1 91.31 104 GLY B CA 1
ATOM 3151 C C . GLY B 1 104 ? -8.125 -13.258 -22.453 1 91.31 104 GLY B C 1
ATOM 3152 O O . GLY B 1 104 ? -8.039 -14.359 -21.906 1 91.31 104 GLY B O 1
ATOM 3153 N N . ASN B 1 105 ? -7.949 -13.055 -23.828 1 91.31 105 ASN B N 1
ATOM 3154 C CA . ASN B 1 105 ? -7.477 -14.133 -24.688 1 91.31 105 ASN B CA 1
ATOM 3155 C C . ASN B 1 105 ? -5.996 -13.977 -25.031 1 91.31 105 ASN B C 1
ATOM 3157 O O . ASN B 1 105 ? -5.262 -13.297 -24.312 1 91.31 105 ASN B O 1
ATOM 3161 N N . PHE B 1 106 ? -5.598 -14.688 -26.031 1 93.12 106 PHE B N 1
ATOM 3162 C CA . PHE B 1 106 ? -4.184 -14.68 -26.391 1 93.12 106 PHE B CA 1
ATOM 3163 C C . PHE B 1 106 ? -3.697 -13.258 -26.641 1 93.12 106 PHE B C 1
ATOM 3165 O O . PHE B 1 106 ? -2.553 -12.922 -26.328 1 93.12 106 PHE B O 1
ATOM 3172 N N . ASN B 1 107 ? -4.52 -12.484 -27.219 1 93.75 107 ASN B N 1
ATOM 3173 C CA . ASN B 1 107 ? -4.137 -11.109 -27.547 1 93.75 107 ASN B CA 1
ATOM 3174 C C . ASN B 1 107 ? -3.889 -10.289 -26.297 1 93.75 107 ASN B C 1
ATOM 3176 O O . ASN B 1 107 ? -2.904 -9.555 -26.203 1 93.75 107 ASN B O 1
ATOM 3180 N N . ASN B 1 108 ? -4.738 -10.398 -25.266 1 95.25 108 ASN B N 1
ATOM 3181 C CA . ASN B 1 108 ? -4.566 -9.703 -24 1 95.25 108 ASN B CA 1
ATOM 3182 C C . ASN B 1 108 ? -3.342 -10.203 -23.25 1 95.25 108 ASN B C 1
ATOM 3184 O O . ASN B 1 108 ? -2.561 -9.414 -22.719 1 95.25 108 ASN B O 1
ATOM 3188 N N . ALA B 1 109 ? -3.248 -11.477 -23.281 1 96.44 109 ALA B N 1
ATOM 3189 C CA . ALA B 1 109 ? -2.162 -12.094 -22.531 1 96.44 109 ALA B CA 1
ATOM 3190 C C . ALA B 1 109 ? -0.802 -11.648 -23.062 1 96.44 109 ALA B C 1
ATOM 3192 O O . ALA B 1 109 ? 0.096 -11.32 -22.281 1 96.44 109 ALA B O 1
ATOM 3193 N N . ARG B 1 110 ? -0.586 -11.656 -24.344 1 96.44 110 ARG B N 1
ATOM 3194 C CA . ARG B 1 110 ? 0.701 -11.25 -24.891 1 96.44 110 ARG B CA 1
ATOM 3195 C C . ARG B 1 110 ? 0.957 -9.766 -24.672 1 96.44 110 ARG B C 1
ATOM 3197 O O . ARG B 1 110 ? 2.092 -9.359 -24.422 1 96.44 110 ARG B O 1
ATOM 3204 N N . LEU B 1 111 ? -0.06 -8.93 -24.812 1 96.44 111 LEU B N 1
ATOM 3205 C CA . LEU B 1 111 ? 0.075 -7.504 -24.531 1 96.44 111 LEU B CA 1
ATOM 3206 C C . LEU B 1 111 ? 0.489 -7.266 -23.094 1 96.44 111 LEU B C 1
ATOM 3208 O O . LEU B 1 111 ? 1.429 -6.516 -22.828 1 96.44 111 LEU B O 1
ATOM 3212 N N . PHE B 1 112 ? -0.237 -7.898 -22.219 1 97.44 112 PHE B N 1
ATOM 3213 C CA . PHE B 1 112 ? 0.028 -7.777 -20.781 1 97.44 112 PHE B CA 1
ATOM 3214 C C . PHE B 1 112 ? 1.459 -8.195 -20.469 1 97.44 112 PHE B C 1
ATOM 3216 O O . PHE B 1 112 ? 2.197 -7.449 -19.812 1 97.44 112 PHE B O 1
ATOM 3223 N N . ALA B 1 113 ? 1.879 -9.312 -20.953 1 98.12 113 ALA B N 1
ATOM 3224 C CA . ALA B 1 113 ? 3.221 -9.828 -20.703 1 98.12 113 ALA B CA 1
ATOM 3225 C C . ALA B 1 113 ? 4.285 -8.906 -21.266 1 98.12 113 ALA B C 1
ATOM 3227 O O . ALA B 1 113 ? 5.316 -8.664 -20.641 1 98.12 113 ALA B O 1
ATOM 3228 N N . ARG B 1 114 ? 4.078 -8.43 -22.438 1 97.19 114 ARG B N 1
ATOM 3229 C CA . ARG B 1 114 ? 5.02 -7.508 -23.062 1 97.19 114 ARG B CA 1
ATOM 3230 C C . ARG B 1 114 ? 5.18 -6.238 -22.234 1 97.19 114 ARG B C 1
ATOM 3232 O O . ARG B 1 114 ? 6.293 -5.758 -22.031 1 97.19 114 ARG B O 1
ATOM 3239 N N . LYS B 1 115 ? 4.035 -5.773 -21.766 1 97.44 115 LYS B N 1
ATOM 3240 C CA . LYS B 1 115 ? 4.074 -4.559 -20.953 1 97.44 115 LYS B CA 1
ATOM 3241 C C . LYS B 1 115 ? 4.762 -4.812 -19.625 1 97.44 115 LYS B C 1
ATOM 3243 O O . LYS B 1 115 ? 5.508 -3.959 -19.125 1 97.44 115 LYS B O 1
ATOM 3248 N N . LEU B 1 116 ? 4.531 -5.93 -19.016 1 98.12 116 LEU B N 1
ATOM 3249 C CA . LEU B 1 116 ? 5.234 -6.305 -17.797 1 98.12 116 LEU B CA 1
ATOM 3250 C C . LEU B 1 116 ? 6.742 -6.34 -18.031 1 98.12 116 LEU B C 1
ATOM 3252 O O . LEU B 1 116 ? 7.508 -5.789 -17.234 1 98.12 116 LEU B O 1
ATOM 3256 N N . HIS B 1 117 ? 7.109 -6.945 -19.094 1 97.69 117 HIS B N 1
ATOM 3257 C CA . HIS B 1 117 ? 8.523 -7.051 -19.438 1 97.69 117 HIS B CA 1
ATOM 3258 C C . HIS B 1 117 ? 9.148 -5.672 -19.641 1 97.69 117 HIS B C 1
ATOM 3260 O O . HIS B 1 117 ? 10.227 -5.395 -19.109 1 97.69 117 HIS B O 1
ATOM 3266 N N . GLN B 1 118 ? 8.484 -4.824 -20.344 1 96.12 118 GLN B N 1
ATOM 3267 C CA . GLN B 1 118 ? 8.953 -3.469 -20.609 1 96.12 118 GLN B CA 1
ATOM 3268 C C . GLN B 1 118 ? 9.125 -2.686 -19.312 1 96.12 118 GLN B C 1
ATOM 3270 O O . GLN B 1 118 ? 9.945 -1.768 -19.234 1 96.12 118 GLN B O 1
ATOM 3275 N N . ARG B 1 119 ? 8.352 -3.135 -18.344 1 96.75 119 ARG B N 1
ATOM 3276 C CA . ARG B 1 119 ? 8.391 -2.418 -17.078 1 96.75 119 ARG B CA 1
ATOM 3277 C C . ARG B 1 119 ? 9.297 -3.125 -16.078 1 96.75 119 ARG B C 1
ATOM 3279 O O . ARG B 1 119 ? 9.266 -2.814 -14.875 1 96.75 119 ARG B O 1
ATOM 3286 N N . GLY B 1 120 ? 10.031 -4.09 -16.453 1 97.12 120 GLY B N 1
ATOM 3287 C CA . GLY B 1 120 ? 11.141 -4.621 -15.68 1 97.12 120 GLY B CA 1
ATOM 3288 C C . GLY B 1 120 ? 10.812 -5.934 -14.992 1 97.12 120 GLY B C 1
ATOM 3289 O O . GLY B 1 120 ? 11.656 -6.508 -14.305 1 97.12 120 GLY B O 1
ATOM 3290 N N . ALA B 1 121 ? 9.578 -6.484 -15.172 1 98.38 121 ALA B N 1
ATOM 3291 C CA . ALA B 1 121 ? 9.258 -7.793 -14.602 1 98.38 121 ALA B CA 1
ATOM 3292 C C . ALA B 1 121 ? 10.148 -8.883 -15.195 1 98.38 121 ALA B C 1
ATOM 3294 O O . ALA B 1 121 ? 10.523 -8.812 -16.375 1 98.38 121 ALA B O 1
ATOM 3295 N N . ALA B 1 122 ? 10.469 -9.812 -14.375 1 98.56 122 ALA B N 1
ATOM 3296 C CA . ALA B 1 122 ? 11.359 -10.891 -14.797 1 98.56 122 ALA B CA 1
ATOM 3297 C C . ALA B 1 122 ? 10.57 -12.07 -15.367 1 98.56 122 ALA B C 1
ATOM 3299 O O . ALA B 1 122 ? 11.133 -12.922 -16.062 1 98.56 122 ALA B O 1
ATOM 3300 N N . GLY B 1 123 ? 9.328 -12.148 -15.031 1 98.56 123 GLY B N 1
ATOM 3301 C CA . GLY B 1 123 ? 8.477 -13.234 -15.492 1 98.56 123 GLY B CA 1
ATOM 3302 C C . GLY B 1 123 ? 7.016 -13.031 -15.148 1 98.56 123 GLY B C 1
ATOM 3303 O O . GLY B 1 123 ? 6.664 -12.094 -14.43 1 98.56 123 GLY B O 1
ATOM 3304 N N . VAL B 1 124 ? 6.168 -13.922 -15.68 1 98.75 124 VAL B N 1
ATOM 3305 C CA . VAL B 1 124 ? 4.73 -13.867 -15.43 1 98.75 124 VAL B CA 1
ATOM 3306 C C . VAL B 1 124 ? 4.188 -15.281 -15.234 1 98.75 124 VAL B C 1
ATOM 3308 O O . VAL B 1 124 ? 4.656 -16.219 -15.875 1 98.75 124 VAL B O 1
ATOM 3311 N N . CYS B 1 125 ? 3.346 -15.406 -14.297 1 98.75 125 CYS B N 1
ATOM 3312 C CA . CYS B 1 125 ? 2.572 -16.625 -14.07 1 98.75 125 CYS B CA 1
ATOM 3313 C C . CYS B 1 125 ? 1.133 -16.438 -14.547 1 98.75 125 CYS B C 1
ATOM 3315 O O . CYS B 1 125 ? 0.418 -15.57 -14.055 1 98.75 125 CYS B O 1
ATOM 3317 N N . VAL B 1 126 ? 0.677 -17.281 -15.445 1 98.12 126 VAL B N 1
ATOM 3318 C CA . VAL B 1 126 ? -0.686 -17.188 -15.961 1 98.12 126 VAL B CA 1
ATOM 3319 C C . VAL B 1 126 ? -1.454 -18.469 -15.602 1 98.12 126 VAL B C 1
ATOM 3321 O O . VAL B 1 126 ? -0.935 -19.562 -15.75 1 98.12 126 VAL B O 1
ATOM 3324 N N . GLU B 1 127 ? -2.65 -18.234 -15.117 1 97.19 127 GLU B N 1
ATOM 3325 C CA . GLU B 1 127 ? -3.43 -19.391 -14.703 1 97.19 127 GLU B CA 1
ATOM 3326 C C . GLU B 1 127 ? -4.445 -19.797 -15.766 1 97.19 127 GLU B C 1
ATOM 3328 O O . GLU B 1 127 ? -4.895 -18.953 -16.547 1 97.19 127 GLU B O 1
ATOM 3333 N N . ASP B 1 128 ? -4.855 -21.031 -15.789 1 95.94 128 ASP B N 1
ATOM 3334 C CA . ASP B 1 128 ? -5.656 -21.578 -16.891 1 95.94 128 ASP B CA 1
ATOM 3335 C C . ASP B 1 128 ? -7.145 -21.531 -16.547 1 95.94 128 ASP B C 1
ATOM 3337 O O . ASP B 1 128 ? -7.895 -22.438 -16.922 1 95.94 128 ASP B O 1
ATOM 3341 N N . LYS B 1 129 ? -7.527 -20.547 -15.836 1 90.06 129 LYS B N 1
ATOM 3342 C CA . LYS B 1 129 ? -8.945 -20.281 -15.641 1 90.06 129 LYS B CA 1
ATOM 3343 C C . LYS B 1 129 ? -9.516 -19.438 -16.781 1 90.06 129 LYS B C 1
ATOM 3345 O O . LYS B 1 129 ? -8.766 -18.766 -17.484 1 90.06 129 LYS B O 1
ATOM 3350 N N . SER B 1 130 ? -10.867 -19.562 -16.938 1 82.31 130 SER B N 1
ATOM 3351 C CA . SER B 1 130 ? -11.539 -18.688 -17.891 1 82.31 130 SER B CA 1
ATOM 3352 C C . SER B 1 130 ? -11.594 -17.25 -17.375 1 82.31 130 SER B C 1
ATOM 3354 O O . SER B 1 130 ? -11.578 -17.016 -16.156 1 82.31 130 SER B O 1
ATOM 3356 N N . PHE B 1 131 ? -11.672 -16.328 -18.328 1 73.44 131 PHE B N 1
ATOM 3357 C CA . PHE B 1 131 ? -11.82 -14.914 -17.984 1 73.44 131 PHE B CA 1
ATOM 3358 C C . PHE B 1 131 ? -13.289 -14.516 -17.953 1 73.44 131 PHE B C 1
ATOM 3360 O O . PHE B 1 131 ? -14.07 -14.93 -18.812 1 73.44 131 PHE B O 1
ATOM 3367 N N . PRO B 1 132 ? -13.727 -13.625 -16.953 1 73.06 132 PRO B N 1
ATOM 3368 C CA . PRO B 1 132 ? -12.961 -13.164 -15.797 1 73.06 132 PRO B CA 1
ATOM 3369 C C . PRO B 1 132 ? -12.773 -14.25 -14.742 1 73.06 132 PRO B C 1
ATOM 3371 O O . PRO B 1 132 ? -13.617 -15.141 -14.617 1 73.06 132 PRO B O 1
ATOM 3374 N N . LYS B 1 133 ? -11.648 -14 -14.07 1 77.75 133 LYS B N 1
ATOM 3375 C CA . LYS B 1 133 ? -11.352 -15.078 -13.125 1 77.75 133 LYS B CA 1
ATOM 3376 C C . LYS B 1 133 ? -12.141 -14.898 -11.828 1 77.75 133 LYS B C 1
ATOM 3378 O O . LYS B 1 133 ? -12.641 -13.812 -11.547 1 77.75 133 LYS B O 1
ATOM 3383 N N . LYS B 1 134 ? -12.281 -16.078 -11.164 1 70.75 134 LYS B N 1
ATOM 3384 C CA . LYS B 1 134 ? -12.719 -16.094 -9.773 1 70.75 134 LYS B CA 1
ATOM 3385 C C . LYS B 1 134 ? -11.57 -16.484 -8.844 1 70.75 134 LYS B C 1
ATOM 3387 O O . LYS B 1 134 ? -10.719 -17.297 -9.219 1 70.75 134 LYS B O 1
ATOM 3392 N N . ASN B 1 135 ? -11.586 -15.836 -7.652 1 79.06 135 ASN B N 1
ATOM 3393 C CA . ASN B 1 135 ? -10.531 -16.188 -6.711 1 79.06 135 ASN B CA 1
ATOM 3394 C C . ASN B 1 135 ? -10.633 -17.656 -6.289 1 79.06 135 ASN B C 1
ATOM 3396 O O . ASN B 1 135 ? -11.727 -18.141 -5.988 1 79.06 135 ASN B O 1
ATOM 3400 N N . SER B 1 136 ? -9.555 -18.297 -6.188 1 79.81 136 SER B N 1
ATOM 3401 C CA . SER B 1 136 ? -9.461 -19.734 -5.957 1 79.81 136 SER B CA 1
ATOM 3402 C C . SER B 1 136 ? -9.953 -20.109 -4.559 1 79.81 136 SER B C 1
ATOM 3404 O O . SER B 1 136 ? -10.289 -21.266 -4.297 1 79.81 136 SER B O 1
ATOM 3406 N N . PHE B 1 137 ? -10.008 -19.109 -3.691 1 74.06 137 PHE B N 1
ATOM 3407 C CA . PHE B 1 137 ? -10.305 -19.438 -2.301 1 74.06 137 PHE B CA 1
ATOM 3408 C C . PHE B 1 137 ? -11.75 -19.094 -1.964 1 74.06 137 PHE B C 1
ATOM 3410 O O . PHE B 1 137 ? -12.234 -19.422 -0.876 1 74.06 137 PHE B O 1
ATOM 3417 N N . VAL B 1 138 ? -12.461 -18.422 -2.77 1 68.94 138 VAL B N 1
ATOM 3418 C CA . VAL B 1 138 ? -13.805 -17.953 -2.441 1 68.94 138 VAL B CA 1
ATOM 3419 C C . VAL B 1 138 ? -14.836 -18.75 -3.23 1 68.94 138 VAL B C 1
ATOM 3421 O O . VAL B 1 138 ? -15.898 -19.094 -2.705 1 68.94 138 VAL B O 1
ATOM 3424 N N . ALA B 1 139 ? -14.477 -19.109 -4.496 1 64 139 ALA B N 1
ATOM 3425 C CA . ALA B 1 139 ? -15.539 -19.609 -5.359 1 64 139 ALA B CA 1
ATOM 3426 C C . ALA B 1 139 ? -15.5 -21.141 -5.434 1 64 139 ALA B C 1
ATOM 3428 O O . ALA B 1 139 ? -14.438 -21.75 -5.273 1 64 139 ALA B O 1
ATOM 3429 N N . ASP B 1 140 ? -16.672 -21.641 -5.48 1 61.66 140 ASP B N 1
ATOM 3430 C CA . ASP B 1 140 ? -16.797 -23.094 -5.602 1 61.66 140 ASP B CA 1
ATOM 3431 C C . ASP B 1 140 ? -16.734 -23.531 -7.062 1 61.66 140 ASP B C 1
ATOM 3433 O O . ASP B 1 140 ? -16.344 -24.672 -7.359 1 61.66 140 ASP B O 1
ATOM 3437 N N . ARG B 1 141 ? -17.125 -22.703 -7.879 1 67.19 141 ARG B N 1
ATOM 3438 C CA . ARG B 1 141 ? -17.156 -23.109 -9.281 1 67.19 141 ARG B CA 1
ATOM 3439 C C . ARG B 1 141 ? -16.094 -22.375 -10.078 1 67.19 141 ARG B C 1
ATOM 3441 O O . ARG B 1 141 ? -16.109 -21.141 -10.164 1 67.19 141 ARG B O 1
ATOM 3448 N N . HIS B 1 142 ? -15.172 -23.219 -10.523 1 75.56 142 HIS B N 1
ATOM 3449 C CA . HIS B 1 142 ? -14.125 -22.656 -11.375 1 75.56 142 HIS B CA 1
ATOM 3450 C C . HIS B 1 142 ? -14.18 -23.25 -12.781 1 75.56 142 HIS B C 1
ATOM 3452 O O . HIS B 1 142 ? -14.203 -24.469 -12.945 1 75.56 142 HIS B O 1
ATOM 3458 N N . SER B 1 143 ? -14.305 -22.359 -13.742 1 82.06 143 SER B N 1
ATOM 3459 C CA . SER B 1 143 ? -14.25 -22.797 -15.133 1 82.06 143 SER B CA 1
ATOM 3460 C C . SER B 1 143 ? -12.836 -22.656 -15.695 1 82.06 143 SER B C 1
ATOM 3462 O O . SER B 1 143 ? -12.195 -21.625 -15.547 1 82.06 143 SER B O 1
ATOM 3464 N N . LEU B 1 144 ? -12.422 -23.797 -16.266 1 92.31 144 LEU B N 1
ATOM 3465 C CA . LEU B 1 144 ? -11.094 -23.797 -16.859 1 92.31 144 LEU B CA 1
ATOM 3466 C C . LEU B 1 144 ? -11.164 -23.469 -18.344 1 92.31 144 LEU B C 1
ATOM 3468 O O . LEU B 1 144 ? -12.109 -23.859 -19.031 1 92.31 144 LEU B O 1
ATOM 3472 N N . ALA B 1 145 ? -10.195 -22.797 -18.797 1 92.38 145 ALA B N 1
ATOM 3473 C CA . ALA B 1 145 ? -10.047 -22.609 -20.234 1 92.38 145 ALA B CA 1
ATOM 3474 C C . ALA B 1 145 ? -9.789 -23.938 -20.938 1 92.38 145 ALA B C 1
ATOM 3476 O O . ALA B 1 145 ? -9.195 -24.859 -20.359 1 92.38 145 ALA B O 1
ATOM 3477 N N . GLU B 1 146 ? -10.273 -23.984 -22.172 1 94.69 146 GLU B N 1
ATOM 3478 C CA . GLU B 1 146 ? -9.859 -25.125 -22.984 1 94.69 146 GLU B CA 1
ATOM 3479 C C . GLU B 1 146 ? -8.336 -25.203 -23.094 1 94.69 146 GLU B C 1
ATOM 3481 O O . GLU B 1 146 ? -7.668 -24.172 -23.219 1 94.69 146 GLU B O 1
ATOM 3486 N N . ILE B 1 147 ? -7.793 -26.469 -23.094 1 97.19 147 ILE B N 1
ATOM 3487 C CA . ILE B 1 147 ? -6.348 -26.672 -23.109 1 97.19 147 ILE B CA 1
ATOM 3488 C C . ILE B 1 147 ? -5.73 -25.953 -24.297 1 97.19 147 ILE B C 1
ATOM 3490 O O . ILE B 1 147 ? -4.734 -25.25 -24.156 1 97.19 147 ILE B O 1
ATOM 3494 N N . GLY B 1 148 ? -6.309 -26.141 -25.422 1 96.81 148 GLY B N 1
ATOM 3495 C CA . GLY B 1 148 ? -5.793 -25.5 -26.625 1 96.81 148 GLY B CA 1
ATOM 3496 C C . GLY B 1 148 ? -5.793 -23.984 -26.547 1 96.81 148 GLY B C 1
ATOM 3497 O O . GLY B 1 148 ? -4.852 -23.344 -27 1 96.81 148 GLY B O 1
ATOM 3498 N N . GLU B 1 149 ? -6.801 -23.469 -26 1 95.56 149 GLU B N 1
ATOM 3499 C CA . GLU B 1 149 ? -6.906 -22.016 -25.859 1 95.56 149 GLU B CA 1
ATOM 3500 C C . GLU B 1 149 ? -5.82 -21.469 -24.938 1 95.56 149 GLU B C 1
ATOM 3502 O O . GLU B 1 149 ? -5.188 -20.453 -25.234 1 95.56 149 GLU B O 1
ATOM 3507 N N . PHE B 1 150 ? -5.668 -22.109 -23.875 1 97.12 150 PHE B N 1
ATOM 3508 C CA . PHE B 1 150 ? -4.652 -21.672 -22.922 1 97.12 150 PHE B CA 1
ATOM 3509 C C . PHE B 1 150 ? -3.256 -21.828 -23.5 1 97.12 150 PHE B C 1
ATOM 3511 O O . PHE B 1 150 ? -2.393 -20.969 -23.312 1 97.12 150 PHE B O 1
ATOM 3518 N N . CYS B 1 151 ? -3.035 -22.875 -24.234 1 98.19 151 CYS B N 1
ATOM 3519 C CA . CYS B 1 151 ? -1.773 -23.047 -24.953 1 98.19 151 CYS B CA 1
ATOM 3520 C C . CYS B 1 151 ? -1.53 -21.875 -25.891 1 98.19 151 CYS B C 1
ATOM 3522 O O . CYS B 1 151 ? -0.397 -21.406 -26.047 1 98.19 151 CYS B O 1
ATOM 3524 N N . GLY B 1 152 ? -2.566 -21.5 -26.531 1 97.06 152 GLY B N 1
ATOM 3525 C CA . GLY B 1 152 ? -2.465 -20.328 -27.391 1 97.06 152 GLY B CA 1
ATOM 3526 C C . GLY B 1 152 ? -2.01 -19.078 -26.672 1 97.06 152 GLY B C 1
ATOM 3527 O O . GLY B 1 152 ? -1.247 -18.281 -27.219 1 97.06 152 GLY B O 1
ATOM 3528 N N . ARG B 1 153 ? -2.443 -18.859 -25.422 1 96.81 153 ARG B N 1
ATOM 3529 C CA . ARG B 1 153 ? -1.991 -17.719 -24.625 1 96.81 153 ARG B CA 1
ATOM 3530 C C . ARG B 1 153 ? -0.493 -17.812 -24.344 1 96.81 153 ARG B C 1
ATOM 3532 O O . ARG B 1 153 ? 0.233 -16.828 -24.516 1 96.81 153 ARG B O 1
ATOM 3539 N N . LEU B 1 154 ? -0.012 -18.969 -23.953 1 98.19 154 LEU B N 1
ATOM 3540 C CA . LEU B 1 154 ? 1.394 -19.188 -23.641 1 98.19 154 LEU B CA 1
ATOM 3541 C C . LEU B 1 154 ? 2.275 -18.938 -24.859 1 98.19 154 LEU B C 1
ATOM 3543 O O . LEU B 1 154 ? 3.285 -18.234 -24.766 1 98.19 154 LEU B O 1
ATOM 3547 N N . GLN B 1 155 ? 1.825 -19.484 -25.953 1 97.69 155 GLN B N 1
ATOM 3548 C CA . GLN B 1 155 ? 2.582 -19.312 -27.188 1 97.69 155 GLN B CA 1
ATOM 3549 C C . GLN B 1 155 ? 2.645 -17.844 -27.594 1 97.69 155 GLN B C 1
ATOM 3551 O O . GLN B 1 155 ? 3.693 -17.344 -28.031 1 97.69 155 GLN B O 1
ATOM 3556 N N . ALA B 1 156 ? 1.556 -17.188 -27.469 1 97.44 156 ALA B N 1
ATOM 3557 C CA . ALA B 1 156 ? 1.506 -15.773 -27.812 1 97.44 156 ALA B CA 1
ATOM 3558 C C . ALA B 1 156 ? 2.471 -14.969 -26.953 1 97.44 156 ALA B C 1
ATOM 3560 O O . ALA B 1 156 ? 3.148 -14.062 -27.438 1 97.44 156 ALA B O 1
ATOM 3561 N N . ILE B 1 157 ? 2.523 -15.258 -25.672 1 97.88 157 ILE B N 1
ATOM 3562 C CA . ILE B 1 157 ? 3.449 -14.586 -24.766 1 97.88 157 ILE B CA 1
ATOM 3563 C C . ILE B 1 157 ? 4.887 -14.836 -25.219 1 97.88 157 ILE B C 1
ATOM 3565 O O . ILE B 1 157 ? 5.672 -13.891 -25.344 1 97.88 157 ILE B O 1
ATOM 3569 N N . ARG B 1 158 ? 5.207 -16.016 -25.516 1 96.94 158 ARG B N 1
ATOM 3570 C CA . ARG B 1 158 ? 6.562 -16.375 -25.922 1 96.94 158 ARG B CA 1
ATOM 3571 C C . ARG B 1 158 ? 6.957 -15.688 -27.219 1 96.94 158 ARG B C 1
ATOM 3573 O O . ARG B 1 158 ? 8.094 -15.242 -27.375 1 96.94 158 ARG B O 1
ATOM 3580 N N . ASP B 1 159 ? 6.027 -15.633 -28.078 1 96.12 159 ASP B N 1
ATOM 3581 C CA . ASP B 1 159 ? 6.309 -15.055 -29.391 1 96.12 159 ASP B CA 1
ATOM 3582 C C . ASP B 1 159 ? 6.477 -13.539 -29.297 1 96.12 159 ASP B C 1
ATOM 3584 O O . ASP B 1 159 ? 7.172 -12.945 -30.125 1 96.12 159 ASP B O 1
ATOM 3588 N N . HIS B 1 160 ? 5.902 -12.953 -28.312 1 95.62 160 HIS B N 1
ATOM 3589 C CA . HIS B 1 160 ? 5.785 -11.5 -28.375 1 95.62 160 HIS B CA 1
ATOM 3590 C C . HIS B 1 160 ? 6.613 -10.828 -27.281 1 95.62 160 HIS B C 1
ATOM 3592 O O . HIS B 1 160 ? 6.727 -9.602 -27.234 1 95.62 160 HIS B O 1
ATOM 3598 N N . VAL B 1 161 ? 7.113 -11.539 -26.344 1 95.25 161 VAL B N 1
ATOM 3599 C CA . VAL B 1 161 ? 8.125 -11.023 -25.422 1 95.25 161 VAL B CA 1
ATOM 3600 C C . VAL B 1 161 ? 9.516 -11.406 -25.922 1 95.25 161 VAL B C 1
ATOM 3602 O O . VAL B 1 161 ? 9.914 -12.57 -25.844 1 95.25 161 VAL B O 1
ATOM 3605 N N . PRO B 1 162 ? 10.266 -10.43 -26.406 1 87.75 162 PRO B N 1
ATOM 3606 C CA . PRO B 1 162 ? 11.539 -10.719 -27.078 1 87.75 162 PRO B CA 1
ATOM 3607 C C . PRO B 1 162 ? 12.664 -11 -26.094 1 87.75 162 PRO B C 1
ATOM 3609 O O . PRO B 1 162 ? 13.68 -10.289 -26.094 1 87.75 162 PRO B O 1
ATOM 3612 N N . ASP B 1 163 ? 12.547 -11.68 -25.125 1 93.25 163 ASP B N 1
ATOM 3613 C CA . ASP B 1 163 ? 13.562 -12.023 -24.125 1 93.25 163 ASP B CA 1
ATOM 3614 C C . ASP B 1 163 ? 13.461 -13.492 -23.734 1 93.25 163 ASP B C 1
ATOM 3616 O O . ASP B 1 163 ? 12.57 -13.867 -22.969 1 93.25 163 ASP B O 1
ATOM 3620 N N . PRO B 1 164 ? 14.352 -14.273 -24.234 1 93.31 164 PRO B N 1
ATOM 3621 C CA . PRO B 1 164 ? 14.289 -15.703 -23.906 1 93.31 164 PRO B CA 1
ATOM 3622 C C . PRO B 1 164 ? 14.477 -15.984 -22.422 1 93.31 164 PRO B C 1
ATOM 3624 O O . PRO B 1 164 ? 14.18 -17.094 -21.969 1 93.31 164 PRO B O 1
ATOM 3627 N N . GLU B 1 165 ? 14.984 -14.969 -21.719 1 95.88 165 GLU B N 1
ATOM 3628 C CA . GLU B 1 165 ? 15.234 -15.18 -20.297 1 95.88 165 GLU B CA 1
ATOM 3629 C C . GLU B 1 165 ? 14 -14.844 -19.469 1 95.88 165 GLU B C 1
ATOM 3631 O O . GLU B 1 165 ? 13.938 -15.172 -18.281 1 95.88 165 GLU B O 1
ATOM 3636 N N . PHE B 1 166 ? 12.984 -14.188 -20.125 1 97.44 166 PHE B N 1
ATOM 3637 C CA . PHE B 1 166 ? 11.727 -13.906 -19.438 1 97.44 166 PHE B CA 1
ATOM 3638 C C . PHE B 1 166 ? 11.023 -15.203 -19.062 1 97.44 166 PHE B C 1
ATOM 3640 O O . PHE B 1 166 ? 10.758 -16.047 -19.906 1 97.44 166 PHE B O 1
ATOM 3647 N N . VAL B 1 167 ? 10.711 -15.391 -17.781 1 98.38 167 VAL B N 1
ATOM 3648 C CA . VAL B 1 167 ? 10.188 -16.656 -17.297 1 98.38 167 VAL B CA 1
ATOM 3649 C C . VAL B 1 167 ? 8.672 -16.688 -17.422 1 98.38 167 VAL B C 1
ATOM 3651 O O . VAL B 1 167 ? 7.98 -15.773 -16.953 1 98.38 167 VAL B O 1
ATOM 3654 N N . VAL B 1 168 ? 8.156 -17.719 -18.094 1 98.5 168 VAL B N 1
ATOM 3655 C CA . VAL B 1 168 ? 6.715 -17.922 -18.219 1 98.5 168 VAL B CA 1
ATOM 3656 C C . VAL B 1 168 ? 6.301 -19.172 -17.438 1 98.5 168 VAL B C 1
ATOM 3658 O O . VAL B 1 168 ? 6.719 -20.281 -17.766 1 98.5 168 VAL B O 1
ATOM 3661 N N . VAL B 1 169 ? 5.488 -18.938 -16.391 1 98.75 169 VAL B N 1
ATOM 3662 C CA . VAL B 1 169 ? 4.98 -20.031 -15.555 1 98.75 169 VAL B CA 1
ATOM 3663 C C . VAL B 1 169 ? 3.512 -20.281 -15.875 1 98.75 169 VAL B C 1
ATOM 3665 O O . VAL B 1 169 ? 2.709 -19.344 -15.922 1 98.75 169 VAL B O 1
ATOM 3668 N N . ALA B 1 170 ? 3.186 -21.516 -16.156 1 98.75 170 ALA B N 1
ATOM 3669 C CA . ALA B 1 170 ? 1.791 -21.906 -16.359 1 98.75 170 ALA B CA 1
ATOM 3670 C C . ALA B 1 170 ? 1.189 -22.469 -15.07 1 98.75 170 ALA B C 1
ATOM 3672 O O . ALA B 1 170 ? 1.681 -23.469 -14.531 1 98.75 170 ALA B O 1
ATOM 3673 N N . ARG B 1 171 ? 0.195 -21.812 -14.602 1 98.56 171 ARG B N 1
ATOM 3674 C CA . ARG B 1 171 ? -0.482 -22.266 -13.391 1 98.56 171 ARG B CA 1
ATOM 3675 C C . ARG B 1 171 ? -1.695 -23.125 -13.734 1 98.56 171 ARG B C 1
ATOM 3677 O O . ARG B 1 171 ? -2.582 -22.688 -14.469 1 98.56 171 ARG B O 1
ATOM 3684 N N . ILE B 1 172 ? -1.716 -24.297 -13.156 1 98.06 172 ILE B N 1
ATOM 3685 C CA . ILE B 1 172 ? -2.766 -25.281 -13.398 1 98.06 172 ILE B CA 1
ATOM 3686 C C . ILE B 1 172 ? -3.775 -25.25 -12.25 1 98.06 172 ILE B C 1
ATOM 3688 O O . ILE B 1 172 ? -3.428 -25.516 -11.102 1 98.06 172 ILE B O 1
ATOM 3692 N N . GLU B 1 173 ? -4.988 -25.016 -12.625 1 96.56 173 GLU B N 1
ATOM 3693 C CA . GLU B 1 173 ? -6.047 -24.859 -11.625 1 96.56 173 GLU B CA 1
ATOM 3694 C C . GLU B 1 173 ? -6.973 -26.078 -11.617 1 96.56 173 GLU B C 1
ATOM 3696 O O . GLU B 1 173 ? -8.055 -26.031 -11.023 1 96.56 173 GLU B O 1
ATOM 3701 N N . ALA B 1 174 ? -6.598 -27.156 -12.25 1 96 174 ALA B N 1
ATOM 3702 C CA . ALA B 1 174 ? -7.426 -28.359 -12.383 1 96 174 ALA B CA 1
ATOM 3703 C C . ALA B 1 174 ? -7.812 -28.922 -11.016 1 96 174 ALA B C 1
ATOM 3705 O O . ALA B 1 174 ? -8.969 -29.281 -10.797 1 96 174 ALA B O 1
ATOM 3706 N N . LEU B 1 175 ? -6.848 -28.969 -10.086 1 95.19 175 LEU B N 1
ATOM 3707 C CA . LEU B 1 175 ? -7.137 -29.516 -8.766 1 95.19 175 LEU B CA 1
ATOM 3708 C C . LEU B 1 175 ? -8.062 -28.594 -7.984 1 95.19 175 LEU B C 1
ATOM 3710 O O . LEU B 1 175 ? -8.961 -29.062 -7.273 1 95.19 175 LEU B O 1
ATOM 3714 N N . ILE B 1 176 ? -7.867 -27.297 -8.117 1 92.06 176 ILE B N 1
ATOM 3715 C CA . ILE B 1 176 ? -8.742 -26.297 -7.512 1 92.06 176 ILE B CA 1
ATOM 3716 C C . ILE B 1 176 ? -10.164 -26.469 -8.031 1 92.06 176 ILE B C 1
ATOM 3718 O O . ILE B 1 176 ? -11.125 -26.359 -7.27 1 92.06 176 ILE B O 1
ATOM 3722 N N . ALA B 1 177 ? -10.289 -26.797 -9.297 1 91 177 ALA B N 1
ATOM 3723 C CA . ALA B 1 177 ? -11.578 -26.922 -9.969 1 91 177 ALA B CA 1
ATOM 3724 C C . ALA B 1 177 ? -12.172 -28.312 -9.766 1 91 177 ALA B C 1
ATOM 3726 O O . ALA B 1 177 ? -13.25 -28.609 -10.281 1 91 177 ALA B O 1
ATOM 3727 N N . GLY B 1 178 ? -11.461 -29.25 -9.211 1 90.56 178 GLY B N 1
ATOM 3728 C CA . GLY B 1 178 ? -12.016 -30.547 -8.844 1 90.56 178 GLY B CA 1
ATOM 3729 C C . GLY B 1 178 ? -11.781 -31.609 -9.906 1 90.56 178 GLY B C 1
ATOM 3730 O O . GLY B 1 178 ? -12.328 -32.719 -9.82 1 90.56 178 GLY B O 1
ATOM 3731 N N . HIS B 1 179 ? -11 -31.438 -11.023 1 91.12 179 HIS B N 1
ATOM 3732 C CA . HIS B 1 179 ? -10.812 -32.375 -12.125 1 91.12 179 HIS B CA 1
ATOM 3733 C C . HIS B 1 179 ? -9.812 -33.469 -11.766 1 91.12 179 HIS B C 1
ATOM 3735 O O . HIS B 1 179 ? -9.703 -34.469 -12.469 1 91.12 179 HIS B O 1
ATOM 3741 N N . GLY B 1 180 ? -8.914 -33.406 -10.789 1 93.25 180 GLY B N 1
ATOM 3742 C CA . GLY B 1 180 ? -8.039 -34.469 -10.297 1 93.25 180 GLY B CA 1
ATOM 3743 C C . GLY B 1 180 ? -6.656 -34.438 -10.922 1 93.25 180 GLY B C 1
ATOM 3744 O O . GLY B 1 180 ? -6.332 -33.5 -11.68 1 93.25 180 GLY B O 1
ATOM 3745 N N . GLN B 1 181 ? -5.844 -35.594 -10.773 1 97.44 181 GLN B N 1
ATOM 3746 C CA . GLN B 1 181 ? -4.43 -35.656 -11.117 1 97.44 181 GLN B CA 1
ATOM 3747 C C . GLN B 1 181 ? -4.238 -35.844 -12.617 1 97.44 181 GLN B C 1
ATOM 3749 O O . GLN B 1 181 ? -3.344 -35.25 -13.219 1 97.44 181 GLN B O 1
ATOM 3754 N N . ASP B 1 182 ? -5.016 -36.719 -13.18 1 97.44 182 ASP B N 1
ATOM 3755 C CA . ASP B 1 182 ? -4.855 -37.031 -14.594 1 97.44 182 ASP B CA 1
ATOM 3756 C C . ASP B 1 182 ? -5.043 -35.781 -15.453 1 97.44 182 ASP B C 1
ATOM 3758 O O . ASP B 1 182 ? -4.254 -35.531 -16.375 1 97.44 182 ASP B O 1
ATOM 3762 N N . GLU B 1 183 ? -6.07 -35.094 -15.148 1 97.5 183 GLU B N 1
ATOM 3763 C CA . GLU B 1 183 ? -6.316 -33.844 -15.867 1 97.5 183 GLU B CA 1
ATOM 3764 C C . GLU B 1 183 ? -5.18 -32.844 -15.656 1 97.5 183 GLU B C 1
ATOM 3766 O O . GLU B 1 183 ? -4.746 -32.156 -16.594 1 97.5 183 GLU B O 1
ATOM 3771 N N . ALA B 1 184 ? -4.719 -32.75 -14.461 1 98.19 184 ALA B N 1
ATOM 3772 C CA . ALA B 1 184 ? -3.617 -31.844 -14.141 1 98.19 184 ALA B CA 1
ATOM 3773 C C . ALA B 1 184 ? -2.377 -32.188 -14.969 1 98.19 184 ALA B C 1
ATOM 3775 O O . ALA B 1 184 ? -1.733 -31.297 -15.523 1 98.19 184 ALA B O 1
ATOM 3776 N N . LEU B 1 185 ? -2.09 -33.469 -15.062 1 98.5 185 LEU B N 1
ATOM 3777 C CA . LEU B 1 185 ? -0.908 -33.906 -15.797 1 98.5 185 LEU B CA 1
ATOM 3778 C C . LEU B 1 185 ? -1.082 -33.656 -17.297 1 98.5 185 LEU B C 1
ATOM 3780 O O . LEU B 1 185 ? -0.139 -33.25 -17.984 1 98.5 185 LEU B O 1
ATOM 3784 N N . THR B 1 186 ? -2.25 -33.938 -17.797 1 98.5 186 THR B N 1
ATOM 3785 C CA . THR B 1 186 ? -2.533 -33.688 -19.219 1 98.5 186 THR B CA 1
ATOM 3786 C C . THR B 1 186 ? -2.301 -32.219 -19.562 1 98.5 186 THR B C 1
ATOM 3788 O O . THR B 1 186 ? -1.628 -31.922 -20.547 1 98.5 186 THR B O 1
ATOM 3791 N N . ARG B 1 187 ? -2.809 -31.391 -18.797 1 98.56 187 ARG B N 1
ATOM 3792 C CA . ARG B 1 187 ? -2.645 -29.953 -19 1 98.56 187 ARG B CA 1
ATOM 3793 C C . ARG B 1 187 ? -1.181 -29.547 -18.875 1 98.56 187 ARG B C 1
ATOM 3795 O O . ARG B 1 187 ? -0.679 -28.766 -19.688 1 98.56 187 ARG B O 1
ATOM 3802 N N . ALA B 1 188 ? -0.536 -30.109 -17.906 1 98.75 188 ALA B N 1
ATOM 3803 C CA . ALA B 1 188 ? 0.869 -29.781 -17.672 1 98.75 188 ALA B CA 1
ATOM 3804 C C . ALA B 1 188 ? 1.715 -30.094 -18.906 1 98.75 188 ALA B C 1
ATOM 3806 O O . ALA B 1 188 ? 2.535 -29.281 -19.328 1 98.75 188 ALA B O 1
ATOM 3807 N N . HIS B 1 189 ? 1.508 -31.266 -19.438 1 98.69 189 HIS B N 1
ATOM 3808 C CA . HIS B 1 189 ? 2.279 -31.672 -20.609 1 98.69 189 HIS B CA 1
ATOM 3809 C C . HIS B 1 189 ? 1.997 -30.75 -21.797 1 98.69 189 HIS B C 1
ATOM 3811 O O . HIS B 1 189 ? 2.918 -30.359 -22.516 1 98.69 189 HIS B O 1
ATOM 3817 N N . ALA B 1 190 ? 0.772 -30.391 -21.953 1 98.69 190 ALA B N 1
ATOM 3818 C CA . ALA B 1 190 ? 0.4 -29.484 -23.047 1 98.69 190 ALA B CA 1
ATOM 3819 C C . ALA B 1 190 ? 1.054 -28.125 -22.859 1 98.69 190 ALA B C 1
ATOM 3821 O O . ALA B 1 190 ? 1.539 -27.531 -23.828 1 98.69 190 ALA B O 1
ATOM 3822 N N . TYR B 1 191 ? 1.027 -27.656 -21.641 1 98.75 191 TYR B N 1
ATOM 3823 C CA . TYR B 1 191 ? 1.569 -26.328 -21.359 1 98.75 191 TYR B CA 1
ATOM 3824 C C . TYR B 1 191 ? 3.086 -26.312 -21.516 1 98.75 191 TYR B C 1
ATOM 3826 O O . TYR B 1 191 ? 3.658 -25.328 -21.984 1 98.75 191 TYR B O 1
ATOM 3834 N N . ALA B 1 192 ? 3.756 -27.375 -21.156 1 98.56 192 ALA B N 1
ATOM 3835 C CA . ALA B 1 192 ? 5.191 -27.516 -21.391 1 98.56 192 ALA B CA 1
ATOM 3836 C C . ALA B 1 192 ? 5.512 -27.438 -22.875 1 98.56 192 ALA B C 1
ATOM 3838 O O . ALA B 1 192 ? 6.434 -26.719 -23.281 1 98.56 192 ALA B O 1
ATOM 3839 N N . ASP B 1 193 ? 4.738 -28.109 -23.641 1 98.44 193 ASP B N 1
ATOM 3840 C CA . ASP B 1 193 ? 4.953 -28.141 -25.078 1 98.44 193 ASP B CA 1
ATOM 3841 C C . ASP B 1 193 ? 4.68 -26.766 -25.703 1 98.44 193 ASP B C 1
ATOM 3843 O O . ASP B 1 193 ? 5.246 -26.422 -26.734 1 98.44 193 ASP B O 1
ATOM 3847 N N . ALA B 1 194 ? 3.84 -26 -25 1 98.06 194 ALA B N 1
ATOM 3848 C CA . ALA B 1 194 ? 3.422 -24.703 -25.547 1 98.06 194 ALA B CA 1
ATOM 3849 C C . ALA B 1 194 ? 4.426 -23.609 -25.188 1 98.06 194 ALA B C 1
ATOM 3851 O O . ALA B 1 194 ? 4.293 -22.469 -25.625 1 98.06 194 ALA B O 1
ATOM 3852 N N . GLY B 1 195 ? 5.375 -23.938 -24.328 1 96.88 195 GLY B N 1
ATOM 3853 C CA . GLY B 1 195 ? 6.449 -22.984 -24.125 1 96.88 195 GLY B CA 1
ATOM 3854 C C . GLY B 1 195 ? 6.562 -22.516 -22.688 1 96.88 195 GLY B C 1
ATOM 3855 O O . GLY B 1 195 ? 7.328 -21.594 -22.391 1 96.88 195 GLY B O 1
ATOM 3856 N N . ALA B 1 196 ? 5.855 -23.109 -21.766 1 98.19 196 ALA B N 1
ATOM 3857 C CA . ALA B 1 196 ? 6.051 -22.781 -20.344 1 98.19 196 ALA B CA 1
ATOM 3858 C C . ALA B 1 196 ? 7.461 -23.141 -19.891 1 98.19 196 ALA B C 1
ATOM 3860 O O . ALA B 1 196 ? 8.023 -24.141 -20.328 1 98.19 196 ALA B O 1
ATOM 3861 N N . ASP B 1 197 ? 8.023 -22.266 -19 1 97.94 197 ASP B N 1
ATOM 3862 C CA . ASP B 1 197 ? 9.336 -22.531 -18.422 1 97.94 197 ASP B CA 1
ATOM 3863 C C . ASP B 1 197 ? 9.211 -23.328 -17.125 1 97.94 197 ASP B C 1
ATOM 3865 O O . ASP B 1 197 ? 10.172 -23.969 -16.688 1 97.94 197 ASP B O 1
ATOM 3869 N N . ALA B 1 198 ? 8.109 -23.234 -16.5 1 98.62 198 ALA B N 1
ATOM 3870 C CA . ALA B 1 198 ? 7.801 -23.922 -15.234 1 98.62 198 ALA B CA 1
ATOM 3871 C C . ALA B 1 198 ? 6.297 -24.125 -15.078 1 98.62 198 ALA B C 1
ATOM 3873 O O . ALA B 1 198 ? 5.5 -23.5 -15.789 1 98.62 198 ALA B O 1
ATOM 3874 N N . ILE B 1 199 ? 5.945 -25.031 -14.18 1 98.75 199 ILE B N 1
ATOM 3875 C CA . ILE B 1 199 ? 4.547 -25.344 -13.898 1 98.75 199 ILE B CA 1
ATOM 3876 C C . ILE B 1 199 ? 4.23 -25.016 -12.445 1 98.75 199 ILE B C 1
ATOM 3878 O O . ILE B 1 199 ? 4.945 -25.438 -11.531 1 98.75 199 ILE B O 1
ATOM 3882 N N . LEU B 1 200 ? 3.225 -24.172 -12.25 1 98.81 200 LEU B N 1
ATOM 3883 C CA . LEU B 1 200 ? 2.652 -24.016 -10.914 1 98.81 200 LEU B CA 1
ATOM 3884 C C . LEU B 1 200 ? 1.428 -24.906 -10.742 1 98.81 200 LEU B C 1
ATOM 3886 O O . LEU B 1 200 ? 0.435 -24.75 -11.453 1 98.81 200 LEU B O 1
ATOM 3890 N N . ILE B 1 201 ? 1.483 -25.875 -9.859 1 98.56 201 ILE B N 1
ATOM 3891 C CA . ILE B 1 201 ? 0.345 -26.719 -9.523 1 98.56 201 ILE B CA 1
ATOM 3892 C C . ILE B 1 201 ? -0.287 -26.234 -8.219 1 98.56 201 ILE B C 1
ATOM 3894 O O . ILE B 1 201 ? 0.389 -26.141 -7.195 1 98.56 201 ILE B O 1
ATOM 3898 N N . HIS B 1 202 ? -1.566 -25.922 -8.242 1 96.56 202 HIS B N 1
ATOM 3899 C CA . HIS B 1 202 ? -2.254 -25.297 -7.125 1 96.56 202 HIS B CA 1
ATOM 3900 C C . HIS B 1 202 ? -3.254 -26.25 -6.48 1 96.56 202 HIS B C 1
ATOM 3902 O O . HIS B 1 202 ? -3.893 -27.047 -7.172 1 96.56 202 HIS B O 1
ATOM 3908 N N . SER B 1 203 ? -3.281 -26.234 -5.188 1 95.38 203 SER B N 1
ATOM 3909 C CA . SER B 1 203 ? -4.234 -27.016 -4.398 1 95.38 203 SER B CA 1
ATOM 3910 C C . SER B 1 203 ? -4.742 -26.203 -3.203 1 95.38 203 SER B C 1
ATOM 3912 O O . SER B 1 203 ? -4.004 -25.406 -2.621 1 95.38 203 SER B O 1
ATOM 3914 N N . ARG B 1 204 ? -6.016 -26.391 -2.848 1 92.31 204 ARG B N 1
ATOM 3915 C CA . ARG B 1 204 ? -6.578 -25.703 -1.688 1 92.31 204 ARG B CA 1
ATOM 3916 C C . ARG B 1 204 ? -6.766 -26.656 -0.52 1 92.31 204 ARG B C 1
ATOM 3918 O O . ARG B 1 204 ? -7.43 -26.328 0.465 1 92.31 204 ARG B O 1
ATOM 3925 N N . LYS B 1 205 ? -6.293 -27.891 -0.703 1 94.62 205 LYS B N 1
ATOM 3926 C CA . LYS B 1 205 ? -6.363 -28.844 0.39 1 94.62 205 LYS B CA 1
ATOM 3927 C C . LYS B 1 205 ? -5.457 -28.438 1.546 1 94.62 205 LYS B C 1
ATOM 3929 O O . LYS B 1 205 ? -4.441 -27.766 1.337 1 94.62 205 LYS B O 1
ATOM 3934 N N . PRO B 1 206 ? -5.777 -28.875 2.729 1 94.69 206 PRO B N 1
ATOM 3935 C CA . PRO B 1 206 ? -4.98 -28.469 3.891 1 94.69 206 PRO B CA 1
ATOM 3936 C C . PRO B 1 206 ? -3.654 -29.234 3.98 1 94.69 206 PRO B C 1
ATOM 3938 O O . PRO B 1 206 ? -2.77 -28.844 4.746 1 94.69 206 PRO B O 1
ATOM 3941 N N . ASP B 1 207 ? -3.545 -30.297 3.268 1 95.88 207 ASP B N 1
ATOM 3942 C CA . ASP B 1 207 ? -2.277 -31.016 3.232 1 95.88 207 ASP B CA 1
ATOM 3943 C C . ASP B 1 207 ? -1.673 -31 1.831 1 95.88 207 ASP B C 1
ATOM 3945 O O . ASP B 1 207 ? -2.348 -30.641 0.862 1 95.88 207 ASP B O 1
ATOM 3949 N N . ALA B 1 208 ? -0.36 -31.438 1.725 1 97.81 208 ALA B N 1
ATOM 3950 C CA . ALA B 1 208 ? 0.389 -31.281 0.48 1 97.81 208 ALA B CA 1
ATOM 3951 C C . ALA B 1 208 ? 0.278 -32.531 -0.382 1 97.81 208 ALA B C 1
ATOM 3953 O O . ALA B 1 208 ? 1.028 -32.719 -1.347 1 97.81 208 ALA B O 1
ATOM 3954 N N . ALA B 1 209 ? -0.64 -33.406 -0.127 1 97.31 209 ALA B N 1
ATOM 3955 C CA . ALA B 1 209 ? -0.678 -34.719 -0.778 1 97.31 209 ALA B CA 1
ATOM 3956 C C . ALA B 1 209 ? -0.868 -34.562 -2.285 1 97.31 209 ALA B C 1
ATOM 3958 O O . ALA B 1 209 ? -0.176 -35.219 -3.07 1 97.31 209 ALA B O 1
ATOM 3959 N N . GLU B 1 210 ? -1.767 -33.719 -2.67 1 97.31 210 GLU B N 1
ATOM 3960 C CA . GLU B 1 210 ? -2.031 -33.5 -4.09 1 97.31 210 GLU B CA 1
ATOM 3961 C C . GLU B 1 210 ? -0.795 -32.969 -4.812 1 97.31 210 GLU B C 1
ATOM 3963 O O . GLU B 1 210 ? -0.492 -33.406 -5.93 1 97.31 210 GLU B O 1
ATOM 3968 N N . ILE B 1 211 ? -0.139 -32.094 -4.156 1 97.88 211 ILE B N 1
ATOM 3969 C CA . ILE B 1 211 ? 1.03 -31.453 -4.738 1 97.88 211 ILE B CA 1
ATOM 3970 C C . ILE B 1 211 ? 2.158 -32.469 -4.902 1 97.88 211 ILE B C 1
ATOM 3972 O O . ILE B 1 211 ? 2.785 -32.531 -5.961 1 97.88 211 ILE B O 1
ATOM 3976 N N . LEU B 1 212 ? 2.375 -33.25 -3.895 1 98 212 LEU B N 1
ATOM 3977 C CA . LEU B 1 212 ? 3.447 -34.25 -3.916 1 98 212 LEU B CA 1
ATOM 3978 C C . LEU B 1 212 ? 3.156 -35.344 -4.938 1 98 212 LEU B C 1
ATOM 3980 O O . LEU B 1 212 ? 4.062 -35.812 -5.633 1 98 212 LEU B O 1
ATOM 3984 N N . ALA B 1 213 ? 1.928 -35.75 -5.012 1 97.88 213 ALA B N 1
ATOM 3985 C CA . ALA B 1 213 ? 1.528 -36.75 -6 1 97.88 213 ALA B CA 1
ATOM 3986 C C . ALA B 1 213 ? 1.782 -36.219 -7.418 1 97.88 213 ALA B C 1
ATOM 3988 O O . ALA B 1 213 ? 2.291 -36.969 -8.266 1 97.88 213 ALA B O 1
ATOM 3989 N N . PHE B 1 214 ? 1.418 -35.031 -7.641 1 98.31 214 PHE B N 1
ATOM 3990 C CA . PHE B 1 214 ? 1.652 -34.438 -8.953 1 98.31 214 PHE B CA 1
ATOM 3991 C C . PHE B 1 214 ? 3.139 -34.438 -9.289 1 98.31 214 PHE B C 1
ATOM 3993 O O . PHE B 1 214 ? 3.533 -34.812 -10.391 1 98.31 214 PHE B O 1
ATOM 4000 N N . SER B 1 215 ? 3.947 -33.938 -8.367 1 97.81 215 SER B N 1
ATOM 4001 C CA . SER B 1 215 ? 5.387 -33.812 -8.586 1 97.81 215 SER B CA 1
ATOM 4002 C C . SER B 1 215 ? 6.008 -35.188 -8.922 1 97.81 215 SER B C 1
ATOM 4004 O O . SER B 1 215 ? 6.852 -35.281 -9.812 1 97.81 215 SER B O 1
ATOM 4006 N N . ARG B 1 216 ? 5.59 -36.188 -8.258 1 96.62 216 ARG B N 1
ATOM 4007 C CA . ARG B 1 216 ? 6.102 -37.531 -8.5 1 96.62 216 ARG B CA 1
ATOM 4008 C C . ARG B 1 216 ? 5.77 -37.969 -9.914 1 96.62 216 ARG B C 1
ATOM 4010 O O . ARG B 1 216 ? 6.629 -38.531 -10.609 1 96.62 216 ARG B O 1
ATOM 4017 N N . ALA B 1 217 ? 4.582 -37.719 -10.297 1 97.88 217 ALA B N 1
ATOM 4018 C CA . ALA B 1 217 ? 4.129 -38.188 -11.617 1 97.88 217 ALA B CA 1
ATOM 4019 C C . ALA B 1 217 ? 4.762 -37.344 -12.719 1 97.88 217 ALA B C 1
ATOM 4021 O O . ALA B 1 217 ? 5.023 -37.844 -13.82 1 97.88 217 ALA B O 1
ATOM 4022 N N . TRP B 1 218 ? 4.938 -36.094 -12.477 1 97.62 218 TRP B N 1
ATOM 4023 C CA . TRP B 1 218 ? 5.445 -35.125 -13.43 1 97.62 218 TRP B CA 1
ATOM 4024 C C . TRP B 1 218 ? 6.906 -35.406 -13.773 1 97.62 218 TRP B C 1
ATOM 4026 O O . TRP B 1 218 ? 7.352 -35.125 -14.891 1 97.62 218 TRP B O 1
ATOM 4036 N N . ARG B 1 219 ? 7.668 -35.938 -12.844 1 94.88 219 ARG B N 1
ATOM 4037 C CA . ARG B 1 219 ? 9.055 -36.375 -12.977 1 94.88 219 ARG B CA 1
ATOM 4038 C C . ARG B 1 219 ? 9.945 -35.219 -13.43 1 94.88 219 ARG B C 1
ATOM 4040 O O . ARG B 1 219 ? 10.805 -35.406 -14.297 1 94.88 219 ARG B O 1
ATOM 4047 N N . ASN B 1 220 ? 9.586 -34.031 -13.016 1 93.62 220 ASN B N 1
ATOM 4048 C CA . ASN B 1 220 ? 10.414 -32.844 -13.18 1 93.62 220 ASN B CA 1
ATOM 4049 C C . ASN B 1 220 ? 10.727 -32.594 -14.648 1 93.62 220 ASN B C 1
ATOM 4051 O O . ASN B 1 220 ? 11.852 -32.219 -14.992 1 93.62 220 ASN B O 1
ATOM 4055 N N . ARG B 1 221 ? 9.781 -32.781 -15.539 1 96.81 221 ARG B N 1
ATOM 4056 C CA . ARG B 1 221 ? 9.953 -32.375 -16.938 1 96.81 221 ARG B CA 1
ATOM 4057 C C . ARG B 1 221 ? 10.266 -30.891 -17.031 1 96.81 221 ARG B C 1
ATOM 4059 O O . ARG B 1 221 ? 11.078 -30.484 -17.859 1 96.81 221 ARG B O 1
ATOM 4066 N N . LEU B 1 222 ? 9.602 -30.125 -16.297 1 98.12 222 LEU B N 1
ATOM 4067 C CA . LEU B 1 222 ? 9.859 -28.703 -16.031 1 98.12 222 LEU B CA 1
ATOM 4068 C C . LEU B 1 222 ? 9.852 -28.438 -14.531 1 98.12 222 LEU B C 1
ATOM 4070 O O . LEU B 1 222 ? 9.266 -29.203 -13.758 1 98.12 222 LEU B O 1
ATOM 4074 N N . PRO B 1 223 ? 10.547 -27.359 -14.148 1 98.31 223 PRO B N 1
ATOM 4075 C CA . PRO B 1 223 ? 10.484 -27 -12.734 1 98.31 223 PRO B CA 1
ATOM 4076 C C . PRO B 1 223 ? 9.055 -26.859 -12.219 1 98.31 223 PRO B C 1
ATOM 4078 O O . PRO B 1 223 ? 8.172 -26.375 -12.945 1 98.31 223 PRO B O 1
ATOM 4081 N N . VAL B 1 224 ? 8.828 -27.281 -10.938 1 98.5 224 VAL B N 1
ATOM 4082 C CA . VAL B 1 224 ? 7.512 -27.188 -10.312 1 98.5 224 VAL B CA 1
ATOM 4083 C C . VAL B 1 224 ? 7.508 -26.062 -9.273 1 98.5 224 VAL B C 1
ATOM 4085 O O . VAL B 1 224 ? 8.383 -26.016 -8.406 1 98.5 224 VAL B O 1
ATOM 4088 N N . VAL B 1 225 ? 6.527 -25.141 -9.383 1 98.62 225 VAL B N 1
ATOM 4089 C CA . VAL B 1 225 ? 6.301 -24.031 -8.469 1 98.62 225 VAL B CA 1
ATOM 4090 C C . VAL B 1 225 ? 5.051 -24.297 -7.633 1 98.62 225 VAL B C 1
ATOM 4092 O O . VAL B 1 225 ? 4.051 -24.812 -8.141 1 98.62 225 VAL B O 1
ATOM 4095 N N . ILE B 1 226 ? 5.09 -23.969 -6.312 1 98.56 226 ILE B N 1
ATOM 4096 C CA . ILE B 1 226 ? 3.932 -24.203 -5.461 1 98.56 226 ILE B CA 1
ATOM 4097 C C . ILE B 1 226 ? 3.65 -22.969 -4.605 1 98.56 226 ILE B C 1
ATOM 4099 O O . ILE B 1 226 ? 4.512 -22.109 -4.461 1 98.56 226 ILE B O 1
ATOM 4103 N N . VAL B 1 227 ? 2.406 -22.875 -4.078 1 98.19 227 VAL B N 1
ATOM 4104 C CA . VAL B 1 227 ? 1.921 -21.844 -3.166 1 98.19 227 VAL B CA 1
ATOM 4105 C C . VAL B 1 227 ? 1.271 -22.5 -1.948 1 98.19 227 VAL B C 1
ATOM 4107 O O . VAL B 1 227 ? 0.058 -22.719 -1.927 1 98.19 227 VAL B O 1
ATOM 4110 N N . PRO B 1 228 ? 1.99 -22.734 -0.922 1 97.56 228 PRO B N 1
ATOM 4111 C CA . PRO B 1 228 ? 1.476 -23.516 0.209 1 97.56 228 PRO B CA 1
ATOM 4112 C C . PRO B 1 228 ? 0.7 -22.656 1.208 1 97.56 228 PRO B C 1
ATOM 4114 O O . PRO B 1 228 ? 0.9 -22.781 2.418 1 97.56 228 PRO B O 1
ATOM 4117 N N . THR B 1 229 ? -0.231 -21.906 0.772 1 94.75 229 THR B N 1
ATOM 4118 C CA . THR B 1 229 ? -1.043 -21.047 1.623 1 94.75 229 THR B CA 1
ATOM 4119 C C . THR B 1 229 ? -1.96 -21.875 2.518 1 94.75 229 THR B C 1
ATOM 4121 O O . THR B 1 229 ? -2.107 -21.578 3.705 1 94.75 229 THR B O 1
ATOM 4124 N N . LYS B 1 230 ? -2.59 -22.938 1.962 1 93.69 230 LYS B N 1
ATOM 4125 C CA . LYS B 1 230 ? -3.545 -23.75 2.713 1 93.69 230 LYS B CA 1
ATOM 4126 C C . LYS B 1 230 ? -2.854 -24.938 3.369 1 93.69 230 LYS B C 1
ATOM 4128 O O . LYS B 1 230 ? -3.305 -25.422 4.406 1 93.69 230 LYS B O 1
ATOM 4133 N N . TYR B 1 231 ? -1.853 -25.453 2.832 1 95.88 231 TYR B N 1
ATOM 4134 C CA . TYR B 1 231 ? -1.104 -26.578 3.381 1 95.88 231 TYR B CA 1
ATOM 4135 C C . TYR B 1 231 ? 0.212 -26.109 3.99 1 95.88 231 TYR B C 1
ATOM 4137 O O . TYR B 1 231 ? 1.27 -26.672 3.711 1 95.88 231 TYR B O 1
ATOM 4145 N N . TYR B 1 232 ? 0.09 -25.062 4.758 1 95.06 232 TYR B N 1
ATOM 4146 C CA . TYR B 1 232 ? 1.25 -24.375 5.316 1 95.06 232 TYR B CA 1
ATOM 4147 C C . TYR B 1 232 ? 1.943 -25.25 6.359 1 95.06 232 TYR B C 1
ATOM 4149 O O . TYR B 1 232 ? 3.082 -24.969 6.746 1 95.06 232 TYR B O 1
ATOM 4157 N N . ASN B 1 233 ? 1.354 -26.328 6.785 1 95.38 233 ASN B N 1
ATOM 4158 C CA . ASN B 1 233 ? 1.947 -27.188 7.809 1 95.38 233 ASN B CA 1
ATOM 4159 C C . ASN B 1 233 ? 2.938 -28.172 7.203 1 95.38 233 ASN B C 1
ATOM 4161 O O . ASN B 1 233 ? 3.715 -28.812 7.926 1 95.38 233 ASN B O 1
ATOM 4165 N N . ALA B 1 234 ? 2.898 -28.391 5.891 1 96.38 234 ALA B N 1
ATOM 4166 C CA . ALA B 1 234 ? 3.838 -29.312 5.246 1 96.38 234 ALA B CA 1
ATOM 4167 C C . ALA B 1 234 ? 5.266 -28.781 5.328 1 96.38 234 ALA B C 1
ATOM 4169 O O . ALA B 1 234 ? 5.527 -27.625 4.977 1 96.38 234 ALA B O 1
ATOM 4170 N N . PRO B 1 235 ? 6.156 -29.594 5.844 1 96.31 235 PRO B N 1
ATOM 4171 C CA . PRO B 1 235 ? 7.539 -29.125 5.988 1 96.31 235 PRO B CA 1
ATOM 4172 C C . PRO B 1 235 ? 8.258 -28.984 4.648 1 96.31 235 PRO B C 1
ATOM 4174 O O . PRO B 1 235 ? 8.031 -29.781 3.736 1 96.31 235 PRO B O 1
ATOM 4177 N N . VAL B 1 236 ? 9.203 -28.078 4.617 1 97.06 236 VAL B N 1
ATOM 4178 C CA . VAL B 1 236 ? 9.945 -27.781 3.4 1 97.06 236 VAL B CA 1
ATOM 4179 C C . VAL B 1 236 ? 10.766 -29 2.98 1 97.06 236 VAL B C 1
ATOM 4181 O O . VAL B 1 236 ? 11.031 -29.203 1.793 1 97.06 236 VAL B O 1
ATOM 4184 N N . ALA B 1 237 ? 11.133 -29.844 3.873 1 97.06 237 ALA B N 1
ATOM 4185 C CA . ALA B 1 237 ? 11.875 -31.062 3.564 1 97.06 237 ALA B CA 1
ATOM 4186 C C . ALA B 1 237 ? 11.102 -31.938 2.578 1 97.06 237 ALA B C 1
ATOM 4188 O O . ALA B 1 237 ? 11.695 -32.625 1.734 1 97.06 237 ALA B O 1
ATOM 4189 N N . GLN B 1 238 ? 9.781 -31.906 2.67 1 97.44 238 GLN B N 1
ATOM 4190 C CA . GLN B 1 238 ? 8.953 -32.656 1.734 1 97.44 238 GLN B CA 1
ATOM 4191 C C . GLN B 1 238 ? 9.039 -32.062 0.328 1 97.44 238 GLN B C 1
ATOM 4193 O O . GLN B 1 238 ? 9.047 -32.812 -0.659 1 97.44 238 GLN B O 1
ATOM 4198 N N . TYR B 1 239 ? 9.109 -30.781 0.285 1 97.69 239 TYR B N 1
ATOM 4199 C CA . TYR B 1 239 ? 9.211 -30.125 -1.009 1 97.69 239 TYR B CA 1
ATOM 4200 C C . TYR B 1 239 ? 10.547 -30.422 -1.672 1 97.69 239 TYR B C 1
ATOM 4202 O O . TYR B 1 239 ? 10.609 -30.672 -2.875 1 97.69 239 TYR B O 1
ATOM 4210 N N . ARG B 1 240 ? 11.633 -30.375 -0.86 1 96.69 240 ARG B N 1
ATOM 4211 C CA . ARG B 1 240 ? 12.953 -30.688 -1.381 1 96.69 240 ARG B CA 1
ATOM 4212 C C . ARG B 1 240 ? 13.016 -32.125 -1.883 1 96.69 240 ARG B C 1
ATOM 4214 O O . ARG B 1 240 ? 13.562 -32.406 -2.957 1 96.69 240 ARG B O 1
ATOM 4221 N N . ALA B 1 241 ? 12.406 -33.031 -1.161 1 96.44 241 ALA B N 1
ATOM 4222 C CA . ALA B 1 241 ? 12.398 -34.438 -1.544 1 96.44 241 ALA B CA 1
ATOM 4223 C C . ALA B 1 241 ? 11.625 -34.625 -2.846 1 96.44 241 ALA B C 1
ATOM 4225 O O . ALA B 1 241 ? 11.977 -35.5 -3.646 1 96.44 241 ALA B O 1
ATOM 4226 N N . ALA B 1 242 ? 10.625 -33.812 -3.004 1 96.75 242 ALA B N 1
ATOM 4227 C CA . ALA B 1 242 ? 9.797 -33.938 -4.199 1 96.75 242 ALA B CA 1
ATOM 4228 C C . ALA B 1 242 ? 10.383 -33.094 -5.344 1 96.75 242 ALA B C 1
ATOM 4230 O O . ALA B 1 242 ? 9.773 -33 -6.41 1 96.75 242 ALA B O 1
ATOM 4231 N N . GLN B 1 243 ? 11.453 -32.438 -5.09 1 96.38 243 GLN B N 1
ATOM 4232 C CA . GLN B 1 243 ? 12.195 -31.672 -6.074 1 96.38 243 GLN B CA 1
ATOM 4233 C C . GLN B 1 243 ? 11.375 -30.469 -6.543 1 96.38 243 GLN B C 1
ATOM 4235 O O . GLN B 1 243 ? 11.367 -30.141 -7.734 1 96.38 243 GLN B O 1
ATOM 4240 N N . ILE B 1 244 ? 10.656 -29.969 -5.633 1 97.75 244 ILE B N 1
ATOM 4241 C CA . ILE B 1 244 ? 10 -28.688 -5.891 1 97.75 244 ILE B CA 1
ATOM 4242 C C . ILE B 1 244 ? 11.055 -27.609 -6.137 1 97.75 244 ILE B C 1
ATOM 4244 O O . ILE B 1 244 ? 12.031 -27.5 -5.391 1 97.75 244 ILE B O 1
ATOM 4248 N N . SER B 1 245 ? 10.82 -26.844 -7.152 1 97.81 245 SER B N 1
ATOM 4249 C CA . SER B 1 245 ? 11.805 -25.844 -7.555 1 97.81 245 SER B CA 1
ATOM 4250 C C . SER B 1 245 ? 11.633 -24.547 -6.785 1 97.81 245 SER B C 1
ATOM 4252 O O . SER B 1 245 ? 12.609 -23.891 -6.418 1 97.81 245 SER B O 1
ATOM 4254 N N . THR B 1 246 ? 10.453 -24.141 -6.617 1 98.56 246 THR B N 1
ATOM 4255 C CA . THR B 1 246 ? 10.18 -22.797 -6.102 1 98.56 246 THR B CA 1
ATOM 4256 C C . THR B 1 246 ? 8.945 -22.812 -5.203 1 98.56 246 THR B C 1
ATOM 4258 O O . THR B 1 246 ? 7.941 -23.438 -5.531 1 98.56 246 THR B O 1
ATOM 4261 N N . VAL B 1 247 ? 9.055 -22.156 -4.059 1 98.69 247 VAL B N 1
ATOM 4262 C CA . VAL B 1 247 ? 7.941 -21.922 -3.145 1 98.69 247 VAL B CA 1
ATOM 4263 C C . VAL B 1 247 ? 7.609 -20.438 -3.111 1 98.69 247 VAL B C 1
ATOM 4265 O O . VAL B 1 247 ? 8.5 -19.594 -2.916 1 98.69 247 VAL B O 1
ATOM 4268 N N . ILE B 1 248 ? 6.371 -20.141 -3.287 1 98.69 248 ILE B N 1
ATOM 4269 C CA . ILE B 1 248 ? 5.895 -18.766 -3.236 1 98.69 248 ILE B CA 1
ATOM 4270 C C . ILE B 1 248 ? 5.129 -18.531 -1.935 1 98.69 248 ILE B C 1
ATOM 4272 O O . ILE B 1 248 ? 4.125 -19.188 -1.669 1 98.69 248 ILE B O 1
ATOM 4276 N N . TRP B 1 249 ? 5.613 -17.625 -1.12 1 98.44 249 TRP B N 1
ATOM 4277 C CA . TRP B 1 249 ? 4.855 -17.109 0.009 1 98.44 249 TRP B CA 1
ATOM 4278 C C . TRP B 1 249 ? 3.963 -15.945 -0.428 1 98.44 249 TRP B C 1
ATOM 4280 O O . TRP B 1 249 ? 4.395 -14.789 -0.448 1 98.44 249 TRP B O 1
ATOM 4290 N N . ALA B 1 250 ? 2.723 -16.219 -0.614 1 97.94 250 ALA B N 1
ATOM 4291 C CA . ALA B 1 250 ? 1.958 -15.492 -1.632 1 97.94 250 ALA B CA 1
ATOM 4292 C C . ALA B 1 250 ? 1.229 -14.297 -1.028 1 97.94 250 ALA B C 1
ATOM 4294 O O . ALA B 1 250 ? 0.804 -13.391 -1.75 1 97.94 250 ALA B O 1
ATOM 4295 N N . ASN B 1 251 ? 1.006 -14.203 0.265 1 97.81 251 ASN B N 1
ATOM 4296 C CA . ASN B 1 251 ? 0.139 -13.148 0.772 1 97.81 251 ASN B CA 1
ATOM 4297 C C . ASN B 1 251 ? 0.468 -12.797 2.221 1 97.81 251 ASN B C 1
ATOM 4299 O O . ASN B 1 251 ? -0.283 -12.078 2.877 1 97.81 251 ASN B O 1
ATOM 4303 N N . HIS B 1 252 ? 1.498 -13.203 2.68 1 98.19 252 HIS B N 1
ATOM 4304 C CA . HIS B 1 252 ? 1.76 -13.188 4.113 1 98.19 252 HIS B CA 1
ATOM 4305 C C . HIS B 1 252 ? 2.168 -11.797 4.586 1 98.19 252 HIS B C 1
ATOM 4307 O O . HIS B 1 252 ? 1.848 -11.398 5.707 1 98.19 252 HIS B O 1
ATOM 4313 N N . ASN B 1 253 ? 2.926 -11.031 3.76 1 98.5 253 ASN B N 1
ATOM 4314 C CA . ASN B 1 253 ? 3.199 -9.648 4.125 1 98.5 253 ASN B CA 1
ATOM 4315 C C . ASN B 1 253 ? 1.912 -8.836 4.266 1 98.5 253 ASN B C 1
ATOM 4317 O O . ASN B 1 253 ? 1.758 -8.07 5.219 1 98.5 253 ASN B O 1
ATOM 4321 N N . MET B 1 254 ? 1.037 -9.023 3.328 1 98.12 254 MET B N 1
ATOM 4322 C CA . MET B 1 254 ? -0.233 -8.305 3.375 1 98.12 254 MET B CA 1
ATOM 4323 C C . MET B 1 254 ? -1.026 -8.68 4.621 1 98.12 254 MET B C 1
ATOM 4325 O O . MET B 1 254 ? -1.562 -7.809 5.309 1 98.12 254 MET B O 1
ATOM 4329 N N . ARG B 1 255 ? -1.145 -9.945 4.906 1 98.31 255 ARG B N 1
ATOM 4330 C CA . ARG B 1 255 ? -1.885 -10.414 6.07 1 98.31 255 ARG B CA 1
ATOM 4331 C C . ARG B 1 255 ? -1.237 -9.922 7.363 1 98.31 255 ARG B C 1
ATOM 4333 O O . ARG B 1 255 ? -1.932 -9.594 8.328 1 98.31 255 ARG B O 1
ATOM 4340 N N . ALA B 1 256 ? 0.09 -9.906 7.395 1 98.56 256 ALA B N 1
ATOM 4341 C CA . ALA B 1 256 ? 0.812 -9.352 8.539 1 98.56 256 ALA B CA 1
ATOM 4342 C C . ALA B 1 256 ? 0.497 -7.871 8.727 1 98.56 256 ALA B C 1
ATOM 4344 O O . ALA B 1 256 ? 0.242 -7.422 9.844 1 98.56 256 ALA B O 1
ATOM 4345 N N . ALA B 1 257 ? 0.513 -7.137 7.676 1 98.56 257 ALA B N 1
ATOM 4346 C CA . ALA B 1 257 ? 0.225 -5.703 7.711 1 98.56 257 ALA B CA 1
ATOM 4347 C C . ALA B 1 257 ? -1.182 -5.441 8.242 1 98.56 257 ALA B C 1
ATOM 4349 O O . ALA B 1 257 ? -1.38 -4.559 9.086 1 98.56 257 ALA B O 1
ATOM 4350 N N . ILE B 1 258 ? -2.135 -6.191 7.746 1 98.5 258 ILE B N 1
ATOM 4351 C CA . ILE B 1 258 ? -3.521 -6.027 8.172 1 98.5 258 ILE B CA 1
ATOM 4352 C C . ILE B 1 258 ? -3.623 -6.219 9.68 1 98.5 258 ILE B C 1
ATOM 4354 O O . ILE B 1 258 ? -4.191 -5.379 10.383 1 98.5 258 ILE B O 1
ATOM 4358 N N . SER B 1 259 ? -3.098 -7.316 10.133 1 98.31 259 SER B N 1
ATOM 4359 C CA . SER B 1 259 ? -3.162 -7.613 11.562 1 98.31 259 SER B CA 1
ATOM 4360 C C . SER B 1 259 ? -2.527 -6.5 12.391 1 98.31 259 SER B C 1
ATOM 4362 O O . SER B 1 259 ? -3.082 -6.082 13.406 1 98.31 259 SER B O 1
ATOM 4364 N N . ALA B 1 260 ? -1.407 -6.027 12.008 1 98.44 260 ALA B N 1
ATOM 4365 C CA . ALA B 1 260 ? -0.68 -4.996 12.742 1 98.44 260 ALA B CA 1
ATOM 4366 C C . ALA B 1 260 ? -1.448 -3.678 12.742 1 98.44 260 ALA B C 1
ATOM 4368 O O . ALA B 1 260 ? -1.554 -3.01 13.773 1 98.44 260 ALA B O 1
ATOM 4369 N N . MET B 1 261 ? -1.949 -3.279 11.602 1 98.56 261 MET B N 1
ATOM 4370 C CA . MET B 1 261 ? -2.709 -2.037 11.516 1 98.56 261 MET B CA 1
ATOM 4371 C C . MET B 1 261 ? -3.971 -2.107 12.367 1 98.56 261 MET B C 1
ATOM 4373 O O . MET B 1 261 ? -4.32 -1.14 13.047 1 98.56 261 MET B O 1
ATOM 4377 N N . ARG B 1 262 ? -4.672 -3.268 12.312 1 98.06 262 ARG B N 1
ATOM 4378 C CA . ARG B 1 262 ? -5.859 -3.445 13.141 1 98.06 262 ARG B CA 1
ATOM 4379 C C . ARG B 1 262 ? -5.531 -3.264 14.617 1 98.06 262 ARG B C 1
ATOM 4381 O O . ARG B 1 262 ? -6.254 -2.57 15.344 1 98.06 262 ARG B O 1
ATOM 4388 N N . GLN B 1 263 ? -4.469 -3.875 15.023 1 97.81 263 GLN B N 1
ATOM 4389 C CA . GLN B 1 263 ? -4.062 -3.805 16.422 1 97.81 263 GLN B CA 1
ATOM 4390 C C . GLN B 1 263 ? -3.738 -2.371 16.828 1 97.81 263 GLN B C 1
ATOM 4392 O O . GLN B 1 263 ? -4.152 -1.914 17.906 1 97.81 263 GLN B O 1
ATOM 4397 N N . VAL B 1 264 ? -3.012 -1.671 16.031 1 98.06 264 VAL B N 1
ATOM 4398 C CA . VAL B 1 264 ? -2.617 -0.299 16.328 1 98.06 264 VAL B CA 1
ATOM 4399 C C . VAL B 1 264 ? -3.85 0.601 16.359 1 98.06 264 VAL B C 1
ATOM 4401 O O . VAL B 1 264 ? -3.998 1.437 17.25 1 98.06 264 VAL B O 1
ATOM 4404 N N . CYS B 1 265 ? -4.691 0.44 15.367 1 98.5 265 CYS B N 1
ATOM 4405 C CA . CYS B 1 265 ? -5.922 1.223 15.336 1 98.5 265 CYS B CA 1
ATOM 4406 C C . CYS B 1 265 ? -6.738 0.997 16.609 1 98.5 265 CYS B C 1
ATOM 4408 O O . CYS B 1 265 ? -7.184 1.954 17.234 1 98.5 265 CYS B O 1
ATOM 4410 N N . ASP B 1 266 ? -6.953 -0.268 17.016 1 98.12 266 ASP B N 1
ATOM 4411 C CA . ASP B 1 266 ? -7.734 -0.61 18.203 1 98.12 266 ASP B CA 1
ATOM 4412 C C . ASP B 1 266 ? -7.133 0.021 19.453 1 98.12 266 ASP B C 1
ATOM 4414 O O . ASP B 1 266 ? -7.855 0.569 20.297 1 98.12 266 ASP B O 1
ATOM 4418 N N . ARG B 1 267 ? -5.898 -0.03 19.547 1 97.81 267 ARG B N 1
ATOM 4419 C CA . ARG B 1 267 ? -5.215 0.501 20.719 1 97.81 267 ARG B CA 1
ATOM 4420 C C . ARG B 1 267 ? -5.301 2.023 20.766 1 97.81 267 ARG B C 1
ATOM 4422 O O . ARG B 1 267 ? -5.492 2.611 21.828 1 97.81 267 ARG B O 1
ATOM 4429 N N . ILE B 1 268 ? -5.133 2.684 19.656 1 97.94 268 ILE B N 1
ATOM 4430 C CA . ILE B 1 268 ? -5.195 4.141 19.594 1 97.94 268 ILE B CA 1
ATOM 4431 C C . ILE B 1 268 ? -6.602 4.609 19.953 1 97.94 268 ILE B C 1
ATOM 4433 O O . ILE B 1 268 ? -6.77 5.602 20.672 1 97.94 268 ILE B O 1
ATOM 4437 N N . ILE B 1 269 ? -7.602 3.902 19.453 1 97.31 269 ILE B N 1
ATOM 4438 C CA . ILE B 1 269 ? -8.977 4.262 19.781 1 97.31 269 ILE B CA 1
ATOM 4439 C C . ILE B 1 269 ? -9.219 4.109 21.281 1 97.31 269 ILE B C 1
ATOM 4441 O O . ILE B 1 269 ? -9.789 4.996 21.906 1 97.31 269 ILE B O 1
ATOM 4445 N N . ARG B 1 270 ? -8.766 3.018 21.828 1 96.75 270 ARG B N 1
ATOM 4446 C CA . ARG B 1 270 ? -8.969 2.723 23.234 1 96.75 270 ARG B CA 1
ATOM 4447 C C . ARG B 1 270 ? -8.242 3.732 24.125 1 96.75 270 ARG B C 1
ATOM 4449 O O . ARG B 1 270 ? -8.805 4.23 25.094 1 96.75 270 ARG B O 1
ATOM 4456 N N . ASP B 1 271 ? -7.031 4.129 23.734 1 96.75 271 ASP B N 1
ATOM 4457 C CA . ASP B 1 271 ? -6.16 4.883 24.625 1 96.75 271 ASP B CA 1
ATOM 4458 C C . ASP B 1 271 ? -6.16 6.367 24.266 1 96.75 271 ASP B C 1
ATOM 4460 O O . ASP B 1 271 ? -5.68 7.199 25.047 1 96.75 271 ASP B O 1
ATOM 4464 N N . GLU B 1 272 ? -6.641 6.664 23.109 1 97.06 272 GLU B N 1
ATOM 4465 C CA . GLU B 1 272 ? -6.523 8.016 22.562 1 97.06 272 GLU B CA 1
ATOM 4466 C C . GLU B 1 272 ? -5.09 8.531 22.688 1 97.06 272 GLU B C 1
ATOM 4468 O O . GLU B 1 272 ? -4.867 9.656 23.141 1 97.06 272 GLU B O 1
ATOM 4473 N N . SER B 1 273 ? -4.18 7.652 22.344 1 96.19 273 SER B N 1
ATOM 4474 C CA . SER B 1 273 ? -2.746 7.906 22.453 1 96.19 273 SER B CA 1
ATOM 4475 C C . SER B 1 273 ? -1.945 6.914 21.625 1 96.19 273 SER B C 1
ATOM 4477 O O . SER B 1 273 ? -2.438 5.832 21.297 1 96.19 273 SER B O 1
ATOM 4479 N N . THR B 1 274 ? -0.71 7.336 21.25 1 96.12 274 THR B N 1
ATOM 4480 C CA . THR B 1 274 ? 0.187 6.402 20.578 1 96.12 274 THR B CA 1
ATOM 4481 C C . THR B 1 274 ? 1.351 6.02 21.484 1 96.12 274 THR B C 1
ATOM 4483 O O . THR B 1 274 ? 2.248 5.281 21.078 1 96.12 274 THR B O 1
ATOM 4486 N N . ALA B 1 275 ? 1.405 6.492 22.656 1 95.25 275 ALA B N 1
ATOM 4487 C CA . ALA B 1 275 ? 2.512 6.238 23.578 1 95.25 275 ALA B CA 1
ATOM 4488 C C . ALA B 1 275 ? 2.705 4.742 23.797 1 95.25 275 ALA B C 1
ATOM 4490 O O . ALA B 1 275 ? 3.84 4.258 23.844 1 95.25 275 ALA B O 1
ATOM 4491 N N . GLY B 1 276 ? 1.673 4.039 23.922 1 94.38 276 GLY B N 1
ATOM 4492 C CA . GLY B 1 276 ? 1.727 2.623 24.25 1 94.38 276 GLY B CA 1
ATOM 4493 C C . GLY B 1 276 ? 2.146 1.758 23.078 1 94.38 276 GLY B C 1
ATOM 4494 O O . GLY B 1 276 ? 2.451 0.576 23.25 1 94.38 276 GLY B O 1
ATOM 4495 N N . ILE B 1 277 ? 2.164 2.33 21.828 1 94.94 277 ILE B N 1
ATOM 4496 C CA . ILE B 1 277 ? 2.455 1.491 20.672 1 94.94 277 ILE B CA 1
ATOM 4497 C C . ILE B 1 277 ? 3.824 1.857 20.094 1 94.94 277 ILE B C 1
ATOM 4499 O O . ILE B 1 277 ? 4.367 1.135 19.266 1 94.94 277 ILE B O 1
ATOM 4503 N N . GLU B 1 278 ? 4.375 2.904 20.547 1 94.25 278 GLU B N 1
ATOM 4504 C CA . GLU B 1 278 ? 5.574 3.459 19.922 1 94.25 278 GLU B CA 1
ATOM 4505 C C . GLU B 1 278 ? 6.711 2.439 19.906 1 94.25 278 GLU B C 1
ATOM 4507 O O . GLU B 1 278 ? 7.496 2.391 18.969 1 94.25 278 GLU B O 1
ATOM 4512 N N . ARG B 1 279 ? 6.777 1.6 20.875 1 92.81 279 ARG B N 1
ATOM 4513 C CA . ARG B 1 279 ? 7.852 0.614 20.953 1 92.81 279 ARG B CA 1
ATOM 4514 C C . ARG B 1 279 ? 7.555 -0.591 20.062 1 92.81 279 ARG B C 1
ATOM 4516 O O . ARG B 1 279 ? 8.445 -1.4 19.797 1 92.81 279 ARG B O 1
ATOM 4523 N N . ASP B 1 280 ? 6.355 -0.717 19.625 1 94.06 280 ASP B N 1
ATOM 4524 C CA . ASP B 1 280 ? 5.93 -1.924 18.938 1 94.06 280 ASP B CA 1
ATOM 4525 C C . ASP B 1 280 ? 5.871 -1.69 17.422 1 94.06 280 ASP B C 1
ATOM 4527 O O . ASP B 1 280 ? 5.625 -2.621 16.656 1 94.06 280 ASP B O 1
ATOM 4531 N N . VAL B 1 281 ? 6.07 -0.462 17.016 1 96.75 281 VAL B N 1
ATOM 4532 C CA . VAL B 1 281 ? 6.008 -0.152 15.586 1 96.75 281 VAL B CA 1
ATOM 4533 C C . VAL B 1 281 ? 7.383 0.3 15.102 1 96.75 281 VAL B C 1
ATOM 4535 O O . VAL B 1 281 ? 8.25 0.652 15.898 1 96.75 281 VAL B O 1
ATOM 4538 N N . ALA B 1 282 ? 7.605 0.217 13.781 1 97.5 282 ALA B N 1
ATOM 4539 C CA . ALA B 1 282 ? 8.867 0.667 13.195 1 97.5 282 ALA B CA 1
ATOM 4540 C C . ALA B 1 282 ? 9.109 2.145 13.492 1 97.5 282 ALA B C 1
ATOM 4542 O O . ALA B 1 282 ? 8.172 2.938 13.547 1 97.5 282 ALA B O 1
ATOM 4543 N N . THR B 1 283 ? 10.367 2.523 13.703 1 96 283 THR B N 1
ATOM 4544 C CA . THR B 1 283 ? 10.711 3.932 13.867 1 96 283 THR B CA 1
ATOM 4545 C C . THR B 1 283 ? 10.672 4.652 12.516 1 96 283 THR B C 1
ATOM 4547 O O . THR B 1 283 ? 10.688 4.008 11.469 1 96 283 THR B O 1
ATOM 4550 N N . LEU B 1 284 ? 10.602 5.961 12.547 1 94 284 LEU B N 1
ATOM 4551 C CA . LEU B 1 284 ? 10.727 6.734 11.32 1 94 284 LEU B CA 1
ATOM 4552 C C . LEU B 1 284 ? 12.078 6.5 10.664 1 94 284 LEU B C 1
ATOM 4554 O O . LEU B 1 284 ? 12.18 6.469 9.43 1 94 284 LEU B O 1
ATOM 4558 N N . GLU B 1 285 ? 13.086 6.344 11.453 1 93.75 285 GLU B N 1
ATOM 4559 C CA . GLU B 1 285 ? 14.422 6.059 10.93 1 93.75 285 GLU B CA 1
ATOM 4560 C C . GLU B 1 285 ? 14.43 4.758 10.133 1 93.75 285 GLU B C 1
ATOM 4562 O O . GLU B 1 285 ? 15.109 4.656 9.109 1 93.75 285 GLU B O 1
ATOM 4567 N N . ASP B 1 286 ? 13.719 3.758 10.633 1 94.81 286 ASP B N 1
ATOM 4568 C CA . ASP B 1 286 ? 13.562 2.512 9.883 1 94.81 286 ASP B CA 1
ATOM 4569 C C . ASP B 1 286 ? 12.984 2.77 8.492 1 94.81 286 ASP B C 1
ATOM 4571 O O . ASP B 1 286 ? 13.477 2.23 7.504 1 94.81 286 ASP B O 1
ATOM 4575 N N . LEU B 1 287 ? 11.953 3.566 8.477 1 95.38 287 LEU B N 1
ATOM 4576 C CA . LEU B 1 287 ? 11.297 3.91 7.223 1 95.38 287 LEU B CA 1
ATOM 4577 C C . LEU B 1 287 ? 12.25 4.656 6.297 1 95.38 287 LEU B C 1
ATOM 4579 O O . LEU B 1 287 ? 12.344 4.344 5.105 1 95.38 287 LEU B O 1
ATOM 4583 N N . PHE B 1 288 ? 12.977 5.609 6.816 1 94.19 288 PHE B N 1
ATOM 4584 C CA . PHE B 1 288 ? 13.898 6.418 6.027 1 94.19 288 PHE B CA 1
ATOM 4585 C C . PHE B 1 288 ? 15.023 5.562 5.461 1 94.19 288 PHE B C 1
ATOM 4587 O O . PHE B 1 288 ? 15.453 5.766 4.324 1 94.19 288 PHE B O 1
ATOM 4594 N N . ASP B 1 289 ? 15.461 4.605 6.227 1 94.38 289 ASP B N 1
ATOM 4595 C CA . ASP B 1 289 ? 16.484 3.682 5.754 1 94.38 289 ASP B CA 1
A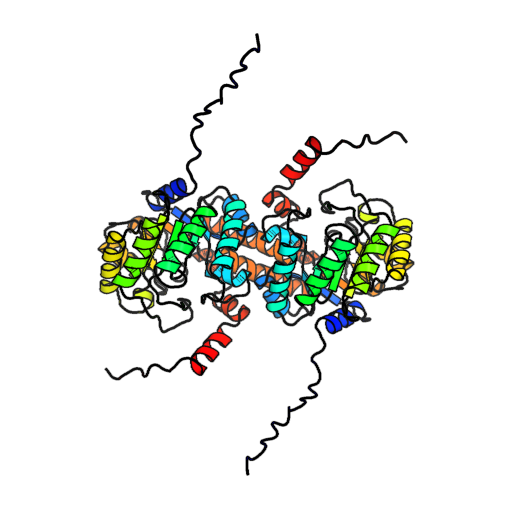TOM 4596 C C . ASP B 1 289 ? 15.977 2.83 4.598 1 94.38 289 ASP B C 1
ATOM 4598 O O . ASP B 1 289 ? 16.672 2.646 3.598 1 94.38 289 ASP B O 1
ATOM 4602 N N . LEU B 1 290 ? 14.773 2.361 4.758 1 94.5 290 LEU B N 1
ATOM 4603 C CA . LEU B 1 290 ? 14.172 1.521 3.729 1 94.5 290 LEU B CA 1
ATOM 4604 C C . LEU B 1 290 ? 14.062 2.275 2.408 1 94.5 290 LEU B C 1
ATOM 4606 O O . LEU B 1 290 ? 14.203 1.684 1.337 1 94.5 290 LEU B O 1
ATOM 4610 N N . LEU B 1 291 ? 13.836 3.562 2.51 1 94.19 291 LEU B N 1
ATOM 4611 C CA . LEU B 1 291 ? 13.602 4.363 1.312 1 94.19 291 LEU B CA 1
ATOM 4612 C C . LEU B 1 291 ? 14.852 5.156 0.936 1 94.19 291 LEU B C 1
ATOM 4614 O O . LEU B 1 291 ? 14.789 6.055 0.096 1 94.19 291 LEU B O 1
ATOM 4618 N N . LYS B 1 292 ? 15.969 4.914 1.559 1 93.38 292 LYS B N 1
ATOM 4619 C CA . LYS B 1 292 ? 17.281 5.434 1.206 1 93.38 292 LYS B CA 1
ATOM 4620 C C . LYS B 1 292 ? 17.297 6.957 1.242 1 93.38 292 LYS B C 1
ATOM 4622 O O . LYS B 1 292 ? 17.781 7.602 0.303 1 93.38 292 LYS B O 1
ATOM 4627 N N . TYR B 1 293 ? 16.781 7.531 2.254 1 92.62 293 TYR B N 1
ATOM 4628 C CA . TYR B 1 293 ? 16.797 8.977 2.451 1 92.62 293 TYR B CA 1
ATOM 4629 C C . TYR B 1 293 ? 18.234 9.492 2.557 1 92.62 293 TYR B C 1
ATOM 4631 O O . TYR B 1 293 ? 18.5 10.648 2.221 1 92.62 293 TYR B O 1
ATOM 4639 N N . GLN B 1 294 ? 19.109 8.641 3.041 1 91.44 294 GLN B N 1
ATOM 4640 C CA . GLN B 1 294 ? 20.5 9.023 3.158 1 91.44 294 GLN B CA 1
ATOM 4641 C C . GLN B 1 294 ? 21.094 9.367 1.794 1 91.44 294 GLN B C 1
ATOM 4643 O O . GLN B 1 294 ? 21.953 10.242 1.685 1 91.44 294 GLN B O 1
ATOM 4648 N N . GLU B 1 295 ? 20.719 8.586 0.846 1 91.88 295 GLU B N 1
ATOM 4649 C CA . GLU B 1 295 ? 21.172 8.898 -0.503 1 91.88 295 GLU B CA 1
ATOM 4650 C C . GLU B 1 295 ? 20.766 10.305 -0.921 1 91.88 295 GLU B C 1
ATOM 4652 O O . GLU B 1 295 ? 21.547 11.031 -1.53 1 91.88 295 GLU B O 1
ATOM 4657 N N . LEU B 1 296 ? 19.562 10.727 -0.673 1 90 296 LEU B N 1
ATOM 4658 C CA . LEU B 1 296 ? 19.078 12.055 -1.02 1 90 296 LEU B CA 1
ATOM 4659 C C . LEU B 1 296 ? 19.859 13.133 -0.273 1 90 296 LEU B C 1
ATOM 4661 O O . LEU B 1 296 ? 20.203 14.164 -0.852 1 90 296 LEU B O 1
ATOM 4665 N N . SER B 1 297 ? 20.047 12.898 1.012 1 88.94 297 SER B N 1
ATOM 4666 C CA . SER B 1 297 ? 20.828 13.836 1.812 1 88.94 297 SER B CA 1
ATOM 4667 C C . SER B 1 297 ? 22.219 14.062 1.212 1 88.94 297 SER B C 1
ATOM 4669 O O . SER B 1 297 ? 22.672 15.195 1.108 1 88.94 297 SER B O 1
ATOM 4671 N N . ALA B 1 298 ? 22.859 12.977 0.83 1 89 298 ALA B N 1
ATOM 4672 C CA . ALA B 1 298 ? 24.172 13.062 0.193 1 89 298 ALA B CA 1
ATOM 4673 C C . ALA B 1 298 ? 24.078 13.805 -1.138 1 89 298 ALA B C 1
ATOM 4675 O O . ALA B 1 298 ? 24.969 14.602 -1.464 1 89 298 ALA B O 1
ATOM 4676 N N . ALA B 1 299 ? 23.062 13.523 -1.883 1 90.06 299 ALA B N 1
ATOM 4677 C CA . ALA B 1 299 ? 22.875 14.18 -3.172 1 90.06 299 ALA B CA 1
ATOM 4678 C C . ALA B 1 299 ? 22.672 15.68 -2.996 1 90.06 299 ALA B C 1
ATOM 4680 O O . ALA B 1 299 ? 23.141 16.484 -3.812 1 90.06 299 ALA B O 1
ATOM 4681 N N . GLU B 1 300 ? 21.938 16.078 -1.995 1 85.56 300 GLU B N 1
ATOM 4682 C CA . GLU B 1 300 ? 21.703 17.5 -1.717 1 85.56 300 GLU B CA 1
ATOM 4683 C C . GLU B 1 300 ? 23.016 18.219 -1.432 1 85.56 300 GLU B C 1
ATOM 4685 O O . GLU B 1 300 ? 23.188 19.375 -1.852 1 85.56 300 GLU B O 1
ATOM 4690 N N . GLN B 1 301 ? 23.891 17.609 -0.688 1 83.25 301 GLN B N 1
ATOM 4691 C CA . GLN B 1 301 ? 25.188 18.188 -0.411 1 83.25 301 GLN B CA 1
ATOM 4692 C C . GLN B 1 301 ? 26 18.375 -1.695 1 83.25 301 GLN B C 1
ATOM 4694 O O . GLN B 1 301 ? 26.734 19.344 -1.838 1 83.25 301 GLN B O 1
ATOM 4699 N N . LYS B 1 302 ? 25.828 17.516 -2.551 1 85.88 302 LYS B N 1
ATOM 4700 C CA . LYS B 1 302 ? 26.594 17.516 -3.797 1 85.88 302 LYS B CA 1
ATOM 4701 C C . LYS B 1 302 ? 26.016 18.531 -4.789 1 85.88 302 LYS B C 1
ATOM 4703 O O . LYS B 1 302 ? 26.781 19.219 -5.48 1 85.88 302 LYS B O 1
ATOM 4708 N N . TYR B 1 303 ? 24.688 18.625 -4.93 1 88.62 303 TYR B N 1
ATOM 4709 C CA . TYR B 1 303 ? 24.094 19.312 -6.07 1 88.62 303 TYR B CA 1
ATOM 4710 C C . TYR B 1 303 ? 23.547 20.672 -5.66 1 88.62 303 TYR B C 1
ATOM 4712 O O . TYR B 1 303 ? 23.281 21.531 -6.512 1 88.62 303 TYR B O 1
ATOM 4720 N N . LEU B 1 304 ? 23.188 20.906 -4.387 1 80.12 304 LEU B N 1
ATOM 4721 C CA . LEU B 1 304 ? 22.656 22.203 -3.961 1 80.12 304 LEU B CA 1
ATOM 4722 C C . LEU B 1 304 ? 23.781 23.109 -3.475 1 80.12 304 LEU B C 1
ATOM 4724 O O . LEU B 1 304 ? 24.719 22.641 -2.816 1 80.12 304 LEU B O 1
ATOM 4728 N N . PRO B 1 305 ? 23.672 24.359 -3.963 1 76 305 PRO B N 1
ATOM 4729 C CA . PRO B 1 305 ? 24.703 25.297 -3.498 1 76 305 PRO B CA 1
ATOM 4730 C C . PRO B 1 305 ? 24.719 25.453 -1.978 1 76 305 PRO B C 1
ATOM 4732 O O . PRO B 1 305 ? 23.672 25.391 -1.333 1 76 305 PRO B O 1
ATOM 4735 N N . GLN B 1 306 ? 25.766 25.297 -1.416 1 66.69 306 GLN B N 1
ATOM 4736 C CA . GLN B 1 306 ? 25.922 25.531 0.015 1 66.69 306 GLN B CA 1
ATOM 4737 C C . GLN B 1 306 ? 25.656 27 0.36 1 66.69 306 GLN B C 1
ATOM 4739 O O . GLN B 1 306 ? 26.125 27.906 -0.331 1 66.69 306 GLN B O 1
ATOM 4744 N N . ILE B 1 307 ? 24.422 27.266 0.518 1 53.62 307 ILE B N 1
ATOM 4745 C CA . ILE B 1 307 ? 24.25 28.656 0.921 1 53.62 307 ILE B CA 1
ATOM 4746 C C . ILE B 1 307 ? 25.203 28.984 2.068 1 53.62 307 ILE B C 1
ATOM 4748 O O . ILE B 1 307 ? 25.234 28.281 3.08 1 53.62 307 ILE B O 1
ATOM 4752 N N . ALA B 1 308 ? 26.297 29.656 1.704 1 49.44 308 ALA B N 1
ATOM 4753 C CA . ALA B 1 308 ? 27.266 30.203 2.654 1 49.44 308 ALA B CA 1
ATOM 4754 C C . ALA B 1 308 ? 26.547 30.781 3.881 1 49.44 308 ALA B C 1
ATOM 4756 O O . ALA B 1 308 ? 25.578 31.531 3.752 1 49.44 308 ALA B O 1
ATOM 4757 N N . SER B 1 309 ? 26.266 29.859 4.922 1 43.91 309 SER B N 1
ATOM 4758 C CA . SER B 1 309 ? 25.922 30.5 6.184 1 43.91 309 SER B CA 1
ATOM 4759 C C . SER B 1 309 ? 26.516 31.906 6.285 1 43.91 309 SER B C 1
ATOM 4761 O O . SER B 1 309 ? 27.734 32.031 6.402 1 43.91 309 SER B O 1
ATOM 4763 N N . GLY B 1 310 ? 26.203 32.781 5.496 1 35 310 GLY B N 1
ATOM 4764 C CA . GLY B 1 310 ? 26.75 34.094 5.809 1 35 310 GLY B CA 1
ATOM 4765 C C . GLY B 1 310 ? 26.688 34.406 7.285 1 35 310 GLY B C 1
ATOM 4766 O O . GLY B 1 310 ? 25.875 33.844 8.016 1 35 310 GLY B O 1
ATOM 4767 N N . ALA B 1 311 ? 27.828 35.25 7.812 1 37.12 311 ALA B N 1
ATOM 4768 C CA . ALA B 1 311 ? 28.281 36 8.992 1 37.12 311 ALA B CA 1
ATOM 4769 C C . ALA B 1 311 ? 27.141 36.812 9.609 1 37.12 311 ALA B C 1
ATOM 4771 O O . ALA B 1 311 ? 26.625 37.719 8.984 1 37.12 311 ALA B O 1
ATOM 4772 N N . GLN B 1 312 ? 26.25 36.406 10.492 1 25.16 312 GLN B N 1
ATOM 4773 C CA . GLN B 1 312 ? 26.219 37.406 11.57 1 25.16 312 GLN B CA 1
ATOM 4774 C C . GLN B 1 312 ? 27.562 37.469 12.289 1 25.16 312 GLN B C 1
ATOM 4776 O O . GLN B 1 312 ? 28.188 36.438 12.555 1 25.16 312 GLN B O 1
#

Nearest PDB structures (foldseek):
  1m1b-assembly1_A  TM=9.855E-01  e=4.188E-38  Mytilus edulis
  1s2v-assembly1_C  TM=9.796E-01  e=1.210E-37  Mytilus edulis
  1s2u-assembly1_A  TM=9.632E-01  e=4.998E-38  Mytilus edulis
  1s2v-assembly1_D  TM=9.819E-01  e=1.206E-36  Mytilus edulis
  5unc-assembly1_D  TM=9.819E-01  e=8.372E-34  Streptomyces platensis

Secondary structure (DSSP, 8-state):
-------------------HHHHHHHHHHSSS-EEEEEESSHHHHHHHHHHT-S-EEE-HHHHHHHHT--TTT-S-HHHHHHHHHHHHHH-SS-EEEE-TT-SSSHHHHHHHHHHHHHTT--EEEEE-BPSSP--TTT-S--PBPPHHHHHHHHHHHHHHS--TTSEEEEEE-TTTTT-HHHHHHHHHHHHHHTT-SEEEE---SSSSHHHHHHHHHHTTSS-EEE-TTS-TTS-HHHHHHTT--EEEE-SHHHHHHHHHHHHHHHHHHHHS-STTTTTTS--HHHHHHHTTHHHHHHHHHHHS--------/-------------------HHHHHHHHHHSSS-EEEEEESSHHHHHHHHHHT-S-EEE-HHHHHHHHT--TTT-S-HHHHHHHHHHHHHT-SS-EEEE-TT-SSSHHHHHHHHHHHHHTT--EEEEE-BPSSP--TTT-S--PBPPHHHHHHHHHHHHHHS--TTSEEEEEE-TTTTT-HHHHHHHHHHHHHHTT-SEEEE---SSSSHHHHHHHHHHTTSS-EEE-TTS-TTS-HHHHHHTT--EEEE-SHHHHHHHHHHHHHHHHHHHHS-STTTTTTS--HHHHHHHTTHHHHHHHHHHHS--------